Protein AF-0000000082685603 (afdb_homodimer)

Foldseek 3Di:
DPPPPPPPPPPPPPPPPPPPPPALFQQQWHFDDQLPQQQWKWKDDPFIEIWGAAFQFKTKFFQVPDDDQPIKMKGLDFFQVDDDPLIDIWTFPDKAQDPPQDPQLRPRGMIMTGTPDGHDDDSNHDHAHADPAQDDDDWFFKWKWKFQQGRALPDPGGHRGIIMDIKTWHDQVLCCPPLACVVRPRQDPQKTFIGHLQFRHAGAGNHGGIAIGGVNHGFWTFGDWDSHHRPNRIGTMTGGCHRVNVVVVVCVVVPND/DPPPPPPPPPPPCCVPPCVPDDAFFQQQWHFDDQLPQQQWKWKDDPFIEIWGAAFQFKTKFFQVPDDDQPIKMKGLDFFQVDDDPLIDIWTFPDKAQDPPQDPQLRPRGMIMTGTPDGHDDDSNHDHAHADPAQDDDDWFFKWKWKFQQGHALPDPGGHRGIHMDIKTWHDQVLCCPPLACVVRPRQDPQKTFIGHLQFRHAGAGNHGGIAIGGVNHGFWTFGDWDSHHRPNRIGTMTGGCHRVNVVVVVCVVVPND

Organism: NCBI:txid1415580

Radius of gyration: 31.11 Å; Cα contacts (8 Å, |Δi|>4): 1330; chains: 2; bounding box: 104×145×66 Å

Solvent-accessible surface area (backbone atoms only — not comparable to full-atom values): 26689 Å² total; per-residue (Å²): 134,85,79,78,76,77,75,75,81,77,78,76,74,75,72,77,74,77,76,83,76,72,80,53,35,27,24,68,11,30,68,50,63,81,52,74,59,22,23,43,27,45,32,47,43,94,54,53,24,21,19,35,24,58,45,58,36,33,32,41,27,22,40,80,58,64,71,55,79,80,21,36,38,34,34,37,68,40,36,73,83,59,78,52,89,77,44,42,81,38,43,52,66,44,80,46,54,41,88,60,46,32,87,85,61,50,44,57,36,32,20,40,35,31,40,73,52,69,58,76,75,51,86,38,25,39,67,43,69,78,53,95,63,31,73,83,78,61,59,70,41,61,28,39,37,41,30,35,10,21,31,48,83,84,53,90,56,52,42,53,46,37,13,26,36,76,33,26,33,42,50,45,70,60,47,29,30,82,79,31,37,48,37,58,55,57,62,49,94,60,39,40,39,31,21,28,89,87,23,47,27,24,67,34,71,27,15,33,9,6,50,30,24,44,87,81,37,52,45,27,27,29,54,50,63,47,92,57,54,23,33,53,47,36,44,26,32,24,31,39,45,30,54,70,51,50,49,50,51,52,34,40,76,72,66,58,115,135,83,77,78,75,75,75,76,76,75,74,74,75,74,69,73,80,73,80,61,87,80,82,76,10,26,24,70,24,39,73,48,64,84,51,73,59,21,23,44,26,45,33,47,43,94,53,53,24,21,18,34,25,58,44,57,37,33,32,42,27,22,40,80,58,65,71,54,78,78,22,36,37,33,35,37,69,39,36,73,83,61,79,53,90,77,43,43,81,40,43,55,65,43,81,47,54,42,88,60,48,33,88,85,61,51,45,56,37,31,20,40,36,31,41,72,52,69,59,76,72,51,86,38,27,38,69,43,68,77,53,95,62,31,73,85,80,60,58,68,42,59,27,38,35,41,28,35,12,23,28,45,84,84,53,91,56,51,37,53,46,37,11,28,33,77,33,26,35,42,53,46,69,60,48,30,30,83,78,31,36,47,36,60,55,59,61,48,94,60,39,40,36,31,20,28,88,88,22,46,27,23,64,34,71,27,15,33,9,7,50,30,24,46,87,82,37,51,45,28,26,29,54,50,63,48,90,57,53,23,34,53,48,37,45,25,30,24,30,40,46,30,53,68,51,50,49,51,50,53,34,41,76,71,67,59,113

Secondary structure (DSSP, 8-state):
-------------------------SBT-EEPPTTSSTTEEEEESSSEEEEEEEETTEEEE-TTS---TT-EEEES-SBSSS--TT-EEEEEEEEEE-TT--TTT-TT--EEEEESS----SSSS-PPPPPSS-----TT-EEEEEESS-SSTT-SS--SB-EEEEEEEE-HHHHTSTTTTTTTT---TTEEEEE-TTS--B--TT-TT-EEEETTEEEEEEEE--SSTT-TTS-EEEEE--HHHHHHHHHHHTT--/-------------------------SBT-EEPPTTSSTTEEEEESSSEEEEEEEETTEEEE-TTS---TT-EEEES-SBSSS--TT-EEEEEEEEEE-TT--TTT-TT--EEEEESS----SSSS-PPPPPSS-----TT-EEEEEESS-SSTT-SS--SB-EEEEEEEE-HHHHTSTTTTTTTT---TTEEEEE-TTS--B--TT-TT-EEEETTEEEEEEEE--SSTT-TTS-EEEEE--HHHHHHHHHHHTT--

Sequence (514 aa):
MALVLTLSLCAAAFLLNIHGGLGVKIIGGKEAKPHSMPFMVLIKGKYICGGILIESNWVLTAAHCETDKKTQVFLGVHSISNKKEEQQKFLIKKRIPHPCFDRKTRENDLMLLQLTGNAKLNKNVKLHSLPKNGEDIKAGTKCEVAGWGITNNKATSGSDKLMHVTITILDRQMCNDKKHYNCNPDITNNMFCAGDKRGRKDTCSGDSGGPLLCKGILRGITSFGHKTCGDPKKPGIYTRLTDTYLSWIKKTIGGDFMALVLTLSLCAAAFLLNIHGGLGVKIIGGKEAKPHSMPFMVLIKGKYICGGILIESNWVLTAAHCETDKKTQVFLGVHSISNKKEEQQKFLIKKRIPHPCFDRKTRENDLMLLQLTGNAKLNKNVKLHSLPKNGEDIKAGTKCEVAGWGITNNKATSGSDKLMHVTITILDRQMCNDKKHYNCNPDITNNMFCAGDKRGRKDTCSGDSGGPLLCKGILRGITSFGHKTCGDPKKPGIYTRLTDTYLSWIKKTIGGDF

InterPro domains:
  IPR001254 Serine proteases, trypsin domain [PF00089] (26-249)
  IPR001254 Serine proteases, trypsin domain [PS50240] (26-254)
  IPR001254 Serine proteases, trypsin domain [SM00020] (25-249)
  IPR001254 Serine proteases, trypsin domain [cd00190] (26-252)
  IPR001314 Peptidase S1A, chymotrypsin family [PR00722] (50-65)
  IPR001314 Peptidase S1A, chymotrypsin family [PR00722] (105-119)
  IPR001314 Peptidase S1A, chymotrypsin family [PR00722] (201-213)
  IPR009003 Peptidase S1, PA clan [SSF50494] (24-254)
  IPR018114 Serine proteases, trypsin family, histidine active site [PS00134] (60-65)
  IPR033116 Serine proteases, trypsin family, serine active site [PS00135] (202-213)

Nearest PDB structures (foldseek):
  1orf-assembly1_A-2  TM=9.825E-01  e=5.818E-36  Homo sapiens
  1op8-assembly1_A  TM=9.780E-01  e=1.417E-34  Homo sapiens
  2y6t-assembly2_D  TM=9.045E-01  e=7.078E-23  Bos taurus
  1gl0-assembly1_E  TM=9.075E-01  e=1.126E-22  Bos taurus
  1gl1-assembly3_C  TM=9.018E-01  e=6.679E-23  Bos taurus

Structure (mmCIF, N/CA/C/O backbone):
data_AF-0000000082685603-model_v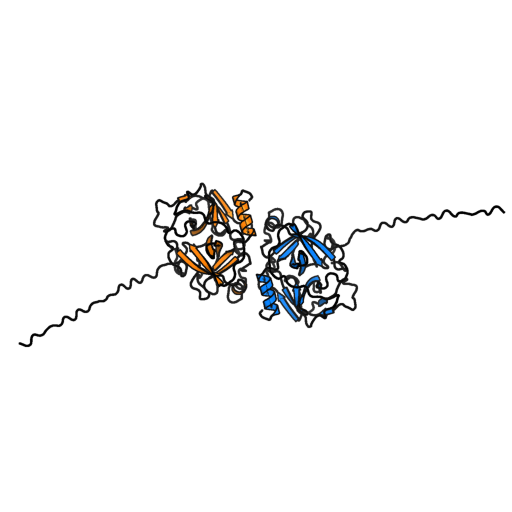1
#
loop_
_entity.id
_entity.type
_entity.pdbx_description
1 polymer 'Granzyme A-like'
#
loop_
_atom_site.group_PDB
_atom_site.id
_atom_site.type_symbol
_atom_site.label_atom_id
_atom_site.label_alt_id
_atom_site.label_comp_id
_atom_site.label_asym_id
_atom_site.label_entity_id
_atom_site.label_seq_id
_atom_site.pdbx_PDB_ins_code
_atom_site.Cartn_x
_atom_site.Cartn_y
_atom_site.Cartn_z
_atom_site.occupancy
_atom_site.B_iso_or_equiv
_atom_site.auth_seq_id
_atom_site.auth_comp_id
_atom_site.auth_asym_id
_atom_site.auth_atom_id
_atom_site.pdbx_PDB_model_num
ATOM 1 N N . MET A 1 1 ? 45.062 -83.625 -15.055 1 23.86 1 MET A N 1
ATOM 2 C CA . MET A 1 1 ? 43.938 -83.062 -15.82 1 23.86 1 MET A CA 1
ATOM 3 C C . MET A 1 1 ? 43.719 -81.562 -15.523 1 23.86 1 MET A C 1
ATOM 5 O O . MET A 1 1 ? 43.188 -81.25 -14.469 1 23.86 1 MET A O 1
ATOM 9 N N . ALA A 1 2 ? 44.906 -80.812 -15.836 1 40.28 2 ALA A N 1
ATOM 10 C CA . ALA A 1 2 ? 45.188 -79.438 -15.531 1 40.28 2 ALA A CA 1
ATOM 11 C C . ALA A 1 2 ? 44.156 -78.5 -16.188 1 40.28 2 ALA A C 1
ATOM 13 O O . ALA A 1 2 ? 44.094 -78.438 -17.406 1 40.28 2 ALA A O 1
ATOM 14 N N . LEU A 1 3 ? 42.875 -78.375 -15.469 1 30.98 3 LEU A N 1
ATOM 15 C CA . LEU A 1 3 ? 41.719 -77.625 -15.984 1 30.98 3 LEU A CA 1
ATOM 16 C C . LEU A 1 3 ? 42.094 -76.125 -16.25 1 30.98 3 LEU A C 1
ATOM 18 O O . LEU A 1 3 ? 42.656 -75.5 -15.367 1 30.98 3 LEU A O 1
ATOM 22 N N . VAL A 1 4 ? 42.281 -75.75 -17.516 1 37.78 4 VAL A N 1
ATOM 23 C CA . VAL A 1 4 ? 42.625 -74.5 -18.125 1 37.78 4 VAL A CA 1
ATOM 24 C C . VAL A 1 4 ? 41.531 -73.5 -17.859 1 37.78 4 VAL A C 1
ATOM 26 O O . VAL A 1 4 ? 40.438 -73.562 -18.406 1 37.78 4 VAL A O 1
ATOM 29 N N . LEU A 1 5 ? 41.312 -73 -16.562 1 34.91 5 LEU A N 1
ATOM 30 C CA . LEU A 1 5 ? 40.25 -72.062 -16.266 1 34.91 5 LEU A CA 1
ATOM 31 C C . LEU A 1 5 ? 40.469 -70.75 -17 1 34.91 5 LEU A C 1
ATOM 33 O O . LEU A 1 5 ? 41.5 -70.062 -16.781 1 34.91 5 LEU A O 1
ATOM 37 N N . THR A 1 6 ? 40.031 -70.688 -18.203 1 33.66 6 THR A N 1
ATOM 38 C CA . THR A 1 6 ? 40.094 -69.5 -19.031 1 33.66 6 THR A CA 1
ATOM 39 C C . THR A 1 6 ? 39.375 -68.312 -18.344 1 33.66 6 THR A C 1
ATOM 41 O O . THR A 1 6 ? 38.156 -68.375 -18.172 1 33.66 6 THR A O 1
ATOM 44 N N . LEU A 1 7 ? 39.938 -67.75 -17.312 1 34.34 7 LEU A N 1
ATOM 45 C CA . LEU A 1 7 ? 39.312 -66.625 -16.625 1 34.34 7 LEU A CA 1
ATOM 46 C C . LEU A 1 7 ? 39.125 -65.438 -17.594 1 34.34 7 LEU A C 1
ATOM 48 O O . LEU A 1 7 ? 40.094 -64.875 -18.125 1 34.34 7 LEU A O 1
ATOM 52 N N . SER A 1 8 ? 38.062 -65.5 -18.359 1 30.41 8 SER A N 1
ATOM 53 C CA . SER A 1 8 ? 37.688 -64.438 -19.234 1 30.41 8 SER A CA 1
ATOM 54 C C . SER A 1 8 ? 37.656 -63.094 -18.484 1 30.41 8 SER A C 1
ATOM 56 O O . SER A 1 8 ? 37.125 -63.031 -17.375 1 30.41 8 SER A O 1
ATOM 58 N N . LEU A 1 9 ? 38.625 -62.188 -18.656 1 32.88 9 LEU A N 1
ATOM 59 C CA . LEU A 1 9 ? 38.781 -60.781 -18.234 1 32.88 9 LEU A CA 1
ATOM 60 C C . LEU A 1 9 ? 37.594 -59.969 -18.672 1 32.88 9 LEU A C 1
ATOM 62 O O . LEU A 1 9 ? 37.375 -59.75 -19.859 1 32.88 9 LEU A O 1
ATOM 66 N N . CYS A 1 10 ? 36.344 -60.156 -17.984 1 29.06 10 CYS A N 1
ATOM 67 C CA . CYS A 1 10 ? 35.188 -59.312 -18.234 1 29.06 10 CYS A CA 1
ATOM 68 C C . CYS A 1 10 ? 35.562 -57.812 -18.219 1 29.06 10 CYS A C 1
ATOM 70 O O . CYS A 1 10 ? 36.125 -57.344 -17.25 1 29.06 10 CYS A O 1
ATOM 72 N N . ALA A 1 11 ? 35.75 -57.219 -19.328 1 33.53 11 ALA A N 1
ATOM 73 C CA . ALA A 1 11 ? 35.875 -55.781 -19.672 1 33.53 11 ALA A CA 1
ATOM 74 C C . ALA A 1 11 ? 34.75 -54.969 -19.047 1 33.53 11 ALA A C 1
ATOM 76 O O . ALA A 1 11 ? 33.625 -55 -19.547 1 33.53 11 ALA A O 1
ATOM 77 N N . ALA A 1 12 ? 34.469 -55.156 -17.688 1 32.62 12 ALA A N 1
ATOM 78 C CA . ALA A 1 12 ? 33.406 -54.281 -17.234 1 32.62 12 ALA A CA 1
ATOM 79 C C . ALA A 1 12 ? 33.656 -52.812 -17.641 1 32.62 12 ALA A C 1
ATOM 81 O O . ALA A 1 12 ? 34.625 -52.219 -17.219 1 32.62 12 ALA A O 1
ATOM 82 N N . ALA A 1 13 ? 33.25 -52.375 -18.844 1 30.77 13 ALA A N 1
ATOM 83 C CA . ALA A 1 13 ? 33.094 -50.969 -19.266 1 30.77 13 ALA A CA 1
ATOM 84 C C . ALA A 1 13 ? 32.312 -50.156 -18.25 1 30.77 13 ALA A C 1
ATOM 86 O O . ALA A 1 13 ? 31.109 -50.438 -18.031 1 30.77 13 ALA A O 1
ATOM 87 N N . PHE A 1 14 ? 32.938 -49.844 -17.125 1 30.55 14 PHE A N 1
ATOM 88 C CA . PHE A 1 14 ? 32.25 -48.875 -16.266 1 30.55 14 PHE A CA 1
ATOM 89 C C . PHE A 1 14 ? 31.781 -47.656 -17.078 1 30.55 14 PHE A C 1
ATOM 91 O O . PHE A 1 14 ? 32.594 -46.844 -17.516 1 30.55 14 PHE A O 1
ATOM 98 N N . LEU A 1 15 ? 30.75 -47.906 -18.016 1 27.16 15 LEU A N 1
ATOM 99 C CA . LEU A 1 15 ? 30.156 -46.688 -18.562 1 27.16 15 LEU A CA 1
ATOM 100 C C . LEU A 1 15 ? 29.781 -45.719 -17.453 1 27.16 15 LEU A C 1
ATOM 102 O O . LEU A 1 15 ? 28.953 -46 -16.609 1 27.16 15 LEU A O 1
ATOM 106 N N . LEU A 1 16 ? 30.75 -44.938 -16.953 1 29.67 16 LEU A N 1
ATOM 107 C CA . LEU A 1 16 ? 30.453 -43.781 -16.141 1 29.67 16 LEU A CA 1
ATOM 108 C C . LEU A 1 16 ? 29.344 -42.938 -16.781 1 29.67 16 LEU A C 1
ATOM 110 O O . LEU A 1 16 ? 29.562 -42.281 -17.797 1 29.67 16 LEU A O 1
ATOM 114 N N . ASN A 1 17 ? 28.125 -43.531 -17.031 1 27.64 17 ASN A N 1
ATOM 115 C CA . ASN A 1 17 ? 27.031 -42.688 -17.5 1 27.64 17 ASN A CA 1
ATOM 116 C C . ASN A 1 17 ? 26.953 -41.375 -16.703 1 27.64 17 ASN A C 1
ATOM 118 O O . ASN A 1 17 ? 26.812 -41.406 -15.484 1 27.64 17 ASN A O 1
ATOM 122 N N . ILE A 1 18 ? 27.516 -40.281 -17.188 1 29.59 18 ILE A N 1
ATOM 123 C CA . ILE A 1 18 ? 27.391 -38.844 -16.891 1 29.59 18 ILE A CA 1
ATOM 124 C C . ILE A 1 18 ? 25.922 -38.469 -16.75 1 29.59 18 ILE A C 1
ATOM 126 O O . ILE A 1 18 ? 25.172 -38.5 -17.734 1 29.59 18 ILE A O 1
ATOM 130 N N . HIS A 1 19 ? 25.141 -38.906 -15.695 1 30.27 19 HIS A N 1
ATOM 131 C CA . HIS A 1 19 ? 23.875 -38.281 -15.273 1 30.27 19 HIS A CA 1
ATOM 132 C C . HIS A 1 19 ? 23.953 -36.781 -15.383 1 30.27 19 HIS A C 1
ATOM 134 O O . HIS A 1 19 ? 24.672 -36.125 -14.625 1 30.27 19 HIS A O 1
ATOM 140 N N . GLY A 1 20 ? 23.969 -36.188 -16.531 1 28.84 20 GLY A N 1
ATOM 141 C CA . GLY A 1 20 ? 23.688 -34.781 -16.844 1 28.84 20 GLY A CA 1
ATOM 142 C C . GLY A 1 20 ? 22.516 -34.219 -16.078 1 28.84 20 GLY A C 1
ATOM 143 O O . GLY A 1 20 ? 21.359 -34.594 -16.297 1 28.84 20 GLY A O 1
ATOM 144 N N . GLY A 1 21 ? 22.453 -34.094 -14.688 1 31.56 21 GLY A N 1
ATOM 145 C CA . GLY A 1 21 ? 21.797 -33.406 -13.578 1 31.56 21 GLY A CA 1
ATOM 146 C C . GLY A 1 21 ? 21.391 -32 -13.906 1 31.56 21 GLY A C 1
ATOM 147 O O . GLY A 1 21 ? 21.172 -31.188 -13 1 31.56 21 GLY A O 1
ATOM 148 N N . LEU A 1 22 ? 21.672 -31.516 -15.047 1 30.61 22 LEU A N 1
ATOM 149 C CA . LEU A 1 22 ? 21.469 -30.094 -15.25 1 30.61 22 LEU A CA 1
ATOM 150 C C . LEU A 1 22 ? 20.078 -29.656 -14.836 1 30.61 22 LEU A C 1
ATOM 152 O O . LEU A 1 22 ? 19.906 -28.734 -14.039 1 30.61 22 LEU A O 1
ATOM 156 N N . GLY A 1 23 ? 18.922 -29.75 -15.688 1 36.69 23 GLY A N 1
ATOM 157 C CA . GLY A 1 23 ? 18.141 -28.578 -16.062 1 36.69 23 GLY A CA 1
ATOM 158 C C . GLY A 1 23 ? 16.906 -28.391 -15.211 1 36.69 23 GLY A C 1
ATOM 159 O O . GLY A 1 23 ? 15.82 -28.109 -15.727 1 36.69 23 GLY A O 1
ATOM 160 N N . VAL A 1 24 ? 16.547 -29 -13.969 1 40.19 24 VAL A N 1
ATOM 161 C CA . VAL A 1 24 ? 15.289 -28.938 -13.242 1 40.19 24 VAL A CA 1
ATOM 162 C C . VAL A 1 24 ? 15.023 -27.516 -12.773 1 40.19 24 VAL A C 1
ATOM 164 O O . VAL A 1 24 ? 15.859 -26.906 -12.094 1 40.19 24 VAL A O 1
ATOM 167 N N . LYS A 1 25 ? 13.523 -26.328 -14.055 1 49.75 25 LYS A N 1
ATOM 168 C CA . LYS A 1 25 ? 13.453 -25.109 -14.859 1 49.75 25 LYS A CA 1
ATOM 169 C C . LYS A 1 25 ? 12.484 -24.109 -14.258 1 49.75 25 LYS A C 1
ATOM 171 O O . LYS A 1 25 ? 12.539 -22.922 -14.562 1 49.75 25 LYS A O 1
ATOM 176 N N . ILE A 1 26 ? 11.305 -23.469 -13.25 1 78.56 26 ILE A N 1
ATOM 177 C CA . ILE A 1 26 ? 11.453 -22.234 -12.477 1 78.56 26 ILE A CA 1
ATOM 178 C C . ILE A 1 26 ? 12.922 -21.828 -12.438 1 78.56 26 ILE A C 1
ATOM 180 O O . ILE A 1 26 ? 13.805 -22.656 -12.211 1 78.56 26 ILE A O 1
ATOM 184 N N . ILE A 1 27 ? 12.844 -20.375 -12.883 1 88.94 27 ILE A N 1
ATOM 185 C CA . ILE A 1 27 ? 14.266 -20.047 -12.984 1 88.94 27 ILE A CA 1
ATOM 186 C C . ILE A 1 27 ? 14.992 -20.5 -11.719 1 88.94 27 ILE A C 1
ATOM 188 O O . ILE A 1 27 ? 14.633 -20.109 -10.609 1 88.94 27 ILE A O 1
ATOM 192 N N . GLY A 1 28 ? 15.898 -21.422 -11.898 1 92.25 28 GLY A N 1
ATOM 193 C CA . GLY A 1 28 ? 16.703 -21.906 -10.781 1 92.25 28 GLY A CA 1
ATOM 194 C C . GLY A 1 28 ? 15.961 -22.891 -9.906 1 92.25 28 GLY A C 1
ATOM 195 O O . GLY A 1 2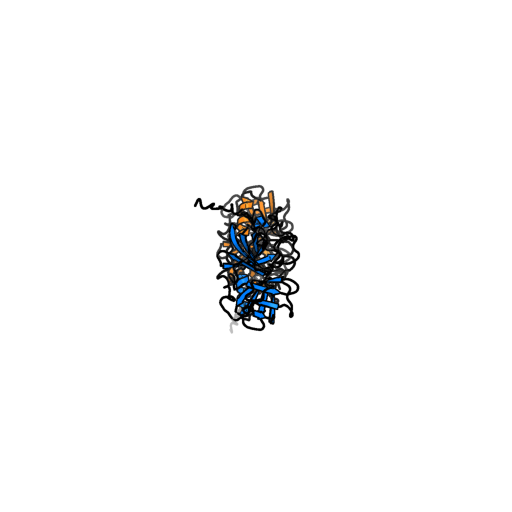8 ? 16.375 -23.172 -8.781 1 92.25 28 GLY A O 1
ATOM 196 N N . GLY A 1 29 ? 14.828 -23.469 -10.383 1 95.5 29 GLY A N 1
ATOM 197 C CA . GLY A 1 29 ? 14.016 -24.375 -9.586 1 95.5 29 GLY A CA 1
ATOM 198 C C . GLY A 1 29 ? 14.203 -25.828 -9.945 1 95.5 29 GLY A C 1
ATOM 199 O O . GLY A 1 29 ? 15.172 -26.188 -10.625 1 95.5 29 GLY A O 1
ATOM 200 N N . LYS A 1 30 ? 13.367 -26.656 -9.375 1 96.31 30 LYS A N 1
ATOM 201 C CA . LYS A 1 30 ? 13.32 -28.094 -9.664 1 96.31 30 LYS A CA 1
ATOM 202 C C . LYS A 1 30 ? 11.883 -28.578 -9.781 1 96.31 30 LYS A C 1
ATOM 204 O O . LYS A 1 30 ? 10.945 -27.891 -9.391 1 96.31 30 LYS A O 1
ATOM 209 N N . GLU A 1 31 ? 11.797 -29.719 -10.375 1 97.31 31 GLU A N 1
ATOM 210 C CA . GLU A 1 31 ? 10.484 -30.328 -10.492 1 97.31 31 GLU A CA 1
ATOM 211 C C . GLU A 1 31 ? 9.875 -30.609 -9.125 1 97.31 31 GLU A C 1
ATOM 213 O O . GLU A 1 31 ? 10.562 -31.109 -8.227 1 97.31 31 GLU A O 1
ATOM 218 N N . ALA A 1 32 ? 8.625 -30.203 -8.961 1 97.62 32 ALA A N 1
ATOM 219 C CA . ALA A 1 32 ? 7.918 -30.562 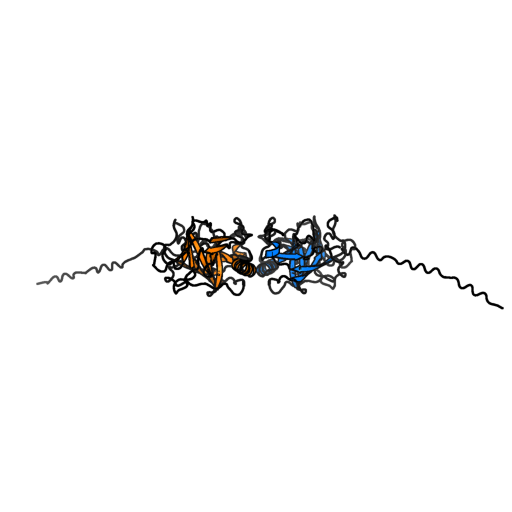-7.734 1 97.62 32 ALA A CA 1
ATOM 220 C C . ALA A 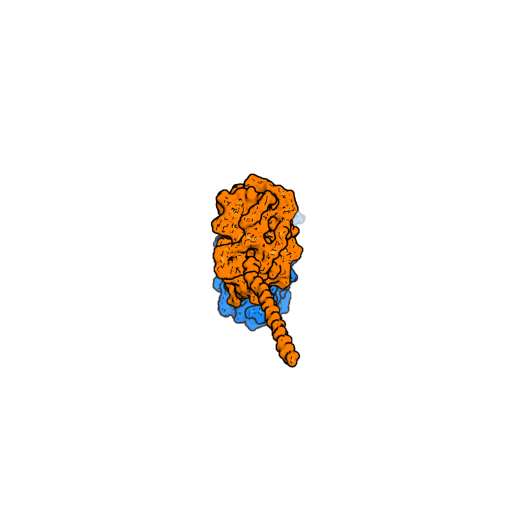1 32 ? 7.594 -32.062 -7.695 1 97.62 32 ALA A C 1
ATOM 222 O O . ALA A 1 32 ? 7.367 -32.688 -8.734 1 97.62 32 ALA A O 1
ATOM 223 N N . LYS A 1 33 ? 7.613 -32.594 -6.469 1 96.5 33 LYS A N 1
ATOM 224 C CA . LYS A 1 33 ? 7.043 -33.938 -6.359 1 96.5 33 LYS A CA 1
ATOM 225 C C . LYS A 1 33 ? 5.602 -33.969 -6.859 1 96.5 33 LYS A C 1
ATOM 227 O O . LYS A 1 33 ? 4.797 -33.094 -6.492 1 96.5 33 LYS A O 1
ATOM 232 N N . PRO A 1 34 ? 5.297 -34.906 -7.75 1 94.62 34 PRO A N 1
ATOM 233 C CA . PRO A 1 34 ? 3.934 -34.938 -8.289 1 94.62 34 PRO A CA 1
ATOM 234 C C . PRO A 1 34 ? 2.867 -34.875 -7.199 1 94.62 34 PRO A C 1
ATOM 236 O O . PRO A 1 34 ? 2.904 -35.625 -6.238 1 94.62 34 PRO A O 1
ATOM 239 N N . HIS A 1 35 ? 1.974 -33.781 -7.273 1 93.88 35 HIS A N 1
ATOM 240 C CA . HIS A 1 35 ? 0.776 -33.562 -6.477 1 93.88 35 HIS A CA 1
ATOM 241 C C . HIS A 1 35 ? 1.134 -33.188 -5.039 1 93.88 35 HIS A C 1
ATOM 243 O O . HIS A 1 35 ? 0.325 -33.375 -4.129 1 93.88 35 HIS A O 1
ATOM 249 N N . SER A 1 36 ? 2.365 -32.656 -4.867 1 96.5 36 SER A N 1
ATOM 250 C CA . SER A 1 36 ? 2.768 -32.156 -3.561 1 96.5 36 SER A CA 1
ATOM 251 C C . SER A 1 36 ? 2.141 -30.781 -3.289 1 96.5 36 SER A C 1
ATOM 253 O O . SER A 1 36 ? 2.137 -30.312 -2.15 1 96.5 36 SER A O 1
ATOM 255 N N . MET A 1 37 ? 1.657 -30.172 -4.266 1 97.75 37 MET A N 1
ATOM 256 C CA . MET A 1 37 ? 0.918 -28.922 -4.156 1 97.75 37 MET A CA 1
ATOM 257 C C . MET A 1 37 ? -0.462 -29.047 -4.793 1 97.75 37 MET A C 1
ATOM 259 O O . MET A 1 37 ? -0.745 -28.406 -5.801 1 97.75 37 MET A O 1
ATOM 263 N N . PRO A 1 38 ? -1.272 -29.766 -4.145 1 98.19 38 PRO A N 1
ATOM 264 C CA . PRO A 1 38 ? -2.529 -30.188 -4.77 1 98.19 38 PRO A CA 1
ATOM 265 C C . PRO A 1 38 ? -3.521 -29.031 -4.93 1 98.19 38 PRO A C 1
ATOM 267 O O . PRO A 1 38 ? -4.586 -29.219 -5.527 1 98.19 38 PRO A O 1
ATOM 270 N N . PHE A 1 39 ? -3.188 -27.875 -4.426 1 98.75 39 PHE A N 1
ATOM 271 C CA . PHE A 1 39 ? -4.023 -26.688 -4.555 1 98.75 39 PHE A CA 1
ATOM 272 C C . PHE A 1 39 ? -3.693 -25.922 -5.836 1 98.75 39 PHE A C 1
ATOM 274 O O . PHE A 1 39 ? -4.398 -24.984 -6.203 1 98.75 39 PHE A O 1
ATOM 281 N N . MET A 1 40 ? -2.625 -26.297 -6.543 1 98.69 40 MET A N 1
ATOM 282 C CA . MET A 1 40 ? -2.188 -25.609 -7.746 1 98.69 40 MET A CA 1
ATOM 283 C C . MET A 1 40 ? -3.227 -25.734 -8.859 1 98.69 40 MET A C 1
ATOM 285 O O . MET A 1 40 ? -3.807 -26.797 -9.055 1 98.69 40 MET A O 1
ATOM 289 N N . VAL A 1 41 ? -3.395 -24.625 -9.531 1 98.75 41 VAL A N 1
ATOM 290 C CA . VAL A 1 41 ? -4.332 -24.562 -10.648 1 98.75 41 VAL A CA 1
ATOM 291 C C . VAL A 1 41 ? -3.59 -24.156 -11.922 1 98.75 41 VAL A C 1
ATOM 293 O O . VAL A 1 41 ? -2.797 -23.219 -11.906 1 98.75 41 VAL A O 1
ATOM 296 N N . LEU A 1 42 ? -3.805 -24.859 -12.977 1 98.38 42 LEU A N 1
ATOM 297 C CA . LEU A 1 42 ? -3.328 -24.469 -14.297 1 98.38 42 LEU A CA 1
ATOM 298 C C . LEU A 1 42 ? -4.418 -23.734 -15.078 1 98.38 42 LEU A C 1
ATOM 300 O O . LEU A 1 42 ? -5.512 -24.281 -15.273 1 98.38 42 LEU A O 1
ATOM 304 N N . ILE A 1 43 ? -4.129 -22.547 -15.422 1 98.19 43 ILE A N 1
ATOM 305 C CA . ILE A 1 43 ? -5.043 -21.75 -16.234 1 98.19 43 ILE A CA 1
ATOM 306 C C . ILE A 1 43 ? -4.5 -21.625 -17.656 1 98.19 43 ILE A C 1
ATOM 308 O O . ILE A 1 43 ? -3.42 -21.062 -17.859 1 98.19 43 ILE A O 1
ATOM 312 N N . LYS A 1 44 ? -5.281 -22.109 -18.594 1 96.31 44 LYS A N 1
ATOM 313 C CA . LYS A 1 44 ? -4.828 -22.125 -19.984 1 96.31 44 LYS A CA 1
ATOM 314 C C . LYS A 1 44 ? -5.691 -21.219 -20.859 1 96.31 44 LYS A C 1
ATOM 316 O O . LYS A 1 44 ? -6.77 -21.625 -21.297 1 96.31 44 LYS A O 1
ATOM 321 N N . GLY A 1 45 ? -5.238 -20.047 -21.031 1 91.75 45 GLY A N 1
ATOM 322 C CA . GLY A 1 45 ? -5.797 -19.125 -22 1 91.75 45 GLY A CA 1
ATOM 323 C C . GLY A 1 45 ? -4.844 -18.812 -23.141 1 91.75 45 GLY A C 1
ATOM 324 O O . GLY A 1 45 ? -4.258 -19.719 -23.734 1 91.75 45 GLY A O 1
ATOM 325 N N . LYS A 1 46 ? -4.809 -17.516 -23.531 1 87.25 46 LYS A N 1
ATOM 326 C CA . LYS A 1 46 ? -3.795 -17.109 -24.5 1 87.25 46 LYS A CA 1
ATOM 327 C C . LYS A 1 46 ? -2.391 -17.391 -23.984 1 87.25 46 LYS A C 1
ATOM 329 O O . LYS A 1 46 ? -1.504 -17.781 -24.734 1 87.25 46 LYS A O 1
ATOM 334 N N . TYR A 1 47 ? -2.285 -17.203 -22.734 1 90.38 47 TYR A N 1
ATOM 335 C CA . TYR A 1 47 ? -1.067 -17.531 -22 1 90.38 47 TYR A CA 1
ATOM 336 C C . TYR A 1 47 ? -1.373 -18.453 -20.812 1 90.38 47 TYR A C 1
ATOM 338 O O . TYR A 1 47 ? -2.52 -18.531 -20.375 1 90.38 47 TYR A O 1
ATOM 346 N N . ILE A 1 48 ? -0.334 -19.141 -20.391 1 95.06 48 ILE A N 1
ATOM 347 C CA . ILE A 1 48 ? -0.479 -20 -19.219 1 95.06 48 ILE A CA 1
ATOM 348 C C . ILE A 1 48 ? -0.295 -19.172 -17.953 1 95.06 48 ILE A C 1
ATOM 350 O O . ILE A 1 48 ? 0.6 -18.328 -17.875 1 95.06 48 ILE A O 1
ATOM 354 N N . CYS A 1 49 ? -1.178 -19.406 -17.031 1 97.56 49 CYS A N 1
ATOM 355 C CA . CYS A 1 49 ? -1.063 -18.844 -15.688 1 97.56 49 CYS A CA 1
ATOM 356 C C . CYS A 1 49 ? -1.278 -19.906 -14.617 1 97.56 49 CYS A C 1
ATOM 358 O O . CYS A 1 49 ? -1.793 -20.984 -14.914 1 97.56 49 CYS A O 1
ATOM 360 N N . GLY A 1 50 ? -0.764 -19.625 -13.461 1 98.25 50 GLY A N 1
ATOM 361 C CA . GLY A 1 50 ? -1.101 -20.406 -12.281 1 98.25 50 GLY A CA 1
ATOM 362 C C . GLY A 1 50 ? -2.225 -19.797 -11.461 1 98.25 50 GLY A C 1
ATOM 363 O O . GLY A 1 50 ? -2.691 -18.703 -11.758 1 98.25 50 GLY A O 1
ATOM 364 N N . GLY A 1 51 ? -2.641 -20.531 -10.484 1 98.81 51 GLY A N 1
ATOM 365 C CA . GLY A 1 51 ? -3.617 -20.125 -9.492 1 98.81 51 GLY A CA 1
ATOM 366 C C . GLY A 1 51 ? -3.656 -21.031 -8.273 1 98.81 51 GLY A C 1
ATOM 367 O O . GLY A 1 51 ? -2.863 -21.969 -8.164 1 98.81 51 GLY A O 1
ATOM 368 N N . ILE A 1 52 ? -4.5 -20.688 -7.398 1 98.94 52 ILE A N 1
ATOM 369 C CA . ILE A 1 52 ? -4.68 -21.438 -6.156 1 98.94 52 ILE A CA 1
ATOM 370 C C . ILE A 1 52 ? -6.16 -21.75 -5.949 1 98.94 52 ILE A C 1
ATOM 372 O O . ILE A 1 52 ? -7 -20.844 -5.992 1 98.94 52 ILE A O 1
ATOM 376 N N . LEU A 1 53 ? -6.418 -22.984 -5.781 1 98.88 53 LEU A N 1
ATOM 377 C CA . LEU A 1 53 ? -7.777 -23.359 -5.406 1 98.88 53 LEU A CA 1
ATOM 378 C C . LEU A 1 53 ? -8.055 -23.016 -3.945 1 98.88 53 LEU A C 1
ATOM 380 O O . LEU A 1 53 ? -7.508 -23.656 -3.041 1 98.88 53 LEU A O 1
ATOM 384 N N . ILE A 1 54 ? -9 -22.047 -3.734 1 98.81 54 ILE A N 1
ATOM 385 C CA . ILE A 1 54 ? -9.188 -21.594 -2.359 1 98.81 54 ILE A CA 1
ATOM 386 C C . ILE A 1 54 ? -10.562 -22.031 -1.856 1 98.81 54 ILE A C 1
ATOM 388 O O . ILE A 1 54 ? -10.812 -22.031 -0.65 1 98.81 54 ILE A O 1
ATOM 392 N N . GLU A 1 55 ? -11.453 -22.297 -2.674 1 98.38 55 GLU A N 1
ATOM 393 C CA . GLU A 1 55 ? -12.711 -23.031 -2.492 1 98.38 55 GLU A CA 1
ATOM 394 C C . GLU A 1 55 ? -12.977 -23.969 -3.662 1 98.38 55 GLU A C 1
ATOM 396 O O . GLU A 1 55 ? -12.312 -23.891 -4.695 1 98.38 55 GLU A O 1
ATOM 401 N N . SER A 1 56 ? -13.953 -24.844 -3.504 1 98.38 56 SER A N 1
ATOM 402 C CA . SER A 1 56 ? -14.141 -25.891 -4.492 1 98.38 56 SER A CA 1
ATOM 403 C C . SER A 1 56 ? -14.492 -25.312 -5.859 1 98.38 56 SER A C 1
ATOM 405 O O . SER A 1 56 ? -14.328 -25.984 -6.883 1 98.38 56 SER A O 1
ATOM 407 N N . ASN A 1 57 ? -14.953 -24.094 -5.879 1 98.31 57 ASN A N 1
ATOM 408 C CA . ASN A 1 57 ? -15.289 -23.516 -7.172 1 98.31 57 ASN A CA 1
ATOM 409 C C . ASN A 1 57 ? -14.688 -22.109 -7.336 1 98.31 57 ASN A C 1
ATOM 411 O O . ASN A 1 57 ? -15.141 -21.328 -8.172 1 98.31 57 ASN A O 1
ATOM 415 N N . TRP A 1 58 ? -13.703 -21.766 -6.465 1 98.62 58 TRP A N 1
ATOM 416 C CA . TRP A 1 58 ? -13.062 -20.453 -6.566 1 98.62 58 TRP A CA 1
ATOM 417 C C . TRP A 1 58 ? -11.547 -20.609 -6.676 1 98.62 58 TRP A C 1
ATOM 419 O O . TRP A 1 58 ? -10.922 -21.297 -5.867 1 98.62 58 TRP A O 1
ATOM 429 N N . VAL A 1 59 ? -11 -19.953 -7.637 1 98.81 59 VAL A N 1
ATOM 430 C CA . VAL A 1 59 ? -9.562 -19.906 -7.879 1 98.81 59 VAL A CA 1
ATOM 431 C C . VAL A 1 59 ? -9.055 -18.469 -7.688 1 98.81 59 VAL A C 1
ATOM 433 O O . VAL A 1 59 ? -9.664 -17.516 -8.18 1 98.81 59 VAL A O 1
ATOM 436 N N . LEU A 1 60 ? -8.031 -18.328 -6.883 1 98.88 60 LEU A N 1
ATOM 437 C CA . LEU A 1 60 ? -7.309 -17.078 -6.758 1 98.88 60 LEU A CA 1
ATOM 438 C C . LEU A 1 60 ? -6.137 -17.016 -7.734 1 98.88 60 LEU A C 1
ATOM 440 O O . LEU A 1 60 ? -5.355 -17.969 -7.828 1 98.88 60 LEU A O 1
ATOM 444 N N . THR A 1 61 ? -5.996 -15.992 -8.539 1 98.75 61 THR A N 1
ATOM 445 C CA . THR A 1 61 ? -4.93 -15.789 -9.516 1 98.75 61 THR A CA 1
ATOM 446 C C . THR A 1 61 ? -4.648 -14.305 -9.703 1 98.75 61 THR A C 1
ATOM 448 O O . THR A 1 61 ? -5.062 -13.477 -8.883 1 98.75 61 THR A O 1
ATOM 451 N N . ALA A 1 62 ? -3.797 -13.984 -10.633 1 98.56 62 ALA A N 1
ATOM 452 C CA . ALA A 1 62 ? -3.434 -12.594 -10.891 1 98.56 62 ALA A CA 1
ATOM 453 C C . ALA A 1 62 ? -4.406 -11.945 -11.867 1 98.56 62 ALA A C 1
ATOM 455 O O . ALA A 1 62 ? -4.855 -12.586 -12.82 1 98.56 62 ALA A O 1
ATOM 456 N N . ALA A 1 63 ? -4.688 -10.695 -11.633 1 98.25 63 ALA A N 1
ATOM 457 C CA . ALA A 1 63 ? -5.629 -9.969 -12.477 1 98.25 63 ALA A CA 1
ATOM 458 C C . ALA A 1 63 ? -5.09 -9.82 -13.898 1 98.25 63 ALA A C 1
ATOM 460 O O . ALA A 1 63 ? -5.859 -9.789 -14.859 1 98.25 63 ALA A O 1
ATOM 461 N N . HIS A 1 64 ? -3.791 -9.773 -14.047 1 97.06 64 HIS A N 1
ATOM 462 C CA . HIS A 1 64 ? -3.227 -9.531 -15.367 1 97.06 64 HIS A CA 1
ATOM 463 C C . HIS A 1 64 ? -3.283 -10.789 -16.234 1 97.06 64 HIS A C 1
ATOM 465 O O . HIS A 1 64 ? -2.994 -10.742 -17.422 1 97.06 64 HIS A O 1
ATOM 471 N N . CYS A 1 65 ? -3.566 -11.969 -15.609 1 95.81 65 CYS A N 1
ATOM 472 C CA . CYS A 1 65 ? -3.807 -13.172 -16.406 1 95.81 65 CYS A CA 1
ATOM 473 C C . CYS A 1 65 ? -5.066 -13.031 -17.25 1 95.81 65 CYS A C 1
ATOM 475 O O . CYS A 1 65 ? -6.18 -13.062 -16.719 1 95.81 65 CYS A O 1
ATOM 477 N N . GLU A 1 66 ? -4.926 -12.75 -18.438 1 87.62 66 GLU A N 1
ATOM 478 C CA . GLU A 1 66 ? -6.047 -12.555 -19.359 1 87.62 66 GLU A CA 1
ATOM 479 C C . GLU A 1 66 ? -6.836 -13.844 -19.547 1 87.62 66 GLU A C 1
ATOM 481 O O . GLU A 1 66 ? -6.281 -14.852 -19.984 1 87.62 66 GLU A O 1
ATOM 486 N N . THR A 1 67 ? -8.016 -13.789 -19.156 1 87.69 67 THR A N 1
ATOM 487 C CA . THR A 1 67 ? -8.906 -14.938 -19.297 1 87.69 67 THR A CA 1
ATOM 488 C C . THR A 1 67 ? -10.172 -14.555 -20.062 1 87.69 67 THR A C 1
ATOM 490 O O . THR A 1 67 ? -10.555 -13.383 -20.078 1 87.69 67 THR A O 1
ATOM 493 N N . ASP A 1 68 ? -10.688 -15.5 -20.781 1 88.81 68 ASP A N 1
ATOM 494 C CA . ASP A 1 68 ? -11.977 -15.344 -21.438 1 88.81 68 ASP A CA 1
ATOM 495 C C . ASP A 1 68 ? -12.828 -16.609 -21.281 1 88.81 68 ASP A C 1
ATOM 497 O O . ASP A 1 68 ? -12.5 -17.484 -20.484 1 88.81 68 ASP A O 1
ATOM 501 N N . LYS A 1 69 ? -13.93 -16.656 -22 1 86 69 LYS A N 1
ATOM 502 C CA . LYS A 1 69 ? -14.891 -17.734 -21.844 1 86 69 LYS A CA 1
ATOM 503 C C . LYS A 1 69 ? -14.305 -19.062 -22.359 1 86 69 LYS A C 1
ATOM 505 O O . LYS A 1 69 ? -14.805 -20.125 -22.016 1 86 69 LYS A O 1
ATOM 510 N N . LYS A 1 70 ? -13.312 -18.953 -23.141 1 92.31 70 LYS A N 1
ATOM 511 C CA . LYS A 1 70 ? -12.711 -20.156 -23.703 1 92.31 70 LYS A CA 1
ATOM 512 C C . LYS A 1 70 ? -11.57 -20.656 -22.828 1 92.31 70 LYS A C 1
ATOM 514 O O . LYS A 1 70 ? -11.086 -21.781 -23.016 1 92.31 70 LYS A O 1
ATOM 519 N N . THR A 1 71 ? -11.18 -19.844 -21.922 1 96.62 71 THR A N 1
ATOM 520 C CA . THR A 1 71 ? -10.094 -20.219 -21.016 1 96.62 71 THR A CA 1
ATOM 521 C C . THR A 1 71 ? -10.469 -21.469 -20.219 1 96.62 71 THR A C 1
ATOM 523 O O . THR A 1 71 ? -11.586 -21.578 -19.719 1 96.62 71 THR A O 1
ATOM 526 N N . GLN A 1 72 ? -9.516 -22.391 -20.172 1 97.44 72 GLN A N 1
ATOM 527 C CA . GLN A 1 72 ? -9.734 -23.641 -19.438 1 97.44 72 GLN A CA 1
ATOM 528 C C . GLN A 1 72 ? -8.93 -23.641 -18.125 1 97.44 72 GLN A C 1
ATOM 530 O O . GLN A 1 72 ? -7.781 -23.203 -18.109 1 97.44 72 GLN A O 1
ATOM 535 N N . VAL A 1 73 ? -9.555 -24.156 -17.109 1 98.5 73 VAL A N 1
ATOM 536 C CA . VAL A 1 73 ? -8.945 -24.266 -15.789 1 98.5 73 VAL A CA 1
ATOM 537 C C . VAL A 1 73 ? -8.797 -25.734 -15.422 1 98.5 73 VAL A C 1
ATOM 539 O O . VAL A 1 73 ? -9.758 -26.5 -15.484 1 98.5 73 VAL A O 1
ATOM 542 N N . PHE A 1 74 ? -7.57 -26.109 -15.047 1 98.31 74 PHE A N 1
ATOM 543 C CA . PHE A 1 74 ? -7.293 -27.516 -14.75 1 98.31 74 PHE A CA 1
ATOM 544 C C . PHE A 1 74 ? -6.82 -27.672 -13.305 1 98.31 74 PHE A C 1
ATOM 546 O O . PHE A 1 74 ? -5.988 -26.906 -12.828 1 98.31 74 PHE A O 1
ATOM 553 N N . LEU A 1 75 ? -7.359 -28.672 -12.633 1 98.44 75 LEU A N 1
ATOM 554 C CA . LEU A 1 75 ? -6.945 -29.078 -11.297 1 98.44 75 LEU A CA 1
ATOM 555 C C . LEU A 1 75 ? -6.27 -30.453 -11.328 1 98.44 75 LEU A C 1
ATOM 557 O O . LEU A 1 75 ? -6.551 -31.266 -12.211 1 98.44 75 LEU A O 1
ATOM 561 N N . GLY A 1 76 ? -5.328 -30.625 -10.398 1 97.56 76 GLY A N 1
ATOM 562 C CA . GLY A 1 76 ? -4.676 -31.922 -10.297 1 97.56 76 GLY A CA 1
ATOM 563 C C . GLY A 1 76 ? -3.635 -32.156 -11.375 1 97.56 76 GLY A C 1
ATOM 564 O O . GLY A 1 76 ? -3.375 -33.281 -11.758 1 97.56 76 GLY A O 1
ATOM 565 N N . VAL A 1 77 ? -3.059 -31.094 -11.891 1 97.25 77 VAL A N 1
ATOM 566 C CA . VAL A 1 77 ? -2.1 -31.203 -12.984 1 97.25 77 VAL A CA 1
ATOM 567 C C . VAL A 1 77 ? -0.677 -31.188 -12.43 1 97.25 77 VAL A C 1
ATOM 569 O O . VAL A 1 77 ? -0.313 -30.281 -11.672 1 97.25 77 VAL A O 1
ATOM 572 N N . HIS A 1 78 ? 0.078 -32.188 -12.742 1 95.94 78 HIS A N 1
ATOM 573 C CA . HIS A 1 78 ? 1.524 -32.125 -12.562 1 95.94 78 HIS A CA 1
ATOM 574 C C . HIS A 1 78 ? 2.236 -31.906 -13.891 1 95.94 78 HIS A C 1
ATOM 576 O O . HIS A 1 78 ? 3 -30.953 -14.039 1 95.94 78 HIS A O 1
ATOM 582 N N . SER A 1 79 ? 1.981 -32.688 -14.883 1 96 79 SER A N 1
ATOM 583 C CA . SER A 1 79 ? 2.484 -32.594 -16.25 1 96 79 SER A CA 1
ATOM 584 C C . SER A 1 79 ? 1.387 -32.156 -17.203 1 96 79 SER A C 1
ATOM 586 O O . SER A 1 79 ? 0.315 -32.75 -17.25 1 96 79 SER A O 1
ATOM 588 N N . ILE A 1 80 ? 1.671 -31.094 -17.938 1 94.62 80 ILE A N 1
ATOM 589 C CA . ILE A 1 80 ? 0.675 -30.531 -18.844 1 94.62 80 ILE A CA 1
ATOM 590 C C . ILE A 1 80 ? 0.392 -31.516 -19.984 1 94.62 80 ILE A C 1
ATOM 592 O O . ILE A 1 80 ? -0.76 -31.688 -20.391 1 94.62 80 ILE A O 1
ATOM 596 N N . SER A 1 81 ? 1.398 -32.219 -20.469 1 93.06 81 SER A N 1
ATOM 597 C CA . SER A 1 81 ? 1.263 -33.094 -21.641 1 93.06 81 SER A CA 1
ATOM 598 C C . SER A 1 81 ? 0.756 -34.469 -21.234 1 93.06 81 SER A C 1
ATOM 600 O O . SER A 1 81 ? 0.181 -35.188 -22.062 1 93.06 81 SER A O 1
ATOM 602 N N . ASN A 1 82 ? 1.021 -34.875 -20.031 1 89 82 ASN A N 1
ATOM 603 C CA . ASN A 1 82 ? 0.587 -36.156 -19.562 1 89 82 ASN A CA 1
ATOM 604 C C . ASN A 1 82 ? -0.676 -36.062 -18.703 1 89 82 ASN A C 1
ATOM 606 O O . ASN A 1 82 ? -0.599 -35.969 -17.484 1 89 82 ASN A O 1
ATOM 610 N N . LYS A 1 83 ? -1.775 -36.188 -19.391 1 84.38 83 LYS A N 1
ATOM 611 C CA . LYS A 1 83 ? -3.064 -36.062 -18.703 1 84.38 83 LYS A CA 1
ATOM 612 C C . LYS A 1 83 ? -3.408 -37.344 -17.953 1 84.38 83 LYS A C 1
ATOM 614 O O . LYS A 1 83 ? -3.367 -38.438 -18.516 1 84.38 83 LYS A O 1
ATOM 619 N N . LYS A 1 84 ? -3.564 -37.094 -16.734 1 80.56 84 LYS A N 1
ATOM 620 C CA . LYS A 1 84 ? -3.973 -38.219 -15.906 1 80.56 84 LYS A CA 1
ATOM 621 C C . LYS A 1 84 ? -5.477 -38.188 -15.648 1 80.56 84 LYS A C 1
ATOM 623 O O . LYS A 1 84 ? -6.121 -37.156 -15.781 1 80.56 84 LYS A O 1
ATOM 628 N N . GLU A 1 85 ? -5.91 -39.344 -15.281 1 76.25 85 GLU A N 1
ATOM 629 C CA . GLU A 1 85 ? -7.34 -39.562 -15.078 1 76.25 85 GLU A CA 1
ATOM 630 C C . GLU A 1 85 ? -7.875 -38.688 -13.945 1 76.25 85 GLU A C 1
ATOM 632 O O . GLU A 1 85 ? -9.047 -38.281 -13.953 1 76.25 85 GLU A O 1
ATOM 637 N N . GLU A 1 86 ? -7.035 -38.219 -13.078 1 85.5 86 GLU A N 1
ATOM 638 C CA . GLU A 1 86 ? -7.52 -37.5 -11.906 1 85.5 86 GLU A CA 1
ATOM 639 C C . GLU A 1 86 ? -7.582 -36 -12.164 1 85.5 86 GLU A C 1
ATOM 641 O O . GLU A 1 86 ? -8.102 -35.25 -11.336 1 85.5 86 GLU A O 1
ATOM 646 N N . GLN A 1 87 ? -7.203 -35.625 -13.328 1 95.38 87 GLN A N 1
ATOM 647 C CA . GLN A 1 87 ? -7.273 -34.219 -13.672 1 95.38 87 GLN A CA 1
ATOM 648 C C . GLN A 1 87 ? -8.719 -33.781 -13.906 1 95.38 87 GLN A C 1
ATOM 650 O O . GLN A 1 87 ? -9.523 -34.531 -14.438 1 95.38 87 GLN A O 1
ATOM 655 N N . GLN A 1 88 ? -9.008 -32.625 -13.43 1 97.81 88 GLN A N 1
ATOM 656 C CA . GLN A 1 88 ? -10.344 -32.031 -13.594 1 97.81 88 GLN A CA 1
ATOM 657 C C . GLN A 1 88 ? -10.289 -30.766 -14.438 1 97.81 88 GLN A C 1
ATOM 659 O O . GLN A 1 88 ? -9.406 -29.922 -14.25 1 97.81 88 GLN A O 1
ATOM 664 N N . LYS A 1 89 ? -11.234 -30.688 -15.375 1 97.25 89 LYS A N 1
ATOM 665 C CA . LYS A 1 89 ? -11.297 -29.547 -16.281 1 97.25 89 LYS A CA 1
ATOM 666 C C . LYS A 1 89 ? -12.555 -28.703 -16.031 1 97.25 89 LYS A C 1
ATOM 668 O O . LYS A 1 89 ? -13.641 -29.266 -15.875 1 97.25 89 LYS A O 1
ATOM 673 N N . PHE A 1 90 ? -12.383 -27.422 -15.945 1 98 90 PHE A N 1
ATOM 674 C CA . PHE A 1 90 ? -13.5 -26.5 -15.758 1 98 90 PHE A CA 1
ATOM 675 C C . PHE A 1 90 ? -13.414 -25.344 -16.734 1 98 90 PHE A C 1
ATOM 677 O O . PHE A 1 90 ? -12.336 -25.031 -17.25 1 98 90 PHE A O 1
ATOM 684 N N . LEU A 1 91 ? -14.539 -24.766 -17 1 97.56 91 LEU A N 1
ATOM 685 C CA . LEU A 1 91 ? -14.609 -23.453 -17.609 1 97.56 91 LEU A CA 1
ATOM 686 C C . LEU A 1 91 ? -14.852 -22.375 -16.547 1 97.56 91 LEU A C 1
ATOM 688 O O . LEU A 1 91 ? -15.039 -22.703 -15.367 1 97.56 91 LEU A O 1
ATOM 692 N N . ILE A 1 92 ? -14.758 -21.219 -16.984 1 97.56 92 ILE A N 1
ATOM 693 C CA . ILE A 1 92 ? -14.914 -20.094 -16.062 1 97.56 92 ILE A CA 1
ATOM 694 C C . ILE A 1 92 ? -16.359 -19.594 -16.109 1 97.56 92 ILE A C 1
ATOM 696 O O . ILE A 1 92 ? -16.859 -19.25 -17.188 1 97.56 92 ILE A O 1
ATOM 700 N N . LYS A 1 93 ? -16.969 -19.547 -15 1 96.75 93 LYS A N 1
ATOM 701 C CA . LYS A 1 93 ? -18.328 -19 -14.867 1 96.75 93 LYS A CA 1
ATOM 702 C C . LYS A 1 93 ? -18.281 -17.484 -14.711 1 96.75 93 LYS A C 1
ATOM 704 O O . LYS A 1 93 ? -19.016 -16.766 -15.383 1 96.75 93 LYS A O 1
ATOM 709 N N . LYS A 1 94 ? -17.438 -16.969 -13.805 1 96.19 94 LYS A N 1
ATOM 710 C CA . LYS A 1 94 ? -17.234 -15.547 -13.578 1 96.19 94 LYS A CA 1
ATOM 711 C C . LYS A 1 94 ? -15.742 -15.227 -13.422 1 96.19 94 LYS A C 1
ATOM 713 O O . LYS A 1 94 ? -15.008 -15.992 -12.789 1 96.19 94 LYS A O 1
ATOM 718 N N . ARG A 1 95 ? -15.352 -14.18 -14.016 1 96.81 95 ARG A N 1
ATOM 719 C CA . ARG A 1 95 ? -14.047 -13.562 -13.805 1 96.81 95 ARG A CA 1
ATOM 720 C C . ARG A 1 95 ? -14.172 -12.25 -13.031 1 96.81 95 ARG A C 1
ATOM 722 O O . ARG A 1 95 ? -14.852 -11.328 -13.477 1 96.81 95 ARG A O 1
ATOM 729 N N . ILE A 1 96 ? -13.523 -12.141 -11.875 1 97 96 ILE A N 1
ATOM 730 C CA . ILE A 1 96 ? -13.688 -10.961 -11.031 1 97 96 ILE A CA 1
ATOM 731 C C . ILE A 1 96 ? -12.32 -10.406 -10.648 1 97 96 ILE A C 1
ATOM 733 O O . ILE A 1 96 ? -11.789 -10.727 -9.578 1 97 96 ILE A O 1
ATOM 737 N N . PRO A 1 97 ? -11.734 -9.578 -11.531 1 97.44 97 PRO A N 1
ATOM 738 C CA . PRO A 1 97 ? -10.523 -8.875 -11.102 1 97.44 97 PRO A CA 1
ATOM 739 C C . PRO A 1 97 ? -10.781 -7.891 -9.961 1 97.44 97 PRO A C 1
ATOM 741 O O . PRO A 1 97 ? -11.914 -7.426 -9.797 1 97.44 97 PRO A O 1
ATOM 744 N N . HIS A 1 98 ? -9.727 -7.723 -9.125 1 97.88 98 HIS A N 1
ATOM 745 C CA . HIS A 1 98 ? -9.852 -6.637 -8.156 1 97.88 98 HIS A CA 1
ATOM 746 C C . HIS A 1 98 ? -10.297 -5.348 -8.836 1 97.88 98 HIS A C 1
ATOM 748 O O . HIS A 1 98 ? -9.781 -4.988 -9.898 1 97.88 98 HIS A O 1
ATOM 754 N N . PRO A 1 99 ? -11.188 -4.637 -8.266 1 96.62 99 PRO A N 1
ATOM 755 C CA . PRO A 1 99 ? -11.797 -3.512 -8.977 1 96.62 99 PRO A CA 1
ATOM 756 C C . PRO A 1 99 ? -10.805 -2.396 -9.281 1 96.62 99 PRO A C 1
ATOM 758 O O . PRO A 1 99 ? -10.977 -1.655 -10.25 1 96.62 99 PRO A O 1
ATOM 761 N N . CYS A 1 100 ? -9.789 -2.236 -8.508 1 97.81 100 CYS A N 1
ATOM 762 C CA . CYS A 1 100 ? -8.844 -1.14 -8.688 1 97.81 100 CYS A CA 1
ATOM 763 C C . CYS A 1 100 ? -7.543 -1.637 -9.305 1 97.81 100 CYS A C 1
ATOM 765 O O . CYS A 1 100 ? -6.492 -1.014 -9.133 1 97.81 100 CYS A O 1
ATOM 767 N N . PHE A 1 101 ? -7.594 -2.854 -9.93 1 98.19 101 PHE A N 1
ATOM 768 C CA . PHE A 1 101 ? -6.395 -3.324 -10.609 1 98.19 101 PHE A CA 1
ATOM 769 C C . PHE A 1 101 ? -5.902 -2.291 -11.617 1 98.19 101 PHE A C 1
ATOM 771 O O . PHE A 1 101 ? -6.68 -1.792 -12.43 1 98.19 101 PHE A O 1
ATOM 778 N N . ASP A 1 102 ? -4.582 -1.966 -11.477 1 96.19 102 ASP A N 1
ATOM 779 C CA . ASP A 1 102 ? -3.93 -1.062 -12.414 1 96.19 102 ASP A CA 1
ATOM 780 C C . ASP A 1 102 ? -2.906 -1.806 -13.273 1 96.19 102 ASP A C 1
ATOM 782 O O . ASP A 1 102 ? -1.862 -2.23 -12.773 1 96.19 102 ASP A O 1
ATOM 786 N N . ARG A 1 103 ? -3.131 -1.893 -14.547 1 94.81 103 ARG A N 1
ATOM 787 C CA . ARG A 1 103 ? -2.303 -2.682 -15.453 1 94.81 103 ARG A CA 1
ATOM 788 C C . ARG A 1 103 ? -0.913 -2.068 -15.602 1 94.81 103 ARG A C 1
ATOM 790 O O . ARG A 1 103 ? 0.058 -2.775 -15.875 1 94.81 103 ARG A O 1
ATOM 797 N N . LYS A 1 104 ? -0.83 -0.788 -15.398 1 92.81 104 LYS A N 1
ATOM 798 C CA . LYS A 1 104 ? 0.445 -0.102 -15.586 1 92.81 104 LYS A CA 1
ATOM 799 C C . LYS A 1 104 ? 1.354 -0.285 -14.375 1 92.81 104 LYS A C 1
ATOM 801 O O . LYS A 1 104 ? 2.52 -0.665 -14.516 1 92.81 104 LYS A O 1
ATOM 806 N N . THR A 1 105 ? 0.796 -0.06 -13.18 1 93.5 105 THR A N 1
ATOM 807 C CA . THR A 1 105 ? 1.605 -0.127 -11.969 1 93.5 105 THR A CA 1
ATOM 808 C C . THR A 1 105 ? 1.562 -1.528 -11.367 1 93.5 105 THR A C 1
ATOM 810 O O . THR A 1 105 ? 2.361 -1.855 -10.484 1 93.5 105 THR A O 1
ATOM 813 N N . ARG A 1 106 ? 0.629 -2.322 -11.781 1 96 106 ARG A N 1
ATOM 814 C CA . ARG A 1 106 ? 0.364 -3.672 -11.297 1 96 106 ARG A CA 1
ATOM 815 C C . ARG A 1 106 ? -0.119 -3.65 -9.852 1 96 106 ARG A C 1
ATOM 817 O O . ARG A 1 106 ? -0.025 -4.656 -9.141 1 96 106 ARG A O 1
ATOM 824 N N . GLU A 1 107 ? -0.561 -2.439 -9.398 1 97.25 107 GLU A N 1
ATOM 825 C CA . GLU A 1 107 ? -1.254 -2.371 -8.117 1 97.25 107 GLU A CA 1
ATOM 826 C C . GLU A 1 107 ? -2.527 -3.211 -8.133 1 97.25 107 GLU A C 1
ATOM 828 O O . GLU A 1 107 ? -3.25 -3.236 -9.133 1 97.25 107 GLU A O 1
ATOM 833 N N . ASN A 1 108 ? -2.762 -3.994 -7.07 1 98.38 108 ASN A N 1
ATOM 834 C CA . ASN A 1 108 ? -3.99 -4.758 -6.883 1 98.38 108 ASN A CA 1
ATOM 835 C C . ASN A 1 108 ? -4.113 -5.879 -7.91 1 98.38 108 ASN A C 1
ATOM 837 O O . ASN A 1 108 ? -5.199 -6.125 -8.438 1 98.38 108 ASN A O 1
ATOM 841 N N . ASP A 1 109 ? -3.018 -6.547 -8.203 1 98.38 109 ASP A N 1
ATOM 842 C CA . ASP A 1 109 ? -2.971 -7.602 -9.211 1 98.38 109 ASP A CA 1
ATOM 843 C C . ASP A 1 109 ? -3.506 -8.922 -8.648 1 98.38 109 ASP A C 1
ATOM 845 O O . ASP A 1 109 ? -2.756 -9.883 -8.492 1 98.38 109 ASP A O 1
ATOM 849 N N . LEU A 1 110 ? -4.867 -8.969 -8.414 1 98.06 110 LEU A N 1
ATOM 850 C CA . LEU A 1 110 ? -5.605 -10.125 -7.922 1 98.06 110 LEU A CA 1
ATOM 851 C C . LEU A 1 110 ? -6.875 -10.352 -8.734 1 98.06 110 LEU A C 1
ATOM 853 O O . LEU A 1 110 ? -7.52 -9.398 -9.164 1 98.06 110 LEU A O 1
ATOM 857 N N . MET A 1 111 ? -7.148 -11.555 -8.852 1 98.5 111 MET A N 1
ATOM 858 C CA . MET A 1 111 ? -8.406 -11.906 -9.508 1 98.5 111 MET A CA 1
ATOM 859 C C . MET A 1 111 ? -8.961 -13.211 -8.953 1 98.5 111 MET A C 1
ATOM 861 O O . MET A 1 111 ? -8.211 -14.141 -8.648 1 98.5 111 MET A O 1
ATOM 865 N N . LEU A 1 112 ? -10.281 -13.258 -8.828 1 98.44 112 LEU A N 1
ATOM 866 C CA . LEU A 1 112 ? -11.008 -14.469 -8.477 1 98.44 112 LEU A CA 1
ATOM 867 C C . LEU A 1 112 ? -11.727 -15.047 -9.695 1 98.44 112 LEU A C 1
ATOM 869 O O . LEU A 1 112 ? -12.344 -14.312 -10.461 1 98.44 112 LEU A O 1
ATOM 873 N N . LEU A 1 113 ? -11.555 -16.297 -9.906 1 97.94 113 LEU A N 1
ATOM 874 C CA . LEU A 1 113 ? -12.297 -17.031 -10.922 1 97.94 113 LEU A CA 1
ATOM 875 C C . LEU A 1 113 ? -13.297 -17.984 -10.281 1 97.94 113 LEU A C 1
ATOM 877 O O . LEU A 1 113 ? -12.938 -18.781 -9.406 1 97.94 113 LEU A O 1
ATOM 881 N N . GLN A 1 114 ? -14.508 -17.828 -10.711 1 97.81 114 GLN A N 1
ATOM 882 C CA . GLN A 1 114 ? -15.5 -18.844 -10.328 1 97.81 114 GLN A CA 1
ATOM 883 C C . GLN A 1 114 ? -15.617 -19.922 -11.398 1 97.81 114 GLN A C 1
ATOM 885 O O . GLN A 1 114 ? -15.766 -19.609 -12.586 1 97.81 114 GLN A O 1
ATOM 890 N N . LEU A 1 115 ? -15.617 -21.141 -11.016 1 97.81 115 LEU A N 1
ATOM 891 C CA . LEU A 1 115 ? -15.68 -22.266 -11.938 1 97.81 115 LEU A CA 1
ATOM 892 C C . LEU A 1 115 ? -17.125 -22.672 -12.211 1 97.81 115 LEU A C 1
ATOM 894 O O . LEU A 1 115 ? -18 -22.453 -11.375 1 97.81 115 LEU A O 1
ATOM 898 N N . THR A 1 116 ? -17.484 -23.234 -13.438 1 96 116 THR A N 1
ATOM 899 C CA . THR A 1 116 ? -18.812 -23.734 -13.812 1 96 116 THR A CA 1
ATOM 900 C C . THR A 1 116 ? -19.156 -25 -13.031 1 96 116 THR A C 1
ATOM 902 O O . THR A 1 116 ? -20.234 -25.562 -13.18 1 96 116 THR A O 1
ATOM 905 N N . GLY A 1 117 ? -18.625 -25.391 -11.969 1 96.75 117 GLY A N 1
ATOM 906 C CA . GLY A 1 117 ? -18.812 -26.562 -11.141 1 96.75 117 GLY A CA 1
ATOM 907 C C . GLY A 1 117 ? -17.906 -26.594 -9.922 1 96.75 117 GLY A C 1
ATOM 908 O O . GLY A 1 117 ? -17.125 -25.656 -9.703 1 96.75 117 GLY A O 1
ATOM 909 N N . ASN A 1 118 ? -18.141 -27.672 -9.172 1 98.31 118 ASN A N 1
ATOM 910 C CA . ASN A 1 118 ? -17.312 -27.828 -7.98 1 98.31 118 ASN A CA 1
ATOM 911 C C . ASN A 1 118 ? -16.219 -28.875 -8.188 1 98.31 118 ASN A C 1
ATOM 913 O O . ASN A 1 118 ? -16.484 -29.953 -8.742 1 98.31 118 ASN A O 1
ATOM 917 N N . ALA A 1 119 ? -15.086 -28.453 -7.773 1 98.5 119 ALA A N 1
ATOM 918 C CA . ALA A 1 119 ? -13.984 -29.422 -7.77 1 98.5 119 ALA A CA 1
ATOM 919 C C . ALA A 1 119 ? -14.289 -30.594 -6.859 1 98.5 119 ALA A C 1
ATOM 921 O O . ALA A 1 119 ? -14.852 -30.422 -5.77 1 98.5 119 ALA A O 1
ATOM 922 N N . LYS A 1 120 ? -13.938 -31.781 -7.309 1 98 120 LYS A N 1
ATOM 923 C CA . LYS A 1 120 ? -13.922 -32.969 -6.445 1 98 120 LYS A CA 1
ATOM 924 C C . LYS A 1 120 ? -12.602 -33.062 -5.684 1 98 120 LYS A C 1
ATOM 926 O O . LYS A 1 120 ? -11.57 -33.406 -6.27 1 98 120 LYS A O 1
ATOM 931 N N . LEU A 1 121 ? -12.727 -32.812 -4.414 1 98 121 LEU A N 1
ATOM 932 C CA . LEU A 1 121 ? -11.508 -32.844 -3.609 1 98 121 LEU A CA 1
ATOM 933 C C . LEU A 1 121 ? -11.047 -34.25 -3.363 1 98 121 LEU A C 1
ATOM 935 O O . LEU A 1 121 ? -11.859 -35.156 -3.107 1 98 121 LEU A O 1
ATOM 939 N N . ASN A 1 122 ? -9.805 -34.531 -3.551 1 96.88 122 ASN A N 1
ATOM 940 C CA . ASN A 1 122 ? -9.133 -35.812 -3.322 1 96.88 122 ASN A CA 1
ATOM 941 C C . ASN A 1 122 ? -7.656 -35.625 -3.002 1 96.88 122 ASN A C 1
ATOM 943 O O . ASN A 1 122 ? -7.234 -34.531 -2.619 1 96.88 122 ASN A O 1
ATOM 947 N N . LYS A 1 123 ? -6.879 -36.594 -3.09 1 95.69 123 LYS A N 1
ATOM 948 C CA . LYS A 1 123 ? -5.48 -36.531 -2.682 1 95.69 123 LYS A CA 1
ATOM 949 C C . LYS A 1 123 ? -4.688 -35.594 -3.604 1 95.69 123 LYS A C 1
ATOM 951 O O . LYS A 1 123 ? -3.682 -35.031 -3.193 1 95.69 123 LYS A O 1
ATOM 956 N N . ASN A 1 124 ? -5.129 -35.438 -4.898 1 96.5 124 ASN A N 1
ATOM 957 C CA . ASN A 1 124 ? -4.398 -34.656 -5.895 1 96.5 124 ASN A CA 1
ATOM 958 C C . ASN A 1 124 ? -5.027 -33.281 -6.117 1 96.5 124 ASN A C 1
ATOM 960 O O . ASN A 1 124 ? -4.48 -32.469 -6.844 1 96.5 124 ASN A O 1
ATOM 964 N N . VAL A 1 125 ? -6.188 -33.062 -5.535 1 98.19 125 VAL A N 1
ATOM 965 C CA . VAL A 1 125 ? -6.902 -31.781 -5.613 1 98.19 125 VAL A CA 1
ATOM 966 C C . VAL A 1 125 ? -7.379 -31.375 -4.219 1 98.19 125 VAL A C 1
ATOM 968 O O . VAL A 1 125 ? -8.328 -31.953 -3.684 1 98.19 125 VAL A O 1
ATOM 971 N N . LYS A 1 126 ? -6.73 -30.375 -3.619 1 98.31 126 LYS A N 1
ATOM 972 C CA . LYS A 1 126 ? -7.074 -29.859 -2.299 1 98.31 126 LYS A CA 1
ATOM 973 C C . LYS A 1 126 ? -7.117 -28.328 -2.301 1 98.31 126 LYS A C 1
ATOM 975 O O . LYS A 1 126 ? -6.609 -27.688 -3.225 1 98.31 126 LYS A O 1
ATOM 980 N N . LEU A 1 127 ? -7.766 -27.859 -1.34 1 98.69 127 LEU A N 1
ATOM 981 C CA . LEU A 1 127 ? -7.793 -26.406 -1.133 1 98.69 127 LEU A CA 1
ATOM 982 C C . LEU A 1 127 ? -6.539 -25.938 -0.397 1 98.69 127 LEU A C 1
ATOM 984 O O . LEU A 1 127 ? -5.934 -26.719 0.353 1 98.69 127 LEU A O 1
ATOM 988 N N . HIS A 1 128 ? -6.051 -24.828 -0.701 1 98.62 128 HIS A N 1
ATOM 989 C CA . HIS A 1 128 ? -5.164 -24.125 0.217 1 98.62 128 HIS A CA 1
ATOM 990 C C . HIS A 1 128 ? -5.91 -23.031 0.971 1 98.62 128 HIS A C 1
ATOM 992 O O . HIS A 1 128 ? -6.574 -22.188 0.358 1 98.62 128 HIS A O 1
ATOM 998 N N . SER A 1 129 ? -5.766 -22.984 2.307 1 98.12 129 SER A N 1
ATOM 999 C CA . SER A 1 129 ? -6.445 -21.984 3.119 1 98.12 129 SER A CA 1
ATOM 1000 C C . SER A 1 129 ? -5.859 -20.594 2.883 1 98.12 129 SER A C 1
ATOM 1002 O O . SER A 1 129 ? -4.648 -20.438 2.711 1 98.12 129 SER A O 1
ATOM 1004 N N . LEU A 1 130 ? -6.77 -19.609 2.869 1 98.56 130 LEU A N 1
ATOM 1005 C CA . LEU A 1 130 ? -6.289 -18.234 2.996 1 98.56 130 LEU A CA 1
ATOM 1006 C C . LEU A 1 130 ? -5.648 -18.016 4.359 1 98.56 130 LEU A C 1
ATOM 1008 O O . LEU A 1 130 ? -6.004 -18.688 5.336 1 98.56 130 LEU A O 1
ATOM 1012 N N . PRO A 1 131 ? -4.652 -17.141 4.363 1 98.38 131 PRO A N 1
ATOM 1013 C CA . PRO A 1 131 ? -4.07 -16.875 5.68 1 98.38 131 PRO A CA 1
ATOM 1014 C C . PRO A 1 131 ? -5.055 -16.203 6.637 1 98.38 131 PRO A C 1
ATOM 1016 O O . PRO A 1 131 ? -5.977 -15.508 6.191 1 98.38 131 PRO A O 1
ATOM 1019 N N . LYS A 1 132 ? -4.766 -16.359 7.926 1 96.44 132 LYS A N 1
ATOM 1020 C CA . LYS A 1 132 ? -5.625 -15.781 8.953 1 96.44 132 LYS A CA 1
ATOM 1021 C C . LYS A 1 132 ? -5.527 -14.258 8.969 1 96.44 132 LYS A C 1
ATOM 1023 O O . LYS A 1 132 ? -6.492 -13.57 9.32 1 96.44 132 LYS A O 1
ATOM 1028 N N . ASN A 1 133 ? -4.398 -13.773 8.664 1 95.12 133 ASN A N 1
ATOM 1029 C CA . ASN A 1 133 ? -4.172 -12.328 8.609 1 95.12 133 ASN A CA 1
ATOM 1030 C C . ASN A 1 133 ? -3.186 -11.961 7.504 1 95.12 133 ASN A C 1
ATOM 1032 O O . ASN A 1 133 ? -2.51 -12.828 6.949 1 95.12 133 ASN A O 1
ATOM 1036 N N . GLY A 1 134 ? -3.229 -10.672 7.191 1 96.12 134 GLY A N 1
ATOM 1037 C CA . GLY A 1 134 ? -2.379 -10.164 6.129 1 96.12 134 GLY A CA 1
ATOM 1038 C C . GLY A 1 134 ? -1.088 -9.555 6.637 1 96.12 134 GLY A C 1
ATOM 1039 O O . GLY A 1 134 ? -0.666 -8.5 6.164 1 96.12 134 GLY A O 1
ATOM 1040 N N . GLU A 1 135 ? -0.471 -10.172 7.539 1 93.5 135 GLU A N 1
ATOM 1041 C CA . GLU A 1 135 ? 0.755 -9.625 8.117 1 93.5 135 GLU A CA 1
ATOM 1042 C C . GLU A 1 135 ? 1.855 -9.508 7.07 1 93.5 135 GLU A C 1
ATOM 1044 O O . GLU A 1 135 ? 1.947 -10.336 6.16 1 93.5 135 GLU A O 1
ATOM 1049 N N . ASP A 1 136 ? 2.625 -8.477 7.195 1 95.06 136 ASP A N 1
ATOM 1050 C CA . ASP A 1 136 ? 3.781 -8.305 6.32 1 95.06 136 ASP A CA 1
ATOM 1051 C C . ASP A 1 136 ? 4.895 -9.281 6.691 1 95.06 136 ASP A C 1
ATOM 1053 O O . ASP A 1 136 ? 4.961 -9.758 7.828 1 95.06 136 ASP A O 1
ATOM 1057 N N . ILE A 1 137 ? 5.707 -9.641 5.688 1 96.94 137 ILE A N 1
ATOM 1058 C CA . ILE A 1 137 ? 6.785 -10.602 5.898 1 96.94 137 ILE A CA 1
ATOM 1059 C C . ILE A 1 137 ? 8.133 -9.883 5.871 1 96.94 137 ILE A C 1
ATOM 1061 O O . ILE A 1 137 ? 8.383 -9.055 4.996 1 96.94 137 ILE A O 1
ATOM 1065 N N . LYS A 1 138 ? 8.969 -10.18 6.824 1 95.81 138 LYS A N 1
ATOM 1066 C CA . LYS A 1 138 ? 10.258 -9.516 6.961 1 95.81 138 LYS A CA 1
ATOM 1067 C C . LYS A 1 138 ? 11.211 -9.93 5.84 1 95.81 138 LYS A C 1
ATOM 1069 O O . LYS A 1 138 ? 11.211 -11.086 5.418 1 95.81 138 LYS A O 1
ATOM 1074 N N . ALA A 1 139 ? 12.023 -9.047 5.457 1 96.81 139 ALA A N 1
ATOM 1075 C CA . ALA A 1 139 ? 13.109 -9.375 4.531 1 96.81 139 ALA A CA 1
ATOM 1076 C C . ALA A 1 139 ? 13.977 -10.5 5.082 1 96.81 139 ALA A C 1
ATOM 1078 O O . ALA A 1 139 ? 14.234 -10.562 6.285 1 96.81 139 ALA A O 1
ATOM 1079 N N . GLY A 1 140 ? 14.391 -11.367 4.203 1 97.81 140 GLY A N 1
ATOM 1080 C CA . GLY A 1 140 ? 15.211 -12.492 4.609 1 97.81 140 GLY A CA 1
ATOM 1081 C C . GLY A 1 140 ? 14.422 -13.781 4.754 1 97.81 140 GLY A C 1
ATOM 1082 O O . GLY A 1 140 ? 15 -14.867 4.797 1 97.81 140 GLY A O 1
ATOM 1083 N N . THR A 1 141 ? 13.133 -13.688 4.809 1 98.44 141 THR A N 1
ATOM 1084 C CA . THR A 1 141 ? 12.281 -14.859 4.965 1 98.44 141 THR A CA 1
ATOM 1085 C C . THR A 1 141 ? 12.297 -15.711 3.697 1 98.44 141 THR A C 1
ATOM 1087 O O . THR A 1 141 ? 12.219 -15.18 2.588 1 98.44 141 THR A O 1
ATOM 1090 N N . LYS A 1 142 ? 12.445 -17.016 3.852 1 98.38 142 LYS A N 1
ATOM 1091 C CA . LYS A 1 142 ? 12.398 -17.953 2.729 1 98.38 142 LYS A CA 1
ATOM 1092 C C . LYS A 1 142 ? 10.953 -18.344 2.408 1 98.38 142 LYS A C 1
ATOM 1094 O O . LYS A 1 142 ? 10.156 -18.578 3.314 1 98.38 142 LYS A O 1
ATOM 1099 N N . CYS A 1 143 ? 10.648 -18.328 1.144 1 98.56 143 CYS A N 1
ATOM 1100 C CA . CYS A 1 143 ? 9.328 -18.719 0.649 1 98.56 143 CYS A CA 1
ATOM 1101 C C . CYS A 1 143 ? 9.445 -19.609 -0.572 1 98.56 143 CYS A C 1
ATOM 1103 O O . CYS A 1 143 ? 10.5 -19.688 -1.197 1 98.56 143 CYS A O 1
ATOM 1105 N N . GLU A 1 144 ? 8.367 -20.312 -0.853 1 98.5 144 GLU A N 1
ATOM 1106 C CA . GLU A 1 144 ? 8.297 -21.203 -2.004 1 98.5 144 GLU A CA 1
ATOM 1107 C C . GLU A 1 144 ? 7.332 -20.688 -3.059 1 98.5 144 GLU A C 1
ATOM 1109 O O . GLU A 1 144 ? 6.25 -20.188 -2.727 1 98.5 144 GLU A O 1
ATOM 1114 N N . VAL A 1 145 ? 7.793 -20.734 -4.273 1 98.62 145 VAL A N 1
ATOM 1115 C CA . VAL A 1 145 ? 6.945 -20.422 -5.418 1 98.62 145 VAL A CA 1
ATOM 1116 C C . VAL A 1 145 ? 6.883 -21.625 -6.363 1 98.62 145 VAL A C 1
ATOM 1118 O O . VAL A 1 145 ? 7.75 -22.5 -6.32 1 98.62 145 VAL A O 1
ATOM 1121 N N . ALA A 1 146 ? 5.832 -21.641 -7.18 1 98.56 146 ALA A N 1
ATOM 1122 C CA . ALA A 1 146 ? 5.645 -22.781 -8.078 1 98.56 146 ALA A CA 1
ATOM 1123 C C . ALA A 1 146 ? 4.848 -22.375 -9.312 1 98.56 146 ALA A C 1
ATOM 1125 O O . ALA A 1 146 ? 4.066 -21.422 -9.273 1 98.56 146 ALA A O 1
ATOM 1126 N N . GLY A 1 147 ? 5.059 -23.062 -10.367 1 98.25 147 GLY A N 1
ATOM 1127 C CA . GLY A 1 147 ? 4.316 -22.812 -11.594 1 98.25 147 GLY A CA 1
ATOM 1128 C C . GLY A 1 147 ? 4.848 -23.578 -12.789 1 98.25 147 GLY A C 1
ATOM 1129 O O . GLY A 1 147 ? 5.742 -24.422 -12.641 1 98.25 147 GLY A O 1
ATOM 1130 N N . TRP A 1 148 ? 4.297 -23.328 -13.914 1 97.94 148 TRP A N 1
ATOM 1131 C CA . TRP A 1 148 ? 4.645 -24.016 -15.156 1 97.94 148 TRP A CA 1
ATOM 1132 C C . TRP A 1 148 ? 5.277 -23.031 -16.156 1 97.94 148 TRP A C 1
ATOM 1134 O O . TRP A 1 148 ? 5.23 -23.266 -17.359 1 97.94 148 TRP A O 1
ATOM 1144 N N . GLY A 1 149 ? 5.785 -21.922 -15.672 1 97.06 149 GLY A N 1
ATOM 1145 C CA . GLY A 1 149 ? 6.371 -20.906 -16.531 1 97.06 149 GLY A CA 1
ATOM 1146 C C . GLY A 1 149 ? 7.691 -21.328 -17.141 1 97.06 149 GLY A C 1
ATOM 1147 O O . GLY A 1 149 ? 8.078 -22.5 -17.047 1 97.06 149 GLY A O 1
ATOM 1148 N N . ILE A 1 150 ? 8.281 -20.375 -17.828 1 95.38 150 ILE A N 1
ATOM 1149 C CA . ILE A 1 150 ? 9.547 -20.656 -18.5 1 95.38 150 ILE A CA 1
ATOM 1150 C C . ILE A 1 150 ? 10.633 -20.922 -17.453 1 95.38 150 ILE A C 1
ATOM 1152 O O . ILE A 1 150 ? 10.633 -20.312 -16.391 1 95.38 150 ILE A O 1
ATOM 1156 N N . THR A 1 151 ? 11.586 -21.766 -17.828 1 95.5 151 THR A N 1
ATOM 1157 C CA . THR A 1 151 ? 12.602 -22.188 -16.875 1 95.5 151 THR A CA 1
ATOM 1158 C C . THR A 1 151 ? 13.969 -21.641 -17.25 1 95.5 151 THR A C 1
ATOM 1160 O O . THR A 1 151 ? 14.945 -21.828 -16.531 1 95.5 151 THR A O 1
ATOM 1163 N N . ASN A 1 152 ? 14.07 -21.047 -18.359 1 93.25 152 ASN A N 1
ATOM 1164 C CA . ASN A 1 152 ? 15.234 -20.281 -18.797 1 93.25 152 ASN A CA 1
ATOM 1165 C C . ASN A 1 152 ? 14.836 -19.141 -19.734 1 93.25 152 ASN A C 1
ATOM 1167 O O . ASN A 1 152 ? 13.812 -19.219 -20.422 1 93.25 152 ASN A O 1
ATOM 1171 N N . ASN A 1 153 ? 15.648 -18.156 -19.75 1 93.94 153 ASN A N 1
ATOM 1172 C CA . ASN A 1 153 ? 15.289 -16.906 -20.422 1 93.94 153 ASN A CA 1
ATOM 1173 C C . ASN A 1 153 ? 15.281 -17.078 -21.938 1 93.94 153 ASN A C 1
ATOM 1175 O O . ASN A 1 153 ? 14.75 -16.219 -22.656 1 93.94 153 ASN A O 1
ATOM 1179 N N . LYS A 1 154 ? 15.797 -18.109 -22.453 1 93.06 154 LYS A N 1
ATOM 1180 C CA . LYS A 1 154 ? 15.836 -18.344 -23.891 1 93.06 154 LYS A CA 1
ATOM 1181 C C . LYS A 1 154 ? 14.656 -19.203 -24.344 1 93.06 154 LYS A C 1
ATOM 1183 O O . LYS A 1 154 ? 14.406 -19.344 -25.547 1 93.06 154 LYS A O 1
ATOM 1188 N N . ALA A 1 155 ? 13.969 -19.797 -23.344 1 90.19 155 ALA A N 1
ATOM 1189 C CA . ALA A 1 155 ? 12.852 -20.672 -23.672 1 90.19 155 ALA A CA 1
ATOM 1190 C C . ALA A 1 155 ? 11.672 -19.891 -24.219 1 90.19 155 ALA A C 1
ATOM 1192 O O . ALA A 1 155 ? 11.422 -18.75 -23.797 1 90.19 155 ALA A O 1
ATOM 1193 N N . THR A 1 156 ? 10.93 -20.484 -25.094 1 87.62 156 THR A N 1
ATOM 1194 C CA . THR A 1 156 ? 9.758 -19.844 -25.688 1 87.62 156 THR A CA 1
ATOM 1195 C C . THR A 1 156 ? 8.477 -20.438 -25.109 1 87.62 156 THR A C 1
ATOM 1197 O O . THR A 1 156 ? 7.383 -19.938 -25.375 1 87.62 156 THR A O 1
ATOM 1200 N N . SER A 1 157 ? 8.688 -21.516 -24.438 1 91 157 SER A N 1
ATOM 1201 C CA . SER A 1 157 ? 7.531 -22.156 -23.797 1 91 157 SER A CA 1
ATOM 1202 C C . SER A 1 157 ? 7.82 -22.516 -22.344 1 91 157 SER A C 1
ATOM 1204 O O . SER A 1 157 ? 8.977 -22.719 -21.969 1 91 157 SER A O 1
ATOM 1206 N N . GLY A 1 158 ? 6.715 -22.656 -21.609 1 94.44 158 GLY A N 1
ATOM 1207 C CA . GLY A 1 158 ? 6.852 -23.016 -20.203 1 94.44 158 GLY A CA 1
ATOM 1208 C C . GLY A 1 158 ? 7.191 -24.484 -20 1 94.44 158 GLY A C 1
ATOM 1209 O O . GLY A 1 158 ? 7.371 -25.234 -20.953 1 94.44 158 GLY A O 1
ATOM 1210 N N . SER A 1 159 ? 7.352 -24.844 -18.781 1 96.31 159 SER A N 1
ATOM 1211 C CA . SER A 1 159 ? 7.68 -26.219 -18.391 1 96.31 159 SER A CA 1
ATOM 1212 C C . SER A 1 159 ? 6.469 -27.125 -18.5 1 96.31 159 SER A C 1
ATOM 1214 O O . SER A 1 159 ? 5.348 -26.734 -18.188 1 96.31 159 SER A O 1
ATOM 1216 N N . ASP A 1 160 ? 6.707 -28.312 -18.891 1 96.06 160 ASP A N 1
ATOM 1217 C CA . ASP A 1 160 ? 5.641 -29.312 -18.922 1 96.06 160 ASP A CA 1
ATOM 1218 C C . ASP A 1 160 ? 5.242 -29.734 -17.516 1 96.06 160 ASP A C 1
ATOM 1220 O O . ASP A 1 160 ? 4.07 -29.984 -17.234 1 96.06 160 ASP A O 1
ATOM 1224 N N . LYS A 1 161 ? 6.234 -29.828 -16.688 1 96.75 161 LYS A N 1
ATOM 1225 C CA . LYS A 1 161 ? 6.023 -30.266 -15.305 1 96.75 161 LYS A CA 1
ATOM 1226 C C . LYS A 1 161 ? 5.949 -29.078 -14.359 1 96.75 161 LYS A C 1
ATOM 1228 O O . LYS A 1 161 ? 6.582 -28.047 -14.594 1 96.75 161 LYS A O 1
ATOM 1233 N N . LEU A 1 162 ? 5.191 -29.25 -13.258 1 97.5 162 LEU A N 1
ATOM 1234 C CA . LEU A 1 162 ? 5.168 -28.234 -12.211 1 97.5 162 LEU A CA 1
ATOM 1235 C C . LEU A 1 162 ? 6.543 -28.078 -11.578 1 97.5 162 LEU A C 1
ATOM 1237 O O . LEU A 1 162 ? 7.145 -29.062 -11.141 1 97.5 162 LEU A O 1
ATOM 1241 N N . MET A 1 163 ? 7.027 -26.859 -11.617 1 98.38 163 MET A N 1
ATOM 1242 C CA . MET A 1 163 ? 8.32 -26.531 -11.016 1 98.38 163 MET A CA 1
ATOM 1243 C C . MET A 1 163 ? 8.133 -25.719 -9.742 1 98.38 163 MET A C 1
ATOM 1245 O O . MET A 1 163 ? 7.094 -25.078 -9.547 1 98.38 163 MET A O 1
ATOM 1249 N N . HIS A 1 164 ? 9.07 -25.781 -8.828 1 98.19 164 HIS A N 1
ATOM 1250 C CA . HIS A 1 164 ? 9.07 -24.922 -7.645 1 98.19 164 HIS A CA 1
ATOM 1251 C C . HIS A 1 164 ? 10.492 -24.516 -7.273 1 98.19 164 HIS A C 1
ATOM 1253 O O . HIS A 1 164 ? 11.461 -25.156 -7.688 1 98.19 164 HIS A O 1
ATOM 1259 N N . VAL A 1 165 ? 10.641 -23.438 -6.578 1 97.81 165 VAL A N 1
ATOM 1260 C CA . VAL A 1 165 ? 11.938 -22.969 -6.109 1 97.81 165 VAL A CA 1
ATOM 1261 C C . VAL A 1 165 ? 11.758 -22.156 -4.832 1 97.81 165 VAL A C 1
ATOM 1263 O O . VAL A 1 165 ? 10.711 -21.547 -4.617 1 97.81 165 VAL A O 1
ATOM 1266 N N . THR A 1 166 ? 12.758 -22.25 -3.949 1 97.69 166 THR A N 1
ATOM 1267 C CA . THR A 1 166 ? 12.797 -21.406 -2.758 1 97.69 166 THR A CA 1
ATOM 1268 C C . THR A 1 166 ? 13.406 -20.047 -3.076 1 97.69 166 THR A C 1
ATOM 1270 O O . THR A 1 166 ? 14.477 -19.969 -3.688 1 97.69 166 THR A O 1
ATOM 1273 N N . ILE A 1 167 ? 12.719 -19 -2.703 1 98.19 167 ILE A N 1
ATOM 1274 C CA . ILE A 1 167 ? 13.219 -17.641 -2.875 1 98.19 167 ILE A CA 1
ATOM 1275 C C . ILE A 1 167 ? 13.211 -16.922 -1.532 1 98.19 167 ILE A C 1
ATOM 1277 O O . ILE A 1 167 ? 12.734 -17.453 -0.531 1 98.19 167 ILE A O 1
ATOM 1281 N N . THR A 1 168 ? 13.789 -15.742 -1.573 1 98.31 168 THR A N 1
ATOM 1282 C CA . THR A 1 168 ? 13.914 -14.953 -0.35 1 98.31 168 THR A CA 1
ATOM 1283 C C . THR A 1 168 ? 13.18 -13.617 -0.487 1 98.31 168 THR A C 1
ATOM 1285 O O . THR A 1 168 ? 13.289 -12.953 -1.518 1 98.31 168 THR A O 1
ATOM 1288 N N . ILE A 1 169 ? 12.383 -13.273 0.553 1 98.56 169 ILE A N 1
ATOM 1289 C CA . ILE A 1 169 ? 11.773 -11.953 0.604 1 98.56 169 ILE A CA 1
ATOM 1290 C C . ILE A 1 169 ? 12.867 -10.891 0.731 1 98.56 169 ILE A C 1
ATOM 1292 O O . ILE A 1 169 ? 13.805 -11.047 1.512 1 98.56 169 ILE A O 1
ATOM 1296 N N . LEU A 1 170 ? 12.766 -9.859 -0.102 1 97.88 170 LEU A N 1
ATOM 1297 C CA . LEU A 1 170 ? 13.727 -8.766 -0.095 1 97.88 170 LEU A CA 1
ATOM 1298 C C . LEU A 1 170 ? 13.086 -7.48 0.415 1 97.88 170 LEU A C 1
ATOM 1300 O O . LEU A 1 170 ? 11.859 -7.355 0.426 1 97.88 170 LEU A O 1
ATOM 1304 N N . ASP A 1 171 ? 13.945 -6.594 0.84 1 96.56 171 ASP A N 1
ATOM 1305 C CA . ASP A 1 171 ? 13.484 -5.301 1.341 1 96.56 171 ASP A CA 1
ATOM 1306 C C . ASP A 1 171 ? 12.883 -4.461 0.219 1 96.56 171 ASP A C 1
ATOM 1308 O O . ASP A 1 171 ? 13.516 -4.25 -0.817 1 96.56 171 ASP A O 1
ATOM 1312 N N . ARG A 1 172 ? 11.688 -3.934 0.433 1 96.69 172 ARG A N 1
ATOM 1313 C CA . ARG A 1 172 ? 10.992 -3.15 -0.581 1 96.69 172 ARG A CA 1
ATOM 1314 C C . ARG A 1 172 ? 11.75 -1.867 -0.9 1 96.69 172 ARG A C 1
ATOM 1316 O O . ARG A 1 172 ? 11.75 -1.406 -2.043 1 96.69 172 ARG A O 1
ATOM 1323 N N . GLN A 1 173 ? 12.312 -1.264 0.139 1 94.88 173 GLN A N 1
ATOM 1324 C CA . GLN A 1 173 ? 13.07 -0.039 -0.088 1 94.88 173 GLN A CA 1
ATOM 1325 C C . GLN A 1 173 ? 14.273 -0.297 -0.997 1 94.88 173 GLN A C 1
ATOM 1327 O O . GLN A 1 173 ? 14.57 0.506 -1.884 1 94.88 173 GLN A O 1
ATOM 1332 N N . MET A 1 174 ? 14.914 -1.412 -0.767 1 96 174 MET A N 1
ATOM 1333 C CA . MET A 1 174 ? 16.016 -1.788 -1.65 1 96 174 MET A CA 1
ATOM 1334 C C . MET A 1 174 ? 15.516 -2.002 -3.076 1 96 174 MET A C 1
ATOM 1336 O O . MET A 1 174 ? 16.125 -1.521 -4.031 1 96 174 MET A O 1
ATOM 1340 N N . CYS A 1 175 ? 14.414 -2.693 -3.27 1 97.62 175 CYS A N 1
ATOM 1341 C CA . CYS A 1 175 ? 13.875 -2.994 -4.594 1 97.62 175 CYS A CA 1
ATOM 1342 C C . CYS A 1 175 ? 13.469 -1.719 -5.32 1 97.62 175 CYS A C 1
ATOM 1344 O O . CYS A 1 175 ? 13.406 -1.696 -6.551 1 97.62 175 CYS A O 1
ATOM 1346 N N . ASN A 1 176 ? 13.242 -0.66 -4.555 1 98.06 176 ASN A N 1
ATOM 1347 C CA . ASN A 1 176 ? 12.805 0.599 -5.148 1 98.06 176 ASN A CA 1
ATOM 1348 C C . ASN A 1 176 ? 13.984 1.529 -5.418 1 98.06 176 ASN A C 1
ATOM 1350 O O . ASN A 1 176 ? 13.812 2.613 -5.977 1 98.06 176 ASN A O 1
ATOM 1354 N N . ASP A 1 177 ? 15.18 1.136 -5.012 1 96.62 177 ASP A N 1
ATOM 1355 C CA . ASP A 1 177 ? 16.312 2.051 -5.141 1 96.62 177 ASP A CA 1
ATOM 1356 C C . ASP A 1 177 ? 16.781 2.143 -6.59 1 96.62 177 ASP A C 1
ATOM 1358 O O . ASP A 1 177 ? 16.234 1.473 -7.469 1 96.62 177 ASP A O 1
ATOM 1362 N N . LYS A 1 178 ? 17.766 2.951 -6.895 1 96.88 178 LYS A N 1
ATOM 1363 C CA . LYS A 1 178 ? 18.234 3.273 -8.234 1 96.88 178 LYS A CA 1
ATOM 1364 C C . LYS A 1 178 ? 18.859 2.055 -8.906 1 96.88 178 LYS A C 1
ATOM 1366 O O . LYS A 1 178 ? 18.859 1.943 -10.133 1 96.88 178 LYS A O 1
ATOM 1371 N N . LYS A 1 179 ? 19.359 1.106 -8.18 1 96.81 179 LYS A N 1
ATOM 1372 C CA . LYS A 1 179 ? 20.047 -0.066 -8.727 1 96.81 179 LYS A CA 1
ATOM 1373 C C . LYS A 1 179 ? 19.047 -1.171 -9.062 1 96.81 179 LYS A C 1
ATOM 1375 O O . LYS A 1 179 ? 19.406 -2.156 -9.711 1 96.81 179 LYS A O 1
ATOM 1380 N N . HIS A 1 180 ? 17.797 -0.964 -8.625 1 97.62 180 HIS A N 1
ATOM 1381 C CA . HIS A 1 180 ? 16.75 -1.965 -8.852 1 97.62 180 HIS A CA 1
ATOM 1382 C C . HIS A 1 180 ? 15.617 -1.399 -9.695 1 97.62 180 HIS A C 1
ATOM 1384 O O . HIS A 1 180 ? 15.836 -0.984 -10.836 1 97.62 180 HIS A O 1
ATOM 1390 N N . TYR A 1 181 ? 14.406 -1.36 -9.172 1 97.5 181 TYR A N 1
ATOM 1391 C CA . TYR A 1 181 ? 13.281 -0.918 -9.992 1 97.5 181 TYR A CA 1
ATOM 1392 C C . TYR A 1 181 ? 13.25 0.602 -10.094 1 97.5 181 TYR A C 1
ATOM 1394 O O . TYR A 1 181 ? 12.578 1.155 -10.969 1 97.5 181 TYR A O 1
ATOM 1402 N N . ASN A 1 182 ? 13.883 1.304 -9.172 1 97.94 182 ASN A N 1
ATOM 1403 C CA . ASN A 1 182 ? 13.93 2.762 -9.172 1 97.94 182 ASN A CA 1
ATOM 1404 C C . ASN A 1 182 ? 12.531 3.367 -9.227 1 97.94 182 ASN A C 1
ATOM 1406 O O . ASN A 1 182 ? 12.266 4.258 -10.031 1 97.94 182 ASN A O 1
ATOM 1410 N N . CYS A 1 183 ? 11.633 2.791 -8.43 1 97.38 183 CYS A N 1
ATOM 1411 C CA . CYS A 1 183 ? 10.258 3.248 -8.258 1 97.38 183 CYS A CA 1
ATOM 1412 C C . CYS A 1 183 ? 9.477 3.135 -9.562 1 97.38 183 CYS A C 1
ATOM 1414 O O . CYS A 1 183 ? 8.516 3.877 -9.781 1 97.38 183 CYS A O 1
ATOM 1416 N N . ASN A 1 184 ? 9.922 2.217 -10.445 1 96 184 ASN A N 1
ATOM 1417 C CA . ASN A 1 184 ? 9.273 2.041 -11.742 1 96 184 ASN A CA 1
ATOM 1418 C C . ASN A 1 184 ? 9.211 0.57 -12.141 1 96 184 ASN A C 1
ATOM 1420 O O . ASN A 1 184 ? 10.094 0.072 -12.844 1 96 184 ASN A O 1
ATOM 1424 N N . PRO A 1 185 ? 8.109 -0.03 -11.859 1 95.69 185 PRO A N 1
ATOM 1425 C CA . PRO A 1 185 ? 7.051 0.537 -11.023 1 95.69 185 PRO A CA 1
ATOM 1426 C C . PRO A 1 185 ? 7.453 0.632 -9.547 1 95.69 185 PRO A C 1
ATOM 1428 O O . PRO A 1 185 ? 8.469 0.063 -9.148 1 95.69 185 PRO A O 1
ATOM 1431 N N . ASP A 1 186 ? 6.672 1.401 -8.758 1 96.69 186 ASP A N 1
ATOM 1432 C CA . ASP A 1 186 ? 6.824 1.448 -7.309 1 96.69 186 ASP A CA 1
ATOM 1433 C C . ASP A 1 186 ? 6.426 0.119 -6.668 1 96.69 186 ASP A C 1
ATOM 1435 O O . ASP A 1 186 ? 5.34 -0.401 -6.934 1 96.69 186 ASP A O 1
ATOM 1439 N N . ILE A 1 187 ? 7.348 -0.441 -5.926 1 97.94 187 ILE A N 1
ATOM 1440 C CA . ILE A 1 187 ? 7.027 -1.62 -5.129 1 97.94 187 ILE A CA 1
ATOM 1441 C C . ILE A 1 187 ? 6.426 -1.191 -3.793 1 97.94 187 ILE A C 1
ATOM 1443 O O . ILE A 1 187 ? 7.152 -0.867 -2.852 1 97.94 187 ILE A O 1
ATOM 1447 N N . THR A 1 188 ? 5.121 -1.291 -3.74 1 97.38 188 THR A N 1
ATOM 1448 C CA . THR A 1 188 ? 4.375 -0.721 -2.623 1 97.38 188 THR A CA 1
ATOM 1449 C C . THR A 1 188 ? 4.191 -1.753 -1.513 1 97.38 188 THR A C 1
ATOM 1451 O O . THR A 1 188 ? 4.609 -2.902 -1.651 1 97.38 188 THR A O 1
ATOM 1454 N N . ASN A 1 189 ? 3.486 -1.293 -0.438 1 96.5 189 ASN A N 1
ATOM 1455 C CA . ASN A 1 189 ? 3.221 -2.17 0.698 1 96.5 189 ASN A CA 1
ATOM 1456 C C . ASN A 1 189 ? 2.209 -3.256 0.343 1 96.5 189 ASN A C 1
ATOM 1458 O O . ASN A 1 189 ? 1.996 -4.188 1.118 1 96.5 189 ASN A O 1
ATOM 1462 N N . ASN A 1 190 ? 1.676 -3.203 -0.821 1 97.75 190 ASN A N 1
ATOM 1463 C CA . ASN A 1 190 ? 0.729 -4.203 -1.301 1 97.75 190 ASN A CA 1
ATOM 1464 C C . ASN A 1 190 ? 1.434 -5.312 -2.078 1 97.75 190 ASN A C 1
ATOM 1466 O O . ASN A 1 190 ? 0.781 -6.207 -2.621 1 97.75 190 ASN A O 1
ATOM 1470 N N . MET A 1 191 ? 2.74 -5.195 -2.078 1 98.44 191 MET A N 1
ATOM 1471 C CA . MET A 1 191 ? 3.564 -6.113 -2.857 1 98.44 191 MET A CA 1
ATOM 1472 C C . MET A 1 191 ? 4.703 -6.672 -2.014 1 98.44 191 MET A C 1
ATOM 1474 O O . MET A 1 191 ? 5.062 -6.094 -0.986 1 98.44 191 MET A O 1
ATOM 1478 N N . PHE A 1 192 ? 5.16 -7.832 -2.426 1 98.62 192 PHE A N 1
ATOM 1479 C CA . PHE A 1 192 ? 6.453 -8.344 -1.994 1 98.62 192 PHE A CA 1
ATOM 1480 C C . PHE A 1 192 ? 7.461 -8.297 -3.137 1 98.62 192 PHE A C 1
ATOM 1482 O O . PHE A 1 192 ? 7.109 -8.516 -4.297 1 98.62 192 PHE A O 1
ATOM 1489 N N . CYS A 1 193 ? 8.633 -7.953 -2.781 1 98.31 193 CYS A N 1
ATOM 1490 C CA . CYS A 1 193 ? 9.812 -8.172 -3.613 1 98.31 193 CYS A CA 1
ATOM 1491 C C . CYS A 1 193 ? 10.578 -9.406 -3.164 1 98.31 193 CYS A C 1
ATOM 1493 O O . CYS A 1 193 ? 10.906 -9.547 -1.985 1 98.31 193 CYS A O 1
ATOM 1495 N N . ALA A 1 194 ? 10.773 -10.359 -4.117 1 98.5 194 ALA A N 1
ATOM 1496 C CA . ALA A 1 194 ? 11.406 -11.602 -3.678 1 98.5 194 ALA A CA 1
ATOM 1497 C C . ALA A 1 194 ? 12.242 -12.211 -4.801 1 98.5 194 ALA A C 1
ATOM 1499 O O . ALA A 1 194 ? 11.875 -12.125 -5.973 1 98.5 194 ALA A O 1
ATOM 1500 N N . GLY A 1 195 ? 13.297 -12.789 -4.48 1 96.81 195 GLY A N 1
ATOM 1501 C CA . GLY A 1 195 ? 14.227 -13.461 -5.371 1 96.81 195 GLY A CA 1
ATOM 1502 C C . GLY A 1 195 ? 15.461 -13.984 -4.664 1 96.81 195 GLY A C 1
ATOM 1503 O O . GLY A 1 195 ? 15.383 -14.445 -3.523 1 96.81 195 GLY A O 1
ATOM 1504 N N . ASP A 1 196 ? 16.422 -14.148 -5.395 1 93.31 196 ASP A N 1
ATOM 1505 C CA . ASP A 1 196 ? 17.734 -14.5 -4.871 1 93.31 196 ASP A CA 1
ATOM 1506 C C . ASP A 1 196 ? 18.703 -13.328 -4.984 1 93.31 196 ASP A C 1
ATOM 1508 O O . ASP A 1 196 ? 18.812 -12.703 -6.043 1 93.31 196 ASP A O 1
ATOM 1512 N N . LYS A 1 197 ? 19.344 -13.023 -3.855 1 86 197 LYS A N 1
ATOM 1513 C CA . LYS A 1 197 ? 20.234 -11.867 -3.836 1 86 197 LYS A CA 1
ATOM 1514 C C . LYS A 1 197 ? 21.297 -11.969 -4.93 1 86 197 LYS A C 1
ATOM 1516 O O . LYS A 1 197 ? 21.766 -10.953 -5.453 1 86 197 LYS A O 1
ATOM 1521 N N . ARG A 1 198 ? 21.703 -13.188 -5.258 1 88.06 198 ARG A N 1
ATOM 1522 C CA . ARG A 1 198 ? 22.703 -13.398 -6.289 1 88.06 198 ARG A CA 1
ATOM 1523 C C . ARG A 1 198 ? 22.062 -13.625 -7.648 1 88.06 198 ARG A C 1
ATOM 1525 O O . ARG A 1 198 ? 22.75 -13.836 -8.648 1 88.06 198 ARG A O 1
ATOM 1532 N N . GLY A 1 199 ? 20.719 -13.586 -7.605 1 85.75 199 GLY A N 1
ATOM 1533 C CA . GLY A 1 199 ? 20 -13.883 -8.828 1 85.75 199 GLY A CA 1
ATOM 1534 C C . GLY A 1 199 ? 19.828 -15.375 -9.07 1 85.75 199 GLY A C 1
ATOM 1535 O O . GLY A 1 199 ? 19.922 -16.172 -8.133 1 85.75 199 GLY A O 1
ATOM 1536 N N . ARG A 1 200 ? 19.156 -15.703 -10.211 1 90 200 ARG A N 1
ATOM 1537 C CA . ARG A 1 200 ? 19.125 -17.062 -10.758 1 90 200 ARG A CA 1
ATOM 1538 C C . ARG A 1 200 ? 17.891 -17.812 -10.266 1 90 200 ARG A C 1
ATOM 1540 O O . ARG A 1 200 ? 17.625 -18.922 -10.734 1 90 200 ARG A O 1
ATOM 1547 N N . LYS A 1 201 ? 17.281 -17.375 -9.266 1 94.62 201 LYS A N 1
ATOM 1548 C CA . LYS A 1 201 ? 16.016 -17.984 -8.852 1 94.62 201 LYS A CA 1
ATOM 1549 C C . LYS A 1 201 ? 14.867 -16.984 -8.953 1 94.62 201 LYS A C 1
ATOM 1551 O O . LYS A 1 201 ? 14.961 -15.859 -8.445 1 94.62 201 LYS A O 1
ATOM 1556 N N . ASP A 1 202 ? 13.812 -17.375 -9.57 1 96 202 ASP A N 1
ATOM 1557 C CA . ASP A 1 202 ? 12.734 -16.422 -9.859 1 96 202 ASP A CA 1
ATOM 1558 C C . ASP A 1 202 ? 11.539 -17.141 -10.492 1 96 202 ASP A C 1
ATOM 1560 O O . ASP A 1 202 ? 11.672 -18.234 -11.039 1 96 202 ASP A O 1
ATOM 1564 N N . THR A 1 203 ? 10.391 -16.547 -10.258 1 97.19 203 THR A N 1
ATOM 1565 C CA . THR A 1 203 ? 9.281 -16.859 -11.156 1 97.19 203 THR A CA 1
ATOM 1566 C C . THR A 1 203 ? 9.477 -16.172 -12.508 1 97.19 203 THR A C 1
ATOM 1568 O O . THR A 1 203 ? 10.234 -15.211 -12.617 1 97.19 203 THR A O 1
ATOM 1571 N N . CYS A 1 204 ? 8.789 -16.672 -13.477 1 96.5 204 CYS A N 1
ATOM 1572 C CA . CYS A 1 204 ? 8.883 -16.109 -14.82 1 96.5 204 CYS A CA 1
ATOM 1573 C C . CYS A 1 204 ? 7.562 -16.25 -15.562 1 96.5 204 CYS A C 1
ATOM 1575 O O . CYS A 1 204 ? 6.539 -16.578 -14.961 1 96.5 204 CYS A O 1
ATOM 1577 N N . SER A 1 205 ? 7.629 -15.789 -16.891 1 94.62 205 SER A N 1
ATOM 1578 C CA . SER A 1 205 ? 6.418 -15.844 -17.703 1 94.62 205 SER A CA 1
ATOM 1579 C C . SER A 1 205 ? 5.754 -17.203 -17.625 1 94.62 205 SER A C 1
ATOM 1581 O O . SER A 1 205 ? 6.402 -18.234 -17.812 1 94.62 205 SER A O 1
ATOM 1583 N N . GLY A 1 206 ? 4.52 -17.219 -17.297 1 96.06 206 GLY A N 1
ATOM 1584 C CA . GLY A 1 206 ? 3.76 -18.453 -17.172 1 96.06 206 GLY A CA 1
ATOM 1585 C C . GLY A 1 206 ? 3.496 -18.844 -15.727 1 96.06 206 GLY A C 1
ATOM 1586 O O . GLY A 1 206 ? 2.658 -19.703 -15.453 1 96.06 206 GLY A O 1
ATOM 1587 N N . ASP A 1 207 ? 4.23 -18.266 -14.812 1 97.69 207 ASP A N 1
ATOM 1588 C CA . ASP A 1 207 ? 4.066 -18.578 -13.398 1 97.69 207 ASP A CA 1
ATOM 1589 C C . ASP A 1 207 ? 3.045 -17.641 -12.75 1 97.69 207 ASP A C 1
ATOM 1591 O O . ASP A 1 207 ? 2.662 -17.828 -11.594 1 97.69 207 ASP A O 1
ATOM 1595 N N . SER A 1 208 ? 2.568 -16.656 -13.5 1 97.81 208 SER A N 1
ATOM 1596 C CA . SER A 1 208 ? 1.666 -15.625 -13 1 97.81 208 SER A CA 1
ATOM 1597 C C . SER A 1 208 ? 0.469 -16.25 -12.281 1 97.81 208 SER A C 1
ATOM 1599 O O . SER A 1 208 ? -0.088 -17.234 -12.742 1 97.81 208 SER A O 1
ATOM 1601 N N . GLY A 1 209 ? 0.162 -15.617 -11.141 1 98.5 209 GLY A N 1
ATOM 1602 C CA . GLY A 1 209 ? -1.005 -16.078 -10.406 1 98.5 209 GLY A CA 1
ATOM 1603 C C . GLY A 1 209 ? -0.696 -17.219 -9.453 1 98.5 209 GLY A C 1
ATOM 1604 O O . GLY A 1 209 ? -1.51 -17.547 -8.586 1 98.5 209 GLY A O 1
ATOM 1605 N N . GLY A 1 210 ? 0.521 -17.812 -9.562 1 98.75 210 GLY A N 1
ATOM 1606 C CA . GLY A 1 210 ? 0.94 -18.891 -8.672 1 98.75 210 GLY A CA 1
ATOM 1607 C C . GLY A 1 210 ? 1.186 -18.422 -7.25 1 98.75 210 GLY A C 1
ATOM 1608 O O . GLY A 1 210 ? 1.253 -17.219 -6.992 1 98.75 210 GLY A O 1
ATOM 1609 N N . PRO A 1 211 ? 1.42 -19.375 -6.383 1 98.88 211 PRO A N 1
ATOM 1610 C CA . PRO A 1 211 ? 1.465 -19.062 -4.957 1 98.88 211 PRO A CA 1
ATOM 1611 C C . PRO A 1 211 ? 2.84 -18.578 -4.504 1 98.88 211 PRO A C 1
ATOM 1613 O O . PRO A 1 211 ? 3.859 -18.984 -5.059 1 98.88 211 PRO A O 1
ATOM 1616 N N . LEU A 1 212 ? 2.861 -17.672 -3.611 1 98.88 212 LEU A N 1
ATOM 1617 C CA . LEU A 1 212 ? 3.986 -17.406 -2.719 1 98.88 212 LEU A CA 1
ATOM 1618 C C . LEU A 1 212 ? 3.717 -17.969 -1.326 1 98.88 212 LEU A C 1
ATOM 1620 O O . LEU A 1 212 ? 2.902 -17.422 -0.579 1 98.88 212 LEU A O 1
ATOM 1624 N N . LEU A 1 213 ? 4.395 -19.078 -1.005 1 98.81 213 LEU A N 1
ATOM 1625 C CA . LEU A 1 213 ? 4.188 -19.781 0.258 1 98.81 213 LEU A CA 1
ATOM 1626 C C . LEU A 1 213 ? 5.348 -19.531 1.215 1 98.81 213 LEU A C 1
ATOM 1628 O O . LEU A 1 213 ? 6.484 -19.922 0.934 1 98.81 213 LEU A O 1
ATOM 1632 N N . CYS A 1 214 ? 5.082 -18.875 2.309 1 98.62 214 CYS A N 1
ATOM 1633 C CA . CYS A 1 214 ? 6.074 -18.672 3.359 1 98.62 214 CYS A CA 1
ATOM 1634 C C . CYS A 1 214 ? 5.746 -19.516 4.586 1 98.62 214 CYS A C 1
ATOM 1636 O O . CYS A 1 214 ? 4.746 -19.266 5.262 1 98.62 214 CYS A O 1
ATOM 1638 N N . LYS A 1 215 ? 6.574 -20.484 4.855 1 97.19 215 LYS A N 1
ATOM 1639 C CA . LYS A 1 215 ? 6.32 -21.469 5.91 1 97.19 215 LYS A CA 1
ATOM 1640 C C . LYS A 1 215 ? 4.98 -22.172 5.703 1 97.19 215 LYS A C 1
ATOM 1642 O O . LYS A 1 215 ? 4.203 -22.312 6.645 1 97.19 215 LYS A O 1
ATOM 1647 N N . GLY A 1 216 ? 4.688 -22.375 4.477 1 97.69 216 GLY A N 1
ATOM 1648 C CA . GLY A 1 216 ? 3.498 -23.125 4.113 1 97.69 216 GLY A CA 1
ATOM 1649 C C . GLY A 1 216 ? 2.244 -22.281 4.066 1 97.69 216 GLY A C 1
ATOM 1650 O O . GLY A 1 216 ? 1.173 -22.766 3.689 1 97.69 216 GLY A O 1
ATOM 1651 N N . ILE A 1 217 ? 2.387 -21.016 4.426 1 98.69 217 ILE A N 1
ATOM 1652 C CA . ILE A 1 217 ? 1.242 -20.109 4.441 1 98.69 217 ILE A CA 1
ATOM 1653 C C . ILE A 1 217 ? 1.199 -19.312 3.145 1 98.69 217 ILE A C 1
ATOM 1655 O O . ILE A 1 217 ? 2.221 -18.781 2.697 1 98.69 217 ILE A O 1
ATOM 1659 N N . LEU A 1 218 ? 0.047 -19.266 2.523 1 98.88 218 LEU A N 1
ATOM 1660 C CA . LEU A 1 218 ? -0.137 -18.453 1.319 1 98.88 218 LEU A CA 1
ATOM 1661 C C . LEU A 1 218 ? -0.066 -16.969 1.643 1 98.88 218 LEU A C 1
ATOM 1663 O O . LEU A 1 218 ? -1.002 -16.406 2.221 1 98.88 218 LEU A O 1
ATOM 1667 N N . ARG A 1 219 ? 1.02 -16.312 1.213 1 98.81 219 ARG A N 1
ATOM 1668 C CA . ARG A 1 219 ? 1.219 -14.922 1.582 1 98.81 219 ARG A CA 1
ATOM 1669 C C . ARG A 1 219 ? 1.059 -14.008 0.371 1 98.81 219 ARG A C 1
ATOM 1671 O O . ARG A 1 219 ? 0.9 -12.789 0.52 1 98.81 219 ARG A O 1
ATOM 1678 N N . GLY A 1 220 ? 1.101 -14.594 -0.786 1 98.81 220 GLY A N 1
ATOM 1679 C CA . GLY A 1 220 ? 0.996 -13.773 -1.985 1 98.81 220 GLY A CA 1
ATOM 1680 C C . GLY A 1 220 ? 0.78 -14.594 -3.244 1 98.81 220 GLY A C 1
ATOM 1681 O O . GLY A 1 220 ? 0.645 -15.82 -3.182 1 98.81 220 GLY A O 1
ATOM 1682 N N . ILE A 1 221 ? 0.698 -13.891 -4.34 1 98.69 221 ILE A N 1
ATOM 1683 C CA . ILE A 1 221 ? 0.584 -14.531 -5.645 1 98.69 221 ILE A CA 1
ATOM 1684 C C . ILE A 1 221 ? 1.56 -13.883 -6.625 1 98.69 221 ILE A C 1
ATOM 1686 O O . ILE A 1 221 ? 1.85 -12.688 -6.523 1 98.69 221 ILE A O 1
ATOM 1690 N N . THR A 1 222 ? 2.053 -14.617 -7.52 1 98.81 222 THR A N 1
ATOM 1691 C CA . THR A 1 222 ? 3.012 -14.133 -8.508 1 98.81 222 THR A CA 1
ATOM 1692 C C . THR A 1 222 ? 2.379 -13.062 -9.391 1 98.81 222 THR A C 1
ATOM 1694 O O . THR A 1 222 ? 1.345 -13.305 -10.023 1 98.81 222 THR A O 1
ATOM 1697 N N . SER A 1 223 ? 3.02 -11.898 -9.477 1 98.69 223 SER A N 1
ATOM 1698 C CA . SER A 1 223 ? 2.422 -10.773 -10.188 1 98.69 223 SER A CA 1
ATOM 1699 C C . SER A 1 223 ? 3.24 -10.398 -11.422 1 98.69 223 SER A C 1
ATOM 1701 O O . SER A 1 223 ? 2.809 -10.633 -12.547 1 98.69 223 SER A O 1
ATOM 1703 N N . PHE A 1 224 ? 4.473 -9.891 -11.164 1 97.88 224 PHE A N 1
ATOM 1704 C CA . PHE A 1 224 ? 5.219 -9.438 -12.328 1 97.88 224 PHE A CA 1
ATOM 1705 C C . PHE A 1 224 ? 6.719 -9.469 -12.062 1 97.88 224 PHE A C 1
ATOM 1707 O O . PHE A 1 224 ? 7.148 -9.695 -10.93 1 97.88 224 PHE A O 1
ATOM 1714 N N . GLY A 1 225 ? 7.445 -9.242 -13.023 1 96.06 225 GLY A N 1
ATOM 1715 C CA . GLY A 1 225 ? 8.898 -9.125 -13.023 1 96.06 225 GLY A CA 1
ATOM 1716 C C . GLY A 1 225 ? 9.453 -8.57 -14.32 1 96.06 225 GLY A C 1
ATOM 1717 O O . GLY A 1 225 ? 8.703 -8.07 -15.156 1 96.06 225 GLY A O 1
ATOM 1718 N N . HIS A 1 226 ? 10.734 -8.625 -14.359 1 93.44 226 HIS A N 1
ATOM 1719 C CA . HIS A 1 226 ? 11.414 -8.172 -15.562 1 93.44 226 HIS A CA 1
ATOM 1720 C C . HIS A 1 226 ? 11.422 -9.258 -16.625 1 93.44 226 HIS A C 1
ATOM 1722 O O . HIS A 1 226 ? 11.18 -10.43 -16.328 1 93.44 226 HIS A O 1
ATOM 1728 N N . LYS A 1 227 ? 11.68 -8.766 -17.859 1 91.81 227 LYS A N 1
ATOM 1729 C CA . LYS A 1 227 ? 11.734 -9.695 -18.984 1 91.81 227 LYS A CA 1
ATOM 1730 C C . LYS A 1 227 ? 12.797 -10.766 -18.766 1 91.81 227 LYS A C 1
ATOM 1732 O O . LYS A 1 227 ? 12.625 -11.914 -19.172 1 91.81 227 LYS A O 1
ATOM 1737 N N . THR A 1 228 ? 13.906 -10.32 -18.281 1 94.5 228 THR A N 1
ATOM 1738 C CA . THR A 1 228 ? 14.938 -11.281 -17.891 1 94.5 228 THR A CA 1
ATOM 1739 C C . THR A 1 228 ? 14.727 -11.766 -16.469 1 94.5 228 THR A C 1
ATOM 1741 O O . THR A 1 228 ? 14.984 -11.039 -15.508 1 94.5 228 THR A O 1
ATOM 1744 N N . CYS A 1 229 ? 14.281 -12.992 -16.312 1 95.75 229 CYS A N 1
ATOM 1745 C CA . CYS A 1 229 ? 14 -13.555 -15 1 95.75 229 CYS A CA 1
ATOM 1746 C C . CYS A 1 229 ? 15.289 -13.961 -14.297 1 95.75 229 CYS A C 1
ATOM 1748 O O . CYS A 1 229 ? 16.25 -14.398 -14.945 1 95.75 229 CYS A O 1
ATOM 1750 N N . GLY A 1 230 ? 15.344 -13.844 -13.008 1 95.44 230 GLY A N 1
ATOM 1751 C CA . GLY A 1 230 ? 16.516 -14.227 -12.242 1 95.44 230 GLY A CA 1
ATOM 1752 C C . GLY A 1 230 ? 17.562 -13.133 -12.172 1 95.44 230 GLY A C 1
ATOM 1753 O O . GLY A 1 230 ? 18.688 -13.359 -11.703 1 95.44 230 GLY A O 1
ATOM 1754 N N . ASP A 1 231 ? 17.203 -11.938 -12.711 1 95.06 231 ASP A N 1
ATOM 1755 C CA . ASP A 1 231 ? 18.062 -10.766 -12.578 1 95.06 231 ASP A CA 1
ATOM 1756 C C . ASP A 1 231 ? 18.047 -10.227 -11.148 1 95.06 231 ASP A C 1
ATOM 1758 O O . ASP A 1 231 ? 16.984 -9.852 -10.641 1 95.06 231 ASP A O 1
ATOM 1762 N N . PRO A 1 232 ? 19.25 -10.211 -10.461 1 95.56 232 PRO A N 1
ATOM 1763 C CA . PRO A 1 232 ? 19.25 -9.75 -9.07 1 95.56 232 PRO A CA 1
ATOM 1764 C C . PRO A 1 232 ? 18.797 -8.297 -8.938 1 95.56 232 PRO A C 1
ATOM 1766 O O . PRO A 1 232 ? 18.406 -7.875 -7.848 1 95.56 232 PRO A O 1
ATOM 1769 N N . LYS A 1 233 ? 18.812 -7.527 -9.992 1 97.25 233 LYS A N 1
ATOM 1770 C CA . LYS A 1 233 ? 18.422 -6.121 -9.953 1 97.25 233 LYS A CA 1
ATOM 1771 C C . LYS A 1 233 ? 16.922 -5.969 -10.25 1 97.25 233 LYS A C 1
ATOM 1773 O O . LYS A 1 233 ? 16.375 -4.875 -10.109 1 97.25 233 LYS A O 1
ATOM 1778 N N . LYS A 1 234 ? 16.328 -7.039 -10.609 1 97.19 234 LYS A N 1
ATOM 1779 C CA . LYS A 1 234 ? 14.906 -7.023 -10.938 1 97.19 234 LYS A CA 1
ATOM 1780 C C . LYS A 1 234 ? 14.203 -8.266 -10.406 1 97.19 234 LYS A C 1
ATOM 1782 O O . LYS A 1 234 ? 13.648 -9.047 -11.18 1 97.19 234 LYS A O 1
ATOM 1787 N N . PRO A 1 235 ? 14.211 -8.422 -9.094 1 97.69 235 PRO A N 1
ATOM 1788 C CA . PRO A 1 235 ? 13.57 -9.602 -8.5 1 97.69 235 PRO A CA 1
ATOM 1789 C C . PRO A 1 235 ? 12.078 -9.695 -8.828 1 97.69 235 PRO A C 1
ATOM 1791 O O . PRO A 1 235 ? 11.484 -8.719 -9.297 1 97.69 235 PRO A O 1
ATOM 1794 N N . GLY A 1 236 ? 11.523 -10.852 -8.656 1 98.12 236 GLY A N 1
ATOM 1795 C CA . GLY A 1 236 ? 10.102 -11.039 -8.867 1 98.12 236 GLY A CA 1
ATOM 1796 C C . GLY A 1 236 ? 9.242 -10.273 -7.875 1 98.12 236 GLY A C 1
ATOM 1797 O O . GLY A 1 236 ? 9.641 -10.086 -6.723 1 98.12 236 GLY A O 1
ATOM 1798 N N . ILE A 1 237 ? 8.078 -9.828 -8.344 1 98.75 237 ILE A N 1
ATOM 1799 C CA . ILE A 1 237 ? 7.141 -9.094 -7.504 1 98.75 237 ILE A CA 1
ATOM 1800 C C . ILE A 1 237 ? 5.867 -9.914 -7.312 1 98.75 237 ILE A C 1
ATOM 1802 O O . ILE A 1 237 ? 5.391 -10.555 -8.25 1 98.75 237 ILE A O 1
ATOM 1806 N N . TYR A 1 238 ? 5.391 -9.867 -6.129 1 98.88 238 TYR A N 1
ATOM 1807 C CA . TYR A 1 238 ? 4.238 -10.664 -5.723 1 98.88 238 TYR A CA 1
ATOM 1808 C C . TYR A 1 238 ? 3.184 -9.797 -5.047 1 98.88 238 TYR A C 1
ATOM 1810 O O . TYR A 1 238 ? 3.514 -8.922 -4.242 1 98.88 238 TYR A O 1
ATOM 1818 N N . THR A 1 239 ? 1.974 -9.992 -5.438 1 98.81 239 THR A N 1
ATOM 1819 C CA . THR A 1 239 ? 0.902 -9.328 -4.707 1 98.81 239 THR A CA 1
ATOM 1820 C C . THR A 1 239 ? 0.788 -9.883 -3.289 1 98.81 239 THR A C 1
ATOM 1822 O O . THR A 1 239 ? 0.614 -11.086 -3.1 1 98.81 239 THR A O 1
ATOM 1825 N N . ARG A 1 240 ? 0.966 -9.055 -2.348 1 98.81 240 ARG A N 1
ATOM 1826 C CA . ARG A 1 240 ? 0.833 -9.438 -0.944 1 98.81 240 ARG A CA 1
ATOM 1827 C C . ARG A 1 240 ? -0.633 -9.586 -0.552 1 98.81 240 ARG A C 1
ATOM 1829 O O . ARG A 1 240 ? -1.455 -8.719 -0.866 1 98.81 240 ARG A O 1
ATOM 1836 N N . LEU A 1 241 ? -0.955 -10.695 0.079 1 98.69 241 LEU A N 1
ATOM 1837 C CA . LEU A 1 241 ? -2.314 -10.859 0.584 1 98.69 241 LEU A CA 1
ATOM 1838 C C . LEU A 1 241 ? -2.5 -10.094 1.891 1 98.69 241 LEU A C 1
ATOM 1840 O O . LEU A 1 241 ? -2.52 -10.695 2.969 1 98.69 241 LEU A O 1
ATOM 1844 N N . THR A 1 242 ? -2.748 -8.805 1.774 1 97.38 242 THR A N 1
ATOM 1845 C CA . THR A 1 242 ? -2.986 -7.926 2.914 1 97.38 242 THR A CA 1
ATOM 1846 C C . THR A 1 242 ? -4.363 -8.188 3.521 1 97.38 242 THR A C 1
ATOM 1848 O O . THR A 1 242 ? -5.184 -8.891 2.926 1 97.38 242 THR A O 1
ATOM 1851 N N . ASP A 1 243 ? -4.594 -7.59 4.723 1 95.44 243 ASP A N 1
ATOM 1852 C CA . ASP A 1 243 ? -5.91 -7.715 5.34 1 95.44 243 ASP A CA 1
ATOM 1853 C C . ASP A 1 243 ? -7 -7.152 4.434 1 95.44 243 ASP A C 1
ATOM 1855 O O . ASP A 1 243 ? -8.102 -7.695 4.367 1 95.44 243 ASP A O 1
ATOM 1859 N N . THR A 1 244 ? -6.691 -6.113 3.766 1 94.81 244 THR A N 1
ATOM 1860 C CA . THR A 1 244 ? -7.652 -5.504 2.854 1 94.81 244 THR A CA 1
ATOM 1861 C C . THR A 1 244 ? -8 -6.461 1.716 1 94.81 244 THR A C 1
ATOM 1863 O O . THR A 1 244 ? -9.172 -6.617 1.365 1 94.81 244 THR A O 1
ATOM 1866 N N . TYR A 1 245 ? -7.012 -7.121 1.179 1 97.56 245 TYR A N 1
ATOM 1867 C CA . TYR A 1 245 ? -7.254 -8.055 0.083 1 97.56 245 TYR A CA 1
ATOM 1868 C C . TYR A 1 245 ? -7.988 -9.297 0.576 1 97.56 245 TYR A C 1
ATOM 1870 O O . TYR A 1 245 ? -8.852 -9.828 -0.12 1 97.56 245 TYR A O 1
ATOM 1878 N N . LEU A 1 246 ? -7.578 -9.773 1.742 1 97.69 246 LEU A N 1
ATOM 1879 C CA . LEU A 1 246 ? -8.273 -10.922 2.312 1 97.69 246 LEU A CA 1
ATOM 1880 C C . LEU A 1 246 ? -9.758 -10.602 2.521 1 97.69 246 LEU A C 1
ATOM 1882 O O . LEU A 1 246 ? -10.617 -11.445 2.246 1 97.69 246 LEU A O 1
ATOM 1886 N N . SER A 1 247 ? -10.047 -9.438 2.977 1 95.25 247 SER A N 1
ATOM 1887 C CA . SER A 1 247 ? -11.43 -9 3.141 1 95.25 247 SER A CA 1
ATOM 1888 C C . SER A 1 247 ? -12.156 -8.961 1.803 1 95.25 247 SER A C 1
ATOM 1890 O O . SER A 1 247 ? -13.297 -9.43 1.697 1 95.25 247 SER A O 1
ATOM 1892 N N . TRP A 1 248 ? -11.562 -8.406 0.818 1 96.69 248 TRP A N 1
ATOM 1893 C CA . TRP A 1 248 ? -12.156 -8.352 -0.512 1 96.69 248 TRP A CA 1
ATOM 1894 C C . TRP A 1 248 ? -12.461 -9.75 -1.03 1 96.69 248 TRP A C 1
ATOM 1896 O O . TRP A 1 248 ? -13.539 -9.992 -1.588 1 96.69 248 TRP A O 1
ATOM 1906 N N . ILE A 1 249 ? -11.516 -10.656 -0.874 1 98.31 249 ILE A N 1
ATOM 1907 C CA . ILE A 1 249 ? -11.672 -12.031 -1.333 1 98.31 249 ILE A CA 1
ATOM 1908 C C . ILE A 1 249 ? -12.875 -12.672 -0.65 1 98.31 249 ILE A C 1
ATOM 1910 O O . ILE A 1 249 ? -13.742 -13.25 -1.315 1 98.31 249 ILE A O 1
ATOM 1914 N N . LYS A 1 250 ? -12.945 -12.555 0.636 1 97 250 LYS A N 1
ATOM 1915 C CA . LYS A 1 250 ? -14.023 -13.172 1.408 1 97 250 LYS A CA 1
ATOM 1916 C C . LYS A 1 250 ? -15.375 -12.578 1.024 1 97 250 LYS A C 1
ATOM 1918 O O . LYS A 1 250 ? -16.344 -13.32 0.847 1 97 250 LYS A O 1
ATOM 1923 N N . LYS A 1 251 ? -15.375 -11.312 0.898 1 95.19 251 LYS A N 1
ATOM 1924 C CA . LYS A 1 251 ? -16.625 -10.648 0.53 1 95.19 251 LYS A CA 1
ATOM 1925 C C . LYS A 1 251 ? -17.078 -11.062 -0.868 1 95.19 251 LYS A C 1
ATOM 1927 O O . LYS A 1 251 ? -18.266 -11.289 -1.101 1 95.19 251 LYS A O 1
ATOM 1932 N N . THR A 1 252 ? -16.172 -11.141 -1.764 1 96.44 252 THR A N 1
ATOM 1933 C CA . THR A 1 252 ? -16.484 -11.508 -3.143 1 96.44 252 THR A CA 1
ATOM 1934 C C . THR A 1 252 ? -17.016 -12.938 -3.219 1 96.44 252 THR A C 1
ATOM 1936 O O . THR A 1 252 ? -18.031 -13.195 -3.859 1 96.44 252 THR A O 1
ATOM 1939 N N . ILE A 1 253 ? -16.359 -13.82 -2.559 1 96.62 253 ILE A N 1
ATOM 1940 C CA . ILE A 1 253 ? -16.766 -15.227 -2.557 1 96.62 253 ILE A CA 1
ATOM 1941 C C . ILE A 1 253 ? -18.125 -15.375 -1.867 1 96.62 253 ILE A C 1
ATOM 1943 O O . ILE A 1 253 ? -18.938 -16.203 -2.268 1 96.62 253 ILE A O 1
ATOM 1947 N N . GLY A 1 254 ? -18.359 -14.531 -0.863 1 91.31 254 GLY A N 1
ATOM 1948 C CA . GLY A 1 254 ? -19.625 -14.562 -0.146 1 91.31 254 GLY A CA 1
ATOM 1949 C C . GLY A 1 254 ? -20.75 -13.914 -0.914 1 91.31 254 GLY A C 1
ATOM 1950 O O . GLY A 1 254 ? -21.906 -13.945 -0.477 1 91.31 254 GLY A O 1
ATOM 1951 N N . GLY A 1 255 ? -20.516 -13.367 -1.989 1 83.62 255 GLY A N 1
ATOM 1952 C CA . GLY A 1 255 ? -21.547 -12.812 -2.852 1 83.62 255 GLY A CA 1
ATOM 1953 C C . GLY A 1 255 ? -21.656 -11.305 -2.773 1 83.62 255 GLY A C 1
ATOM 1954 O O . GLY A 1 255 ? -22.578 -10.703 -3.342 1 83.62 255 GLY A O 1
ATOM 1955 N N . ASP A 1 256 ? -20.766 -10.766 -1.978 1 68 256 ASP A N 1
ATOM 1956 C CA . ASP A 1 256 ? -20.797 -9.312 -1.828 1 68 256 ASP A CA 1
ATOM 1957 C C . ASP A 1 256 ? -19.734 -8.656 -2.713 1 68 256 ASP A C 1
ATOM 1959 O O . ASP A 1 256 ? -18.594 -8.461 -2.287 1 68 256 ASP A O 1
ATOM 1963 N N . PHE A 1 257 ? -19.969 -8.656 -4.098 1 61.16 257 PHE A N 1
ATOM 1964 C CA . PHE A 1 257 ? -19.016 -7.941 -4.938 1 61.16 257 PHE A CA 1
ATOM 1965 C C . PHE A 1 257 ? -19.719 -6.906 -5.797 1 61.16 257 PHE A C 1
ATOM 1967 O O . PHE A 1 257 ? -20.922 -7.023 -6.062 1 61.16 257 PHE A O 1
ATOM 1974 N N . MET B 1 1 ? -60.75 61.656 40.594 1 23.59 1 MET B N 1
ATOM 1975 C CA . MET B 1 1 ? -59.312 61.938 40.375 1 23.59 1 MET B CA 1
ATOM 1976 C C . MET B 1 1 ? -58.594 60.688 39.938 1 23.59 1 MET B C 1
ATOM 1978 O O . MET B 1 1 ? -58.281 59.812 40.781 1 23.59 1 MET B O 1
ATOM 1982 N N . ALA B 1 2 ? -59.281 60.062 38.875 1 35.25 2 ALA B N 1
ATOM 1983 C CA . ALA B 1 2 ? -58.906 58.812 38.219 1 35.25 2 ALA B CA 1
ATOM 1984 C C . ALA B 1 2 ? -57.469 58.875 37.75 1 35.25 2 ALA B C 1
ATOM 1986 O O . ALA B 1 2 ? -57.125 59.656 36.844 1 35.25 2 ALA B O 1
ATOM 1987 N N . LEU B 1 3 ? -56.438 58.75 38.781 1 29.52 3 LEU B N 1
ATOM 1988 C CA . LEU B 1 3 ? -55.031 58.719 38.469 1 29.52 3 LEU B CA 1
ATOM 1989 C C . LEU B 1 3 ? -54.719 57.656 37.406 1 29.52 3 LEU B C 1
ATOM 1991 O O . LEU B 1 3 ? -55.062 56.5 37.562 1 29.52 3 LEU B O 1
ATOM 1995 N N . VAL B 1 4 ? -54.562 58.062 36.156 1 36.78 4 VAL B N 1
ATOM 1996 C CA . VAL B 1 4 ? -54.156 57.312 34.969 1 36.78 4 VAL B CA 1
ATOM 1997 C C . VAL B 1 4 ? -52.75 56.781 35.156 1 36.78 4 VAL B C 1
ATOM 1999 O O . VAL B 1 4 ? -51.781 57.562 35.281 1 36.78 4 VAL B O 1
ATOM 2002 N N . LEU B 1 5 ? -52.594 55.75 36.031 1 34.78 5 LEU B N 1
ATOM 2003 C CA . LEU B 1 5 ? -51.312 55.062 36.156 1 34.78 5 LEU B CA 1
ATOM 2004 C C . LEU B 1 5 ? -50.812 54.625 34.781 1 34.78 5 LEU B C 1
ATOM 2006 O O . LEU B 1 5 ? -51.5 53.844 34.094 1 34.78 5 LEU B O 1
ATOM 2010 N N . THR B 1 6 ? -50.125 55.5 34.094 1 32.69 6 THR B N 1
ATOM 2011 C CA . THR B 1 6 ? -49.406 55.188 32.875 1 32.69 6 THR B CA 1
ATOM 2012 C C . THR B 1 6 ? -48.438 54.031 33.094 1 32.69 6 THR B C 1
ATOM 2014 O O . THR B 1 6 ? -47.5 54.156 33.906 1 32.69 6 THR B O 1
ATOM 2017 N N . LEU B 1 7 ? -48.906 52.844 33.219 1 34.31 7 LEU B N 1
ATOM 2018 C CA . LEU B 1 7 ? -48.031 51.656 33.25 1 34.31 7 LEU B CA 1
ATOM 2019 C C . LEU B 1 7 ? -47.094 51.688 32.062 1 34.31 7 LEU B C 1
ATOM 2021 O O . LEU B 1 7 ? -47.531 51.688 30.906 1 34.31 7 LEU B O 1
ATOM 2025 N N . SER B 1 8 ? -46 52.406 32.219 1 30.03 8 SER B N 1
ATOM 2026 C CA . SER B 1 8 ? -44.875 52.344 31.281 1 30.03 8 SER B CA 1
ATOM 2027 C C . SER B 1 8 ? -44.469 50.906 31.031 1 30.03 8 SER B C 1
ATOM 2029 O O . SER B 1 8 ? -44.125 50.156 31.953 1 30.03 8 SER B O 1
ATOM 2031 N N . LEU B 1 9 ? -45.125 50.188 30.109 1 33.06 9 LEU B N 1
ATOM 2032 C CA . LEU B 1 9 ? -44.688 48.906 29.578 1 33.06 9 LEU B CA 1
ATOM 2033 C C . LEU B 1 9 ? -43.25 49 29.078 1 33.06 9 LEU B C 1
ATOM 2035 O O . LEU B 1 9 ? -42.969 49.656 28.078 1 33.06 9 LEU B O 1
ATOM 2039 N N . CYS B 1 10 ? -42.25 49.156 29.984 1 31.25 10 CYS B N 1
ATOM 2040 C CA . CYS B 1 10 ? -40.875 49.031 29.5 1 31.25 10 CYS B CA 1
ATOM 2041 C C . CYS B 1 10 ? -40.719 47.781 28.672 1 31.25 10 CYS B C 1
ATOM 2043 O O . CYS B 1 10 ? -40.938 46.656 29.156 1 31.25 10 CYS B O 1
ATOM 2045 N N . ALA B 1 11 ? -40.969 47.844 27.375 1 32.69 11 ALA B N 1
ATOM 2046 C CA . ALA B 1 11 ? -40.5 46.875 26.375 1 32.69 11 ALA B CA 1
ATOM 2047 C C . ALA B 1 11 ? -39.062 46.531 26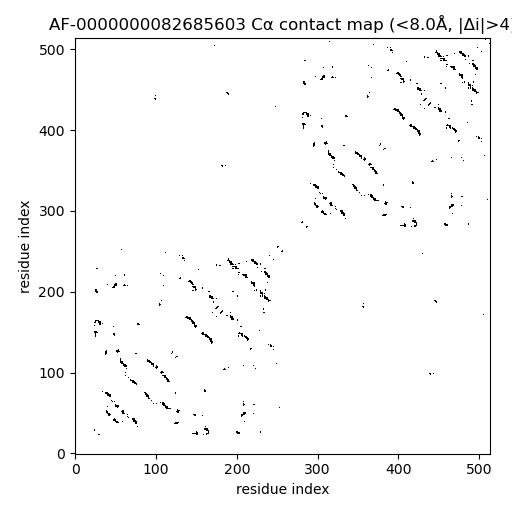.609 1 32.69 11 ALA B C 1
ATOM 2049 O O . ALA B 1 11 ? -38.156 47.344 26.438 1 32.69 11 ALA B O 1
ATOM 2050 N N . ALA B 1 12 ? -38.75 45.781 27.703 1 33.22 12 ALA B N 1
ATOM 2051 C CA . ALA B 1 12 ? -37.375 45.25 27.719 1 33.22 12 ALA B CA 1
ATOM 2052 C C . ALA B 1 12 ? -37 44.625 26.375 1 33.22 12 ALA B C 1
ATOM 2054 O O . ALA B 1 12 ? -37.688 43.719 25.906 1 33.22 12 ALA B O 1
ATOM 2055 N N . ALA B 1 13 ? -36.438 45.469 25.469 1 31.14 13 ALA B N 1
ATOM 2056 C CA . ALA B 1 13 ? -35.719 45 24.297 1 31.14 13 ALA B CA 1
ATOM 2057 C C . ALA B 1 13 ? -34.719 43.906 24.672 1 31.14 13 ALA B C 1
ATOM 2059 O O . ALA B 1 13 ? -33.719 44.156 25.344 1 31.14 13 ALA B O 1
ATOM 2060 N N . PHE B 1 14 ? -35.156 42.75 25.094 1 30.53 14 PHE B N 1
ATOM 2061 C CA . PHE B 1 14 ? -34.156 41.688 25.141 1 30.53 14 PHE B CA 1
ATOM 2062 C C . PHE B 1 14 ? -33.406 41.594 23.812 1 30.53 14 PHE B C 1
ATOM 2064 O O . PHE B 1 14 ? -33.906 41 22.844 1 30.53 14 PHE B O 1
ATOM 2071 N N . LEU B 1 15 ? -32.906 42.719 23.312 1 27.58 15 LEU B N 1
ATOM 2072 C CA . LEU B 1 15 ? -32.094 42.406 22.156 1 27.58 15 LEU B CA 1
ATOM 2073 C C . LEU B 1 15 ? -31.047 41.344 22.5 1 27.58 15 LEU B C 1
ATOM 2075 O O . LEU B 1 15 ? -30.078 41.656 23.203 1 27.58 15 LEU B O 1
ATOM 2079 N N . LEU B 1 16 ? -31.406 40.188 22.875 1 30.05 16 LEU B N 1
ATOM 2080 C CA . LEU B 1 16 ? -30.344 39.188 22.859 1 30.05 16 LEU B CA 1
ATOM 2081 C C . LEU B 1 16 ? -29.438 39.375 21.641 1 30.05 16 LEU B C 1
ATOM 2083 O O . LEU B 1 16 ? -29.922 39.656 20.531 1 30.05 16 LEU B O 1
ATOM 2087 N N . ASN B 1 17 ? -28.125 39.75 21.844 1 28.42 17 ASN B N 1
ATOM 2088 C CA . ASN B 1 17 ? -26.844 39.688 21.156 1 28.42 17 ASN B CA 1
ATOM 2089 C C . ASN B 1 17 ? -26.719 38.406 20.312 1 28.42 17 ASN B C 1
ATOM 2091 O O . ASN B 1 17 ? -26.5 37.312 20.844 1 28.42 17 ASN B O 1
ATOM 2095 N N . ILE B 1 18 ? -27.453 38.281 19.266 1 29.31 18 ILE B N 1
ATOM 2096 C CA . ILE B 1 18 ? -27.172 37.281 18.234 1 29.31 18 ILE B CA 1
ATOM 2097 C C . ILE B 1 18 ? -25.719 37.438 17.781 1 29.31 18 ILE B C 1
ATOM 2099 O O . ILE B 1 18 ? -25.391 38.281 16.953 1 29.31 18 ILE B O 1
ATOM 2103 N N . HIS B 1 19 ? -24.703 37.562 18.656 1 30.81 19 HIS B N 1
ATOM 2104 C CA . HIS B 1 19 ? -23.406 37.406 18.016 1 30.81 19 HIS B CA 1
ATOM 2105 C C . HIS B 1 19 ? -23.391 36.219 17.078 1 30.81 19 HIS B C 1
ATOM 2107 O O . HIS B 1 19 ? -23.516 35.062 17.547 1 30.81 19 HIS B O 1
ATOM 2113 N N . GLY B 1 20 ? -23.906 36.25 15.906 1 28.08 20 GLY B N 1
ATOM 2114 C CA . GLY B 1 20 ? -23.875 35.375 14.766 1 28.08 20 GLY B CA 1
ATOM 2115 C C . GLY B 1 20 ? -22.5 34.781 14.5 1 28.08 20 GLY B C 1
ATOM 2116 O O . GLY B 1 20 ? -22.375 33.75 13.844 1 28.08 20 GLY B O 1
ATOM 2117 N N . GLY B 1 21 ? -21.406 35.656 14.367 1 31.61 21 GLY B N 1
ATOM 2118 C CA . GLY B 1 21 ? -20.562 35.156 13.297 1 31.61 21 GLY B CA 1
ATOM 2119 C C . GLY B 1 21 ? -20.094 33.719 13.531 1 31.61 21 GLY B C 1
ATOM 2120 O O . GLY B 1 21 ? -19.719 33.344 14.648 1 31.61 21 GLY B O 1
ATOM 2121 N N . LEU B 1 22 ? -20.547 32.75 12.812 1 31.23 22 LEU B N 1
ATOM 2122 C CA . LEU B 1 22 ? -20.172 31.406 12.414 1 31.23 22 LEU B CA 1
ATOM 2123 C C . LEU B 1 22 ? -18.656 31.281 12.289 1 31.23 22 LEU B C 1
ATOM 2125 O O . LEU B 1 22 ? -18.047 31.969 11.477 1 31.23 22 LEU B O 1
ATOM 2129 N N . GLY B 1 23 ? -17.75 31.109 13.273 1 33.16 23 GLY B N 1
ATOM 2130 C CA . GLY B 1 23 ? -16.484 30.531 13.688 1 33.16 23 GLY B CA 1
ATOM 2131 C C . GLY B 1 23 ? -15.945 29.516 12.688 1 33.16 23 GLY B C 1
ATOM 2132 O O . GLY B 1 23 ? -16.609 28.531 12.375 1 33.16 23 GLY B O 1
ATOM 2133 N N . VAL B 1 24 ? -14.969 30 11.484 1 41.75 24 VAL B N 1
ATOM 2134 C CA . VAL B 1 24 ? -14.109 29.609 10.375 1 41.75 24 VAL B CA 1
ATOM 2135 C C . VAL B 1 24 ? -13.156 28.5 10.828 1 41.75 24 VAL B C 1
ATOM 2137 O O . VAL B 1 24 ? -12.297 28.719 11.68 1 41.75 24 VAL B O 1
ATOM 2140 N N . LYS B 1 25 ? -13.375 27.203 11.047 1 48.38 25 LYS B N 1
ATOM 2141 C CA . LYS B 1 25 ? -12.852 25.984 11.641 1 48.38 25 LYS B CA 1
ATOM 2142 C C . LYS B 1 25 ? -12.367 25.016 10.562 1 48.38 25 LYS B C 1
ATOM 2144 O O . LYS B 1 25 ? -12.656 25.188 9.375 1 48.38 25 LYS B O 1
ATOM 2149 N N . ILE B 1 26 ? -10.914 24.031 10.273 1 77.75 26 ILE B N 1
ATOM 2150 C CA . ILE B 1 26 ? -11.125 22.688 9.789 1 77.75 26 ILE B CA 1
ATOM 2151 C C . ILE B 1 26 ? -12.617 22.469 9.508 1 77.75 26 ILE B C 1
ATOM 2153 O O . ILE B 1 26 ? -13.469 22.828 10.32 1 77.75 26 ILE B O 1
ATOM 2157 N N . ILE B 1 27 ? -12.594 22.078 8.055 1 89.12 27 ILE B N 1
ATOM 2158 C CA . ILE B 1 27 ? -14.023 21.938 7.785 1 89.12 27 ILE B CA 1
ATOM 2159 C C . ILE B 1 27 ? -14.711 21.234 8.945 1 89.12 27 ILE B C 1
ATOM 2161 O O . ILE B 1 27 ? -14.328 20.125 9.32 1 89.12 27 ILE B O 1
ATOM 2165 N N . GLY B 1 28 ? -15.609 21.953 9.547 1 92.56 28 GLY B N 1
ATOM 2166 C CA . GLY B 1 28 ? -16.375 21.359 10.633 1 92.56 28 GLY B CA 1
ATOM 2167 C C . GLY B 1 28 ? -15.594 21.281 11.938 1 92.56 28 GLY B C 1
ATOM 2168 O O . GLY B 1 28 ? -15.977 20.547 12.852 1 92.56 28 GLY B O 1
ATOM 2169 N N . GLY B 1 29 ? -14.492 22.031 12.062 1 95.69 29 GLY B N 1
ATOM 2170 C CA . GLY B 1 29 ? -13.648 21.969 13.25 1 95.69 29 GLY B CA 1
ATOM 2171 C C . GLY B 1 29 ? -13.82 23.172 14.164 1 95.69 29 GLY B C 1
ATOM 2172 O O . GLY B 1 29 ? -14.797 23.906 14.047 1 95.69 29 GLY B O 1
ATOM 2173 N N . LYS B 1 30 ? -12.969 23.25 15.156 1 96.44 30 LYS B N 1
ATOM 2174 C CA . LYS B 1 30 ? -12.914 24.359 16.094 1 96.44 30 LYS B CA 1
ATOM 2175 C C . LYS B 1 30 ? -11.469 24.781 16.375 1 96.44 30 LYS B C 1
ATOM 2177 O O . LYS B 1 30 ? -10.531 24.047 16.047 1 96.44 30 LYS B O 1
ATOM 2182 N N . GLU B 1 31 ? -11.391 25.938 16.875 1 97.38 31 GLU B N 1
ATOM 2183 C CA . GLU B 1 31 ? -10.07 26.438 17.25 1 97.38 31 GLU B CA 1
ATOM 2184 C C . GLU B 1 31 ? -9.422 25.547 18.312 1 97.38 31 GLU B C 1
ATOM 2186 O O . GLU B 1 31 ? -10.086 25.141 19.266 1 97.38 31 GLU B O 1
ATOM 2191 N N . ALA B 1 32 ? -8.172 25.172 18.062 1 97.62 32 ALA B N 1
ATOM 2192 C CA . ALA B 1 32 ? -7.434 24.438 19.078 1 97.62 32 ALA B CA 1
ATOM 2193 C C . ALA B 1 32 ? -7.09 25.344 20.266 1 97.62 32 ALA B C 1
ATOM 2195 O O . ALA B 1 32 ? -6.887 26.547 20.094 1 97.62 32 ALA B O 1
ATOM 2196 N N . LYS B 1 33 ? -7.07 24.719 21.438 1 96.56 33 LYS B N 1
ATOM 2197 C CA . LYS B 1 33 ? -6.484 25.469 22.547 1 96.56 33 LYS B CA 1
ATOM 2198 C C . LYS B 1 33 ? -5.055 25.891 22.219 1 96.56 33 LYS B C 1
ATOM 2200 O O . LYS B 1 33 ? -4.25 25.078 21.766 1 96.56 33 LYS B O 1
ATOM 2205 N N . PRO B 1 34 ? -4.762 27.188 22.422 1 94.62 34 PRO B N 1
ATOM 2206 C CA . PRO B 1 34 ? -3.414 27.641 22.062 1 94.62 34 PRO B CA 1
ATOM 2207 C C . PRO B 1 34 ? -2.322 26.766 22.656 1 94.62 34 PRO B C 1
ATOM 2209 O O . PRO B 1 34 ? -2.326 26.5 23.875 1 94.62 34 PRO B O 1
ATOM 2212 N N . HIS B 1 35 ? -1.43 26.156 21.75 1 93.88 35 HIS B N 1
ATOM 2213 C CA . HIS B 1 35 ? -0.215 25.406 22.047 1 93.88 35 HIS B CA 1
ATOM 2214 C C . HIS B 1 35 ? -0.542 24.047 22.656 1 93.88 35 HIS B C 1
ATOM 2216 O O . HIS B 1 35 ? 0.292 23.453 23.344 1 93.88 35 HIS B O 1
ATOM 2222 N N . SER B 1 36 ? -1.778 23.562 22.391 1 96.56 36 SER B N 1
ATOM 2223 C CA . SER B 1 36 ? -2.152 22.219 22.812 1 96.56 36 SER B CA 1
ATOM 2224 C C . SER B 1 36 ? -1.535 21.172 21.891 1 96.56 36 SER B C 1
ATOM 2226 O O . SER B 1 36 ? -1.509 19.984 22.234 1 96.56 36 SER B O 1
ATOM 2228 N N . MET B 1 37 ? -1.091 21.562 20.797 1 97.75 37 MET B N 1
ATOM 2229 C CA . MET B 1 37 ? -0.363 20.703 19.859 1 97.75 37 MET B CA 1
ATOM 2230 C C . MET B 1 37 ? 1.001 21.297 19.531 1 97.75 37 MET B C 1
ATOM 2232 O O . MET B 1 37 ? 1.25 21.688 18.391 1 97.75 37 MET B O 1
ATOM 2236 N N . PRO B 1 38 ? 1.832 21.25 20.484 1 98.19 38 PRO B N 1
ATOM 2237 C CA . PRO B 1 38 ? 3.076 22.016 20.391 1 98.19 38 PRO B CA 1
ATOM 2238 C C . PRO B 1 38 ? 4.051 21.453 19.359 1 98.19 38 PRO B C 1
ATOM 2240 O O . PRO B 1 38 ? 5.098 22.047 19.109 1 98.19 38 PRO B O 1
ATOM 2243 N N . PHE B 1 39 ? 3.73 20.328 18.766 1 98.75 39 PHE B N 1
ATOM 2244 C CA . PHE B 1 39 ? 4.551 19.703 17.734 1 98.75 39 PHE B CA 1
ATOM 2245 C C . PHE B 1 39 ? 4.18 20.219 16.359 1 98.75 39 PHE B C 1
ATOM 2247 O O . PHE B 1 39 ? 4.863 19.938 15.367 1 98.75 39 PHE B O 1
ATOM 2254 N N . MET B 1 40 ? 3.1 21 16.234 1 98.69 40 MET B N 1
ATOM 2255 C CA . MET B 1 40 ? 2.621 21.5 14.953 1 98.69 40 MET B CA 1
ATOM 2256 C C . MET B 1 40 ? 3.633 22.469 14.328 1 98.69 40 MET B C 1
ATOM 2258 O O . MET B 1 40 ? 4.219 23.281 15.031 1 98.69 40 MET B O 1
ATOM 2262 N N . VAL B 1 41 ? 3.773 22.312 13.047 1 98.75 41 VAL B N 1
ATOM 2263 C CA . VAL B 1 41 ? 4.676 23.156 12.281 1 98.75 41 VAL B CA 1
ATOM 2264 C C . VAL B 1 41 ? 3.896 23.891 11.188 1 98.75 41 VAL B C 1
ATOM 2266 O O . VAL B 1 41 ? 3.092 23.281 10.477 1 98.75 41 VAL B O 1
ATOM 2269 N N . LEU B 1 42 ? 4.086 25.156 11.078 1 98.38 42 LEU B N 1
ATOM 2270 C CA . LEU B 1 42 ? 3.568 25.953 9.961 1 98.38 42 LEU B CA 1
ATOM 2271 C C . LEU B 1 42 ? 4.629 26.125 8.883 1 98.38 42 LEU B C 1
ATOM 2273 O O . LEU B 1 42 ? 5.723 26.625 9.156 1 98.38 42 LEU B O 1
ATOM 2277 N N . ILE B 1 43 ? 4.312 25.656 7.746 1 98.19 43 ILE B N 1
ATOM 2278 C CA . ILE B 1 43 ? 5.199 25.797 6.594 1 98.19 43 ILE B CA 1
ATOM 2279 C C . ILE B 1 43 ? 4.621 26.828 5.625 1 98.19 43 ILE B C 1
ATOM 2281 O O . ILE B 1 43 ? 3.527 26.625 5.09 1 98.19 43 ILE B O 1
ATOM 2285 N N . LYS B 1 44 ? 5.379 27.891 5.395 1 96.31 44 LYS B N 1
ATOM 2286 C CA . LYS B 1 44 ? 4.891 28.984 4.559 1 96.31 44 LYS B CA 1
ATOM 2287 C C . LYS B 1 44 ? 5.723 29.109 3.287 1 96.31 44 LYS B C 1
ATOM 2289 O O . LYS B 1 44 ? 6.793 29.719 3.297 1 96.31 44 LYS B O 1
ATOM 2294 N N . GLY B 1 45 ? 5.25 28.5 2.277 1 91.75 45 GLY B N 1
ATOM 2295 C CA . GLY B 1 45 ? 5.773 28.703 0.935 1 91.75 45 GLY B CA 1
ATOM 2296 C C . GLY B 1 45 ? 4.785 29.375 0.002 1 91.75 45 GLY B C 1
ATOM 2297 O O . GLY B 1 45 ? 4.191 30.391 0.354 1 91.75 45 GLY B O 1
ATOM 2298 N N . LYS B 1 46 ? 4.73 28.875 -1.254 1 87.19 46 LYS B N 1
ATOM 2299 C CA . LYS B 1 46 ? 3.688 29.359 -2.148 1 87.19 46 LYS B CA 1
ATOM 2300 C C . LYS B 1 46 ? 2.301 29.109 -1.564 1 87.19 46 LYS B C 1
ATOM 2302 O O . LYS B 1 46 ? 1.397 29.938 -1.713 1 87.19 46 LYS B O 1
ATOM 2307 N N . TYR B 1 47 ? 2.227 28.016 -0.929 1 90.31 47 TYR B N 1
ATOM 2308 C CA . TYR B 1 47 ? 1.032 27.641 -0.185 1 90.31 47 TYR B CA 1
ATOM 2309 C C . TYR B 1 47 ? 1.378 27.281 1.256 1 90.31 47 TYR B C 1
ATOM 2311 O O . TYR B 1 47 ? 2.537 27 1.572 1 90.31 47 TYR B O 1
ATOM 2319 N N . ILE B 1 48 ? 0.351 27.375 2.088 1 95.06 48 ILE B N 1
ATOM 2320 C CA . ILE B 1 48 ? 0.537 27 3.484 1 95.06 48 ILE B CA 1
ATOM 2321 C C . ILE B 1 48 ? 0.375 25.484 3.637 1 95.06 48 ILE B C 1
ATOM 2323 O O . ILE B 1 48 ? -0.528 24.891 3.047 1 95.06 48 ILE B O 1
ATOM 2327 N N . CYS B 1 49 ? 1.287 24.906 4.367 1 97.62 49 CYS B N 1
ATOM 2328 C CA . CYS B 1 49 ? 1.201 23.5 4.758 1 97.62 49 CYS B CA 1
ATOM 2329 C C . CYS B 1 49 ? 1.453 23.344 6.25 1 97.62 49 CYS B C 1
ATOM 2331 O O . CYS B 1 49 ? 1.971 24.25 6.902 1 97.62 49 CYS B O 1
ATOM 2333 N N . GLY B 1 50 ? 0.968 22.234 6.762 1 98.25 50 GLY B N 1
ATOM 2334 C CA . GLY B 1 50 ? 1.344 21.812 8.102 1 98.25 50 GLY B CA 1
ATOM 2335 C C . GLY B 1 50 ? 2.482 20.812 8.109 1 98.25 50 GLY B C 1
ATOM 2336 O O . GLY B 1 50 ? 2.932 20.375 7.055 1 98.25 50 GLY B O 1
ATOM 2337 N N . GLY B 1 51 ? 2.93 20.5 9.273 1 98.81 51 GLY B N 1
ATOM 2338 C CA . GLY B 1 51 ? 3.93 19.484 9.539 1 98.81 51 GLY B CA 1
ATOM 2339 C C . GLY B 1 51 ? 4.016 19.094 11 1 98.81 51 GLY B C 1
ATOM 2340 O O . GLY B 1 51 ? 3.236 19.578 11.82 1 98.81 51 GLY B O 1
ATOM 2341 N N . ILE B 1 52 ? 4.879 18.203 11.258 1 98.94 52 ILE B N 1
ATOM 2342 C CA . ILE B 1 52 ? 5.102 17.688 12.602 1 98.94 52 ILE B CA 1
ATOM 2343 C C . ILE B 1 52 ? 6.59 17.75 12.938 1 98.94 52 ILE B C 1
ATOM 2345 O O . ILE B 1 52 ? 7.422 17.234 12.188 1 98.94 52 ILE B O 1
ATOM 2349 N N . LEU B 1 53 ? 6.875 18.375 14.008 1 98.88 53 LEU B N 1
ATOM 2350 C CA . LEU B 1 53 ? 8.242 18.344 14.5 1 98.88 53 LEU B CA 1
ATOM 2351 C C . LEU B 1 53 ? 8.555 16.984 15.133 1 98.88 53 LEU B C 1
ATOM 2353 O O . LEU B 1 53 ? 8.039 16.672 16.203 1 98.88 53 LEU B O 1
ATOM 2357 N N . ILE B 1 54 ? 9.492 16.234 14.477 1 98.81 54 ILE B N 1
ATOM 2358 C CA . ILE B 1 54 ? 9.711 14.875 14.969 1 98.81 54 ILE B CA 1
ATOM 2359 C C . ILE B 1 54 ? 11.102 14.773 15.594 1 98.81 54 ILE B C 1
ATOM 2361 O O . ILE B 1 54 ? 11.391 13.836 16.344 1 98.81 54 ILE B O 1
ATOM 2365 N N . GLU B 1 55 ? 11.977 15.594 15.273 1 98.38 55 GLU B N 1
ATOM 2366 C CA . GLU B 1 55 ? 13.242 15.922 15.922 1 98.38 55 GLU B CA 1
ATOM 2367 C C . GLU B 1 55 ? 13.492 17.422 15.93 1 98.38 55 GLU B C 1
ATOM 2369 O O . GLU B 1 55 ? 12.797 18.172 15.242 1 98.38 55 GLU B O 1
ATOM 2374 N N . SER B 1 56 ? 14.484 17.844 16.688 1 98.38 56 SER B N 1
ATOM 2375 C CA . SER B 1 56 ? 14.664 19.281 16.891 1 98.38 56 SER B CA 1
ATOM 2376 C C . SER B 1 56 ? 14.969 20 15.586 1 98.38 56 SER B C 1
ATOM 2378 O O . SER B 1 56 ? 14.789 21.219 15.477 1 98.38 56 SER B O 1
ATOM 2380 N N . ASN B 1 57 ? 15.414 19.266 14.602 1 98.31 57 ASN B N 1
ATOM 2381 C CA . ASN B 1 57 ? 15.719 19.922 13.336 1 98.31 57 ASN B CA 1
ATOM 2382 C C . ASN B 1 57 ? 15.094 19.172 12.156 1 98.31 57 ASN B C 1
ATOM 2384 O O . ASN B 1 57 ? 15.516 19.344 11.016 1 98.31 57 ASN B O 1
ATOM 2388 N N . TRP B 1 58 ? 14.125 18.25 12.438 1 98.62 58 TRP B N 1
ATOM 2389 C CA . TRP B 1 58 ? 13.461 17.516 11.375 1 98.62 58 TRP B CA 1
ATOM 2390 C C . TRP B 1 58 ? 11.953 17.672 11.461 1 98.62 58 TRP B C 1
ATOM 2392 O O . TRP B 1 58 ? 11.359 17.469 12.523 1 98.62 58 TRP B O 1
ATOM 2402 N N . VAL B 1 59 ? 11.367 18.016 10.367 1 98.81 59 VAL B N 1
ATOM 2403 C CA . VAL B 1 59 ? 9.922 18.156 10.219 1 98.81 59 VAL B CA 1
ATOM 2404 C C . VAL B 1 59 ? 9.406 17.109 9.234 1 98.81 59 VAL B C 1
ATOM 2406 O O . VAL B 1 59 ? 9.984 16.922 8.164 1 98.81 59 VAL B O 1
ATOM 2409 N N . LEU B 1 60 ? 8.398 16.391 9.648 1 98.88 60 LEU B N 1
ATOM 2410 C CA . LEU B 1 60 ? 7.664 15.492 8.758 1 98.88 60 LEU B CA 1
ATOM 2411 C C . LEU B 1 60 ? 6.469 16.219 8.141 1 98.88 60 LEU B C 1
ATOM 2413 O O . LEU B 1 60 ? 5.699 16.875 8.844 1 98.88 60 LEU B O 1
ATOM 2417 N N . THR B 1 61 ? 6.297 16.203 6.836 1 98.75 61 THR B N 1
ATOM 2418 C CA . THR B 1 61 ? 5.203 16.828 6.098 1 98.75 61 THR B CA 1
ATOM 2419 C C . THR B 1 61 ? 4.898 16.047 4.824 1 98.75 61 THR B C 1
ATOM 2421 O O . THR B 1 61 ? 5.324 14.898 4.672 1 98.75 61 THR B O 1
ATOM 2424 N N . ALA B 1 62 ? 4.016 16.562 4.023 1 98.56 62 ALA B N 1
ATOM 2425 C CA . ALA B 1 62 ? 3.631 15.898 2.783 1 98.56 62 ALA B CA 1
ATOM 2426 C C . ALA B 1 62 ? 4.566 16.281 1.64 1 98.56 62 ALA B C 1
ATOM 2428 O O . ALA B 1 62 ? 5 17.422 1.538 1 98.56 62 ALA B O 1
ATOM 2429 N N . ALA B 1 63 ? 4.84 15.32 0.795 1 98.25 63 ALA B N 1
ATOM 2430 C CA . ALA B 1 63 ? 5.754 15.547 -0.323 1 98.25 63 ALA B CA 1
ATOM 2431 C C . ALA B 1 63 ? 5.172 16.562 -1.307 1 98.25 63 ALA B C 1
ATOM 2433 O O . ALA B 1 63 ? 5.914 17.312 -1.946 1 98.25 63 ALA B O 1
ATOM 2434 N N . HIS B 1 64 ? 3.873 16.625 -1.404 1 97.06 64 HIS B N 1
ATOM 2435 C CA . HIS B 1 64 ? 3.271 17.5 -2.398 1 97.06 64 HIS B CA 1
ATOM 2436 C C . HIS B 1 64 ? 3.314 18.953 -1.942 1 97.06 64 HIS B C 1
ATOM 2438 O O . HIS B 1 64 ? 2.992 19.859 -2.713 1 97.06 64 HIS B O 1
ATOM 2444 N N . CYS B 1 65 ? 3.631 19.219 -0.638 1 95.81 65 CYS B N 1
ATOM 2445 C CA . CYS B 1 65 ? 3.859 20.578 -0.188 1 95.81 65 CYS B CA 1
ATOM 2446 C C . CYS B 1 65 ? 5.09 21.172 -0.859 1 95.81 65 CYS B C 1
ATOM 2448 O O . CYS B 1 65 ? 6.223 20.812 -0.525 1 95.81 65 CYS B O 1
ATOM 2450 N N . GLU B 1 66 ? 4.922 21.906 -1.838 1 87.25 66 GLU B N 1
ATOM 2451 C CA . GLU B 1 66 ? 6.016 22.516 -2.59 1 87.25 66 GLU B CA 1
ATOM 2452 C C . GLU B 1 66 ? 6.809 23.5 -1.724 1 87.25 66 GLU B C 1
ATOM 2454 O O . GLU B 1 66 ? 6.25 24.453 -1.194 1 87.25 66 GLU B O 1
ATOM 2459 N N . THR B 1 67 ? 8.008 23.172 -1.533 1 87.62 67 THR B N 1
ATOM 2460 C CA . THR B 1 67 ? 8.898 24.016 -0.746 1 87.62 67 THR B CA 1
ATOM 2461 C C . THR B 1 67 ? 10.141 24.391 -1.553 1 87.62 67 THR B C 1
ATOM 2463 O O . THR B 1 67 ? 10.516 23.672 -2.486 1 87.62 67 THR B O 1
ATOM 2466 N N . ASP B 1 68 ? 10.648 25.547 -1.277 1 88.62 68 ASP B N 1
ATOM 2467 C CA . ASP B 1 68 ? 11.914 26 -1.847 1 88.62 68 ASP B CA 1
ATOM 2468 C C . ASP B 1 68 ? 12.789 26.672 -0.789 1 88.62 68 ASP B C 1
ATOM 2470 O O . ASP B 1 68 ? 12.492 26.594 0.406 1 88.62 68 ASP B O 1
ATOM 2474 N N . LYS B 1 69 ? 13.859 27.266 -1.231 1 85.88 69 LYS B N 1
ATOM 2475 C CA . LYS B 1 69 ? 14.836 27.844 -0.309 1 85.88 69 LYS B CA 1
ATOM 2476 C C . LYS B 1 69 ? 14.258 29.047 0.421 1 85.88 69 LYS B C 1
ATOM 2478 O O . LYS B 1 69 ? 14.781 29.469 1.46 1 85.88 69 LYS B O 1
ATOM 2483 N N . LYS B 1 70 ? 13.242 29.578 -0.123 1 92.19 70 LYS B N 1
ATOM 2484 C CA . LYS B 1 70 ? 12.641 30.766 0.488 1 92.19 70 LYS B CA 1
ATOM 2485 C C . LYS B 1 70 ? 11.531 30.375 1.458 1 92.19 70 LYS B C 1
ATOM 2487 O O . LYS B 1 70 ? 11.055 31.219 2.23 1 92.19 70 LYS B O 1
ATOM 2492 N N . THR B 1 71 ? 11.148 29.141 1.399 1 96.56 71 THR B N 1
ATOM 2493 C CA . THR B 1 71 ? 10.102 28.656 2.285 1 96.56 71 THR B CA 1
ATOM 2494 C C . THR B 1 71 ? 10.508 28.812 3.748 1 96.56 71 THR B C 1
ATOM 2496 O O . THR B 1 71 ? 11.648 28.5 4.109 1 96.56 71 THR B O 1
ATOM 2499 N N . GLN B 1 72 ? 9.578 29.344 4.539 1 97.38 72 GLN B N 1
ATOM 2500 C CA . GLN B 1 72 ? 9.836 29.531 5.965 1 97.38 72 GLN B CA 1
ATOM 2501 C C . GLN B 1 72 ? 9.062 28.5 6.797 1 97.38 72 GLN B C 1
ATOM 2503 O O . GLN B 1 72 ? 7.914 28.188 6.496 1 97.38 72 GLN B O 1
ATOM 2508 N N . VAL B 1 73 ? 9.727 28.031 7.816 1 98.5 73 VAL B N 1
ATOM 2509 C CA . VAL B 1 73 ? 9.148 27.062 8.742 1 98.5 73 VAL B CA 1
ATOM 2510 C C . VAL B 1 73 ? 9.023 27.688 10.133 1 98.5 73 VAL B C 1
ATOM 2512 O O . VAL B 1 73 ? 9.992 28.234 10.664 1 98.5 73 VAL B O 1
ATOM 2515 N N . PHE B 1 74 ? 7.812 27.609 10.68 1 98.31 74 PHE B N 1
ATOM 2516 C CA . PHE B 1 74 ? 7.562 28.25 11.969 1 98.31 74 PHE B CA 1
ATOM 2517 C C . PHE B 1 74 ? 7.129 27.219 13.008 1 98.31 74 PHE B C 1
ATOM 2519 O O . PHE B 1 74 ? 6.301 26.344 12.719 1 98.31 74 PHE B O 1
ATOM 2526 N N . LEU B 1 75 ? 7.699 27.312 14.188 1 98.44 75 LEU B N 1
ATOM 2527 C CA . LEU B 1 75 ? 7.324 26.516 15.352 1 98.44 75 LEU B CA 1
ATOM 2528 C C . LEU B 1 75 ? 6.668 27.375 16.422 1 98.44 75 LEU B C 1
ATOM 2530 O O . LEU B 1 75 ? 6.941 28.578 16.5 1 98.44 75 LEU B O 1
ATOM 2534 N N . GLY B 1 76 ? 5.742 26.75 17.156 1 97.56 76 GLY B N 1
ATOM 2535 C CA . GLY B 1 76 ? 5.113 27.469 18.25 1 97.56 76 GLY B CA 1
ATOM 2536 C C . GLY B 1 76 ? 4.043 28.453 17.797 1 97.56 76 GLY B C 1
ATOM 2537 O O . GLY B 1 76 ? 3.785 29.453 18.453 1 97.56 76 GLY B O 1
ATOM 2538 N N . VAL B 1 77 ? 3.443 28.188 16.656 1 97.31 77 VAL B N 1
ATOM 2539 C CA . VAL B 1 77 ? 2.457 29.094 16.094 1 97.31 77 VAL B CA 1
ATOM 2540 C C . VAL B 1 77 ? 1.05 28.625 16.453 1 97.31 77 VAL B C 1
ATOM 2542 O O . VAL B 1 77 ? 0.7 27.469 16.234 1 97.31 77 VAL B O 1
ATOM 2545 N N . HIS B 1 78 ? 0.299 29.484 17.047 1 96.06 78 HIS B N 1
ATOM 2546 C CA . HIS B 1 78 ? -1.143 29.297 17.156 1 96.06 78 HIS B CA 1
ATOM 2547 C C . HIS B 1 78 ? -1.892 30.188 16.172 1 96.06 78 HIS B C 1
ATOM 2549 O O . HIS B 1 78 ? -2.662 29.703 15.344 1 96.06 78 HIS B O 1
ATOM 2555 N N . SER B 1 79 ? -1.667 31.453 16.188 1 96.06 79 SER B N 1
ATOM 2556 C CA . SER B 1 79 ? -2.203 32.469 15.273 1 9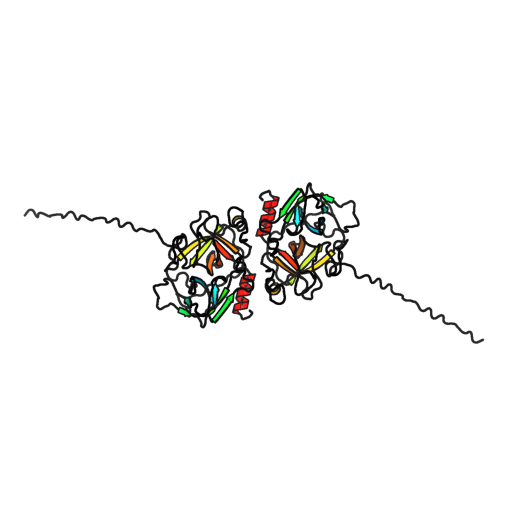6.06 79 SER B CA 1
ATOM 2557 C C . SER B 1 79 ? -1.135 32.938 14.305 1 96.06 79 SER B C 1
ATOM 2559 O O . SER B 1 79 ? -0.058 33.375 14.719 1 96.06 79 SER B O 1
ATOM 2561 N N . ILE B 1 80 ? -1.465 32.844 13.016 1 94.62 80 ILE B N 1
ATOM 2562 C CA . ILE B 1 80 ? -0.498 33.219 11.992 1 94.62 80 ILE B CA 1
ATOM 2563 C C . ILE B 1 80 ? -0.232 34.719 12.047 1 94.62 80 ILE B C 1
ATOM 2565 O O . ILE B 1 80 ? 0.911 35.156 11.906 1 94.62 80 ILE B O 1
ATOM 2569 N N . SER B 1 81 ? -1.249 35.531 12.32 1 93.12 81 SER B N 1
ATOM 2570 C CA . SER B 1 81 ? -1.133 37 12.273 1 93.12 81 SER B CA 1
ATOM 2571 C C . SER B 1 81 ? -0.6 37.562 13.594 1 93.12 81 SER B C 1
ATOM 2573 O O . SER B 1 81 ? -0.033 38.656 13.625 1 93.12 81 SER B O 1
ATOM 2575 N N . ASN B 1 82 ? -0.828 36.844 14.672 1 89.38 82 ASN B N 1
ATOM 2576 C CA . ASN B 1 82 ? -0.369 37.281 15.977 1 89.38 82 ASN B CA 1
ATOM 2577 C C . ASN B 1 82 ? 0.917 36.562 16.391 1 89.38 82 ASN B C 1
ATOM 2579 O O . ASN B 1 82 ? 0.872 35.562 17.094 1 89.38 82 ASN B O 1
ATOM 2583 N N . LYS B 1 83 ? 1.997 37.188 16.016 1 84.38 83 LYS B N 1
ATOM 2584 C CA . LYS B 1 83 ? 3.301 36.625 16.312 1 84.38 83 LYS B CA 1
ATOM 2585 C C . LYS B 1 83 ? 3.676 36.812 17.781 1 84.38 83 LYS B C 1
ATOM 2587 O O . LYS B 1 83 ? 3.621 37.938 18.297 1 84.38 83 LYS B O 1
ATOM 2592 N N . LYS B 1 84 ? 3.881 35.719 18.344 1 80.5 84 LYS B N 1
ATOM 2593 C CA . LYS B 1 84 ? 4.324 35.781 19.734 1 80.5 84 LYS B CA 1
ATOM 2594 C C . LYS B 1 84 ? 5.836 35.562 19.844 1 80.5 84 LYS B C 1
ATOM 2596 O O . LYS B 1 84 ? 6.461 35.031 18.922 1 80.5 84 LYS B O 1
ATOM 2601 N N . GLU B 1 85 ? 6.293 36 20.938 1 76.06 85 GLU B N 1
ATOM 2602 C CA . GLU B 1 85 ? 7.73 36 21.203 1 76.06 85 GLU B CA 1
ATOM 2603 C C . GLU B 1 85 ? 8.289 34.562 21.188 1 76.06 85 GLU B C 1
ATOM 2605 O O . GLU B 1 85 ? 9.453 34.344 20.859 1 76.06 85 GLU B O 1
ATOM 2610 N N . GLU B 1 86 ? 7.469 33.594 21.406 1 85.38 86 GLU B N 1
ATOM 2611 C CA . GLU B 1 86 ? 7.984 32.219 21.562 1 85.38 86 GLU B CA 1
ATOM 2612 C C . GLU B 1 86 ? 8.023 31.5 20.219 1 85.38 86 GLU B C 1
ATOM 2614 O O . GLU B 1 86 ? 8.547 30.391 20.125 1 85.38 86 GLU B O 1
ATOM 2619 N N . GLN B 1 87 ? 7.605 32.188 19.203 1 95.38 87 GLN B N 1
ATOM 2620 C CA . GLN B 1 87 ? 7.652 31.562 17.875 1 95.38 87 GLN B CA 1
ATOM 2621 C C . GLN B 1 87 ? 9.078 31.5 17.359 1 95.38 87 GLN B C 1
ATOM 2623 O O . GLN B 1 87 ? 9.883 32.406 17.609 1 95.38 87 GLN B O 1
ATOM 2628 N N . GLN B 1 88 ? 9.375 30.406 16.734 1 97.75 88 GLN B N 1
ATOM 2629 C CA . GLN B 1 88 ? 10.695 30.188 16.156 1 97.75 88 GLN B CA 1
ATOM 2630 C C . GLN B 1 88 ? 10.602 30.062 14.633 1 97.75 88 GLN B C 1
ATOM 2632 O O . GLN B 1 88 ? 9.719 29.391 14.109 1 97.75 88 GLN B O 1
ATOM 2637 N N . LYS B 1 89 ? 11.523 30.734 13.961 1 97.25 89 LYS B N 1
ATOM 2638 C CA . LYS B 1 89 ? 11.547 30.734 12.5 1 97.25 89 LYS B CA 1
ATOM 2639 C C . LYS B 1 89 ? 12.805 30.047 11.977 1 97.25 89 LYS B C 1
ATOM 2641 O O . LYS B 1 89 ? 13.906 30.266 12.484 1 97.25 89 LYS B O 1
ATOM 2646 N N . PHE B 1 90 ? 12.625 29.188 11.016 1 98 90 PHE B N 1
ATOM 2647 C CA . PHE B 1 90 ? 13.734 28.484 10.391 1 98 90 PHE B CA 1
ATOM 2648 C C . PHE B 1 90 ? 13.609 28.516 8.875 1 98 90 PHE B C 1
ATOM 2650 O O . PHE B 1 90 ? 12.508 28.703 8.336 1 98 90 PHE B O 1
ATOM 2657 N N . LEU B 1 91 ? 14.727 28.406 8.234 1 97.56 91 LEU B N 1
ATOM 2658 C CA . LEU B 1 91 ? 14.773 28.047 6.82 1 97.56 91 LEU B CA 1
ATOM 2659 C C . LEU B 1 91 ? 15.016 26.547 6.641 1 97.56 91 LEU B C 1
ATOM 2661 O O . LEU B 1 91 ? 15.242 25.828 7.617 1 97.56 91 LEU B O 1
ATOM 2665 N N . ILE B 1 92 ? 14.891 26.188 5.449 1 97.56 92 ILE B N 1
ATOM 2666 C CA . ILE B 1 92 ? 15.062 24.766 5.145 1 97.56 92 ILE B CA 1
ATOM 2667 C C . ILE B 1 92 ? 16.5 24.5 4.68 1 97.56 92 ILE B C 1
ATOM 2669 O O . ILE B 1 92 ? 16.969 25.141 3.732 1 97.56 92 ILE B O 1
ATOM 2673 N N . LYS B 1 93 ? 17.141 23.625 5.328 1 96.69 93 LYS B N 1
ATOM 2674 C CA . LYS B 1 93 ? 18.484 23.188 4.941 1 96.69 93 LYS B CA 1
ATOM 2675 C C . LYS B 1 93 ? 18.422 22.125 3.85 1 96.69 93 LYS B C 1
ATOM 2677 O O . LYS B 1 93 ? 19.141 22.219 2.852 1 96.69 93 LYS B O 1
ATOM 2682 N N . LYS B 1 94 ? 17.609 21.078 4.035 1 96.12 94 LYS B N 1
ATOM 2683 C CA . LYS B 1 94 ? 17.391 20.016 3.068 1 96.12 94 LYS B CA 1
ATOM 2684 C C . LYS B 1 94 ? 15.906 19.672 2.955 1 96.12 94 LYS B C 1
ATOM 2686 O O . LYS B 1 94 ? 15.188 19.641 3.961 1 96.12 94 LYS B O 1
ATOM 2691 N N . ARG B 1 95 ? 15.484 19.484 1.772 1 96.75 95 ARG B N 1
ATOM 2692 C CA . ARG B 1 95 ? 14.172 18.922 1.451 1 96.75 95 ARG B CA 1
ATOM 2693 C C . ARG B 1 95 ? 14.312 17.5 0.905 1 96.75 95 ARG B C 1
ATOM 2695 O O . ARG B 1 95 ? 14.977 17.281 -0.11 1 96.75 95 ARG B O 1
ATOM 2702 N N . ILE B 1 96 ? 13.688 16.516 1.553 1 97 96 ILE B N 1
ATOM 2703 C CA . ILE B 1 96 ? 13.859 15.125 1.155 1 97 96 ILE B CA 1
ATOM 2704 C C . ILE B 1 96 ? 12.492 14.461 0.99 1 97 96 ILE B C 1
ATOM 2706 O O . ILE B 1 96 ? 11.992 13.82 1.918 1 97 96 ILE B O 1
ATOM 2710 N N . PRO B 1 97 ? 11.875 14.625 -0.195 1 97.44 97 PRO B N 1
ATOM 2711 C CA . PRO B 1 97 ? 10.672 13.836 -0.449 1 97.44 97 PRO B CA 1
ATOM 2712 C C . PRO B 1 97 ? 10.953 12.336 -0.524 1 97.44 97 PRO B C 1
ATOM 2714 O O . PRO B 1 97 ? 12.086 11.93 -0.804 1 97.44 97 PRO B O 1
ATOM 2717 N N . HIS B 1 98 ? 9.906 11.562 -0.095 1 97.81 98 HIS B N 1
ATOM 2718 C CA . HIS B 1 98 ? 10.039 10.133 -0.353 1 97.81 98 HIS B CA 1
ATOM 2719 C C . HIS B 1 98 ? 10.453 9.875 -1.798 1 97.81 98 HIS B C 1
ATOM 2721 O O . HIS B 1 98 ? 9.906 10.477 -2.723 1 97.81 98 HIS B O 1
ATOM 2727 N N . PRO B 1 99 ? 11.359 9 -2.027 1 96.62 99 PRO B N 1
ATOM 2728 C CA . PRO B 1 99 ? 11.938 8.875 -3.367 1 96.62 99 PRO B CA 1
ATOM 2729 C C . PRO B 1 99 ? 10.922 8.398 -4.406 1 96.62 99 PRO B C 1
ATOM 2731 O O . PRO B 1 99 ? 11.062 8.703 -5.594 1 96.62 99 PRO B O 1
ATOM 2734 N N . CYS B 1 100 ? 9.922 7.68 -4.023 1 97.81 100 CYS B N 1
ATOM 2735 C CA . CYS B 1 100 ? 8.961 7.125 -4.969 1 97.81 100 CYS B CA 1
ATOM 2736 C C . CYS B 1 100 ? 7.648 7.898 -4.93 1 97.81 100 CYS B C 1
ATOM 2738 O O . CYS B 1 100 ? 6.594 7.363 -5.281 1 97.81 100 CYS B O 1
ATOM 2740 N N . PHE B 1 101 ? 7.699 9.141 -4.363 1 98.12 101 PHE B N 1
ATOM 2741 C CA . PHE B 1 101 ? 6.484 9.945 -4.383 1 98.12 101 PHE B CA 1
ATOM 2742 C C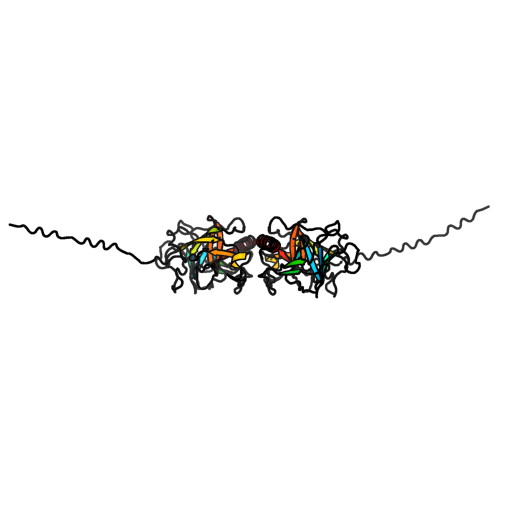 . PHE B 1 101 ? 5.957 10.094 -5.805 1 98.12 101 PHE B C 1
ATOM 2744 O O . PHE B 1 101 ? 6.707 10.43 -6.723 1 98.12 101 PHE B O 1
ATOM 2751 N N . ASP B 1 102 ? 4.629 9.773 -5.938 1 96.19 102 ASP B N 1
ATOM 2752 C CA . ASP B 1 102 ? 3.941 9.945 -7.215 1 96.19 102 ASP B CA 1
ATOM 2753 C C . ASP B 1 102 ? 2.904 11.062 -7.137 1 96.19 102 ASP B C 1
ATOM 2755 O O . ASP B 1 102 ? 1.882 10.922 -6.465 1 96.19 102 ASP B O 1
ATOM 2759 N N . ARG B 1 103 ? 3.098 12.125 -7.875 1 94.81 103 ARG B N 1
ATOM 2760 C CA . ARG B 1 103 ? 2.254 13.312 -7.793 1 94.81 103 ARG B CA 1
ATOM 2761 C C . ARG B 1 103 ? 0.855 13.023 -8.328 1 94.81 103 ARG B C 1
ATOM 2763 O O . ARG B 1 103 ? -0.114 13.672 -7.926 1 94.81 103 ARG B O 1
ATOM 2770 N N . LYS B 1 104 ? 0.759 12.062 -9.203 1 92.75 104 LYS B N 1
ATOM 2771 C CA . LYS B 1 104 ? -0.529 11.773 -9.828 1 92.75 104 LYS B CA 1
ATOM 2772 C C . LYS B 1 104 ? -1.401 10.922 -8.906 1 92.75 104 LYS B C 1
ATOM 2774 O O . LYS B 1 104 ? -2.566 11.25 -8.672 1 92.75 104 LYS B O 1
ATOM 2779 N N . THR B 1 105 ? -0.813 9.859 -8.352 1 93.62 105 THR B N 1
ATOM 2780 C CA . THR B 1 105 ? -1.587 8.938 -7.527 1 93.62 105 THR B CA 1
ATOM 2781 C C . THR B 1 105 ? -1.511 9.328 -6.059 1 93.62 105 THR B C 1
ATOM 2783 O O . THR B 1 105 ? -2.281 8.836 -5.234 1 93.62 105 THR B O 1
ATOM 2786 N N . ARG B 1 106 ? -0.583 10.164 -5.711 1 96 106 ARG B N 1
ATOM 2787 C CA . ARG B 1 106 ? -0.29 10.625 -4.359 1 96 106 ARG B CA 1
ATOM 2788 C C . ARG B 1 106 ? 0.229 9.484 -3.49 1 96 106 ARG B C 1
ATOM 2790 O O . ARG B 1 106 ? 0.17 9.555 -2.262 1 96 106 ARG B O 1
ATOM 2797 N N . GLU B 1 107 ? 0.67 8.383 -4.18 1 97.31 107 GLU B N 1
ATOM 2798 C CA . GLU B 1 107 ? 1.396 7.344 -3.455 1 97.31 107 GLU B CA 1
ATOM 2799 C C . GLU B 1 107 ? 2.68 7.895 -2.838 1 97.31 107 GLU B C 1
ATOM 2801 O O . GLU B 1 107 ? 3.375 8.703 -3.457 1 97.31 107 GLU B O 1
ATOM 2806 N N . ASN B 1 108 ? 2.951 7.547 -1.577 1 98.38 108 ASN B N 1
ATOM 2807 C CA . ASN B 1 108 ? 4.195 7.895 -0.895 1 98.38 108 ASN B CA 1
ATOM 2808 C C . ASN B 1 108 ? 4.305 9.398 -0.656 1 98.38 108 ASN B C 1
ATOM 2810 O O . ASN B 1 108 ? 5.379 9.977 -0.819 1 98.38 108 ASN B O 1
ATOM 2814 N N . ASP B 1 109 ? 3.211 10.031 -0.279 1 98.38 109 ASP B N 1
ATOM 2815 C CA . ASP B 1 109 ? 3.15 11.469 -0.076 1 98.38 109 ASP B CA 1
ATOM 2816 C C . ASP B 1 109 ? 3.715 11.859 1.288 1 98.38 109 ASP B C 1
ATOM 2818 O O . ASP B 1 109 ? 2.98 12.328 2.16 1 98.38 109 ASP B O 1
ATOM 2822 N N . LEU B 1 110 ? 5.086 11.719 1.439 1 98.06 110 LEU B N 1
ATOM 2823 C CA . LEU B 1 110 ? 5.848 12.062 2.635 1 98.06 110 LEU B CA 1
ATOM 2824 C C . LEU B 1 110 ? 7.098 12.859 2.275 1 98.06 110 LEU B C 1
ATOM 2826 O O . LEU B 1 110 ? 7.723 12.609 1.241 1 98.06 110 LEU B O 1
ATOM 2830 N N . MET B 1 111 ? 7.391 13.703 3.141 1 98.5 111 MET B N 1
ATOM 2831 C CA . MET B 1 111 ? 8.633 14.453 2.971 1 98.5 111 MET B CA 1
ATOM 2832 C C . MET B 1 111 ? 9.219 14.836 4.324 1 98.5 111 MET B C 1
ATOM 2834 O O . MET B 1 111 ? 8.484 15.164 5.258 1 98.5 111 MET B O 1
ATOM 2838 N N . LEU B 1 112 ? 10.539 14.789 4.41 1 98.44 112 LEU B N 1
ATOM 2839 C CA . LEU B 1 112 ? 11.289 15.281 5.562 1 98.44 112 LEU B CA 1
ATOM 2840 C C . LEU B 1 112 ? 11.977 16.594 5.238 1 98.44 112 LEU B C 1
ATOM 2842 O O . LEU B 1 112 ? 12.578 16.75 4.168 1 98.44 112 LEU B O 1
ATOM 2846 N N . LEU B 1 113 ? 11.82 17.531 6.078 1 97.94 113 LEU B N 1
ATOM 2847 C CA . LEU B 1 113 ? 12.547 18.797 6.008 1 97.94 113 LEU B CA 1
ATOM 2848 C C . LEU B 1 113 ? 13.578 18.891 7.129 1 97.94 113 LEU B C 1
ATOM 2850 O O . LEU B 1 113 ? 13.242 18.703 8.297 1 97.94 113 LEU B O 1
ATOM 2854 N N . GLN B 1 114 ? 14.773 19.156 6.719 1 97.81 114 GLN B N 1
ATOM 2855 C CA . GLN B 1 114 ? 15.781 19.5 7.715 1 97.81 114 GLN B CA 1
ATOM 2856 C C . GLN B 1 114 ? 15.891 21 7.898 1 97.81 114 GLN B C 1
ATOM 2858 O O . GLN B 1 114 ? 16 21.75 6.918 1 97.81 114 GLN B O 1
ATOM 2863 N N . LEU B 1 115 ? 15.914 21.453 9.094 1 97.75 115 LEU B N 1
ATOM 2864 C CA . LEU B 1 115 ? 15.961 22.891 9.398 1 97.75 115 LEU B CA 1
ATOM 2865 C C . LEU B 1 115 ? 17.406 23.359 9.5 1 97.75 115 LEU B C 1
ATOM 2867 O O . LEU B 1 115 ? 18.297 22.578 9.828 1 97.75 115 LEU B O 1
ATOM 2871 N N . THR B 1 116 ? 17.75 24.672 9.172 1 95.94 116 THR B N 1
ATOM 2872 C CA . THR B 1 116 ? 19.062 25.297 9.297 1 95.94 116 THR B CA 1
ATOM 2873 C C . THR B 1 116 ? 19.438 25.469 10.766 1 95.94 116 THR B C 1
ATOM 2875 O O . THR B 1 116 ? 20.531 25.953 11.078 1 95.94 116 THR B O 1
ATOM 2878 N N . GLY B 1 117 ? 18.938 24.891 11.734 1 96.69 117 GLY B N 1
ATOM 2879 C CA . GLY B 1 117 ? 19.172 24.969 13.172 1 96.69 117 GLY B CA 1
ATOM 2880 C C . GLY B 1 117 ? 18.297 24.016 13.969 1 96.69 117 GLY B C 1
ATOM 2881 O O . GLY B 1 117 ? 17.516 23.25 13.398 1 96.69 117 GLY B O 1
ATOM 2882 N N . ASN B 1 118 ? 18.547 24.109 15.273 1 98.31 118 ASN B N 1
ATOM 2883 C CA . ASN B 1 118 ? 17.75 23.266 16.156 1 98.31 118 ASN B CA 1
ATOM 2884 C C . ASN B 1 118 ? 16.672 24.062 16.875 1 98.31 118 ASN B C 1
ATOM 2886 O O . ASN B 1 118 ? 16.938 25.156 17.375 1 98.31 118 ASN B O 1
ATOM 2890 N N . ALA B 1 119 ? 15.547 23.469 16.844 1 98.5 119 ALA B N 1
ATOM 2891 C CA . ALA B 1 119 ? 14.453 24.047 17.625 1 98.5 119 ALA B CA 1
ATOM 2892 C C . ALA B 1 119 ? 14.797 24.062 19.109 1 98.5 119 ALA B C 1
ATOM 2894 O O . ALA B 1 119 ? 15.383 23.109 19.641 1 98.5 119 ALA B O 1
ATOM 2895 N N . LYS B 1 120 ? 14.453 25.141 19.766 1 97.94 120 LYS B N 1
ATOM 2896 C CA . LYS B 1 120 ? 14.469 25.203 21.219 1 97.94 120 LYS B CA 1
ATOM 2897 C C . LYS B 1 120 ? 13.18 24.656 21.812 1 97.94 120 LYS B C 1
ATOM 2899 O O . LYS B 1 120 ? 12.133 25.312 21.734 1 97.94 120 LYS B O 1
ATOM 2904 N N . LEU B 1 121 ? 13.328 23.516 22.406 1 98.06 121 LEU B N 1
ATOM 2905 C CA . LEU B 1 121 ? 12.133 22.875 22.953 1 98.06 121 LEU B CA 1
ATOM 2906 C C . LEU B 1 121 ? 11.695 23.562 24.234 1 98.06 121 LEU B C 1
ATOM 2908 O O . LEU B 1 121 ? 12.523 23.922 25.062 1 98.06 121 LEU B O 1
ATOM 2912 N N . ASN B 1 122 ? 10.445 23.875 24.344 1 96.88 122 ASN B N 1
ATOM 2913 C CA . ASN B 1 122 ? 9.797 24.469 25.516 1 96.88 122 ASN B CA 1
ATOM 2914 C C . ASN B 1 122 ? 8.32 24.078 25.594 1 96.88 122 ASN B C 1
ATOM 2916 O O . ASN B 1 122 ? 7.902 23.094 24.984 1 96.88 122 ASN B O 1
ATOM 2920 N N . LYS B 1 123 ? 7.555 24.75 26.344 1 95.69 123 LYS B N 1
ATOM 2921 C CA . LYS B 1 123 ? 6.164 24.359 26.562 1 95.69 123 LYS B CA 1
ATOM 2922 C C . LYS B 1 123 ? 5.34 24.5 25.281 1 95.69 123 LYS B C 1
ATOM 2924 O O . LYS B 1 123 ? 4.34 23.797 25.109 1 95.69 123 LYS B O 1
ATOM 2929 N N . ASN B 1 124 ? 5.738 25.406 24.344 1 96.44 124 ASN B N 1
ATOM 2930 C CA . ASN B 1 124 ? 4.977 25.703 23.141 1 96.44 124 ASN B CA 1
ATOM 2931 C C . ASN B 1 124 ? 5.586 25.031 21.906 1 96.44 124 ASN B C 1
ATOM 2933 O O . ASN B 1 124 ? 5.012 25.078 20.812 1 96.44 124 ASN B O 1
ATOM 2937 N N . VAL B 1 125 ? 6.77 24.438 22.062 1 98.19 125 VAL B N 1
ATOM 2938 C CA . VAL B 1 125 ? 7.469 23.719 21 1 98.19 125 VAL B CA 1
ATOM 2939 C C . VAL B 1 125 ? 7.977 22.391 21.531 1 98.19 125 VAL B C 1
ATOM 2941 O O . VAL B 1 125 ? 8.938 22.344 22.297 1 98.19 125 VAL B O 1
ATOM 2944 N N . LYS B 1 126 ? 7.324 21.297 21.141 1 98.31 126 LYS B N 1
ATOM 2945 C CA . LYS B 1 126 ? 7.695 19.938 21.547 1 98.31 126 LYS B CA 1
ATOM 2946 C C . LYS B 1 126 ? 7.723 19 20.359 1 98.31 126 LYS B C 1
ATOM 2948 O O . LYS B 1 126 ? 7.176 19.312 19.297 1 98.31 126 LYS B O 1
ATOM 2953 N N . LEU B 1 127 ? 8.398 17.953 20.562 1 98.69 127 LEU B N 1
ATOM 2954 C CA . LEU B 1 127 ? 8.414 16.891 19.562 1 98.69 127 LEU B CA 1
ATOM 2955 C C . LEU B 1 127 ? 7.176 16 19.688 1 98.69 127 LEU B C 1
ATOM 2957 O O . LEU B 1 127 ? 6.598 15.891 20.766 1 98.69 127 LEU B O 1
ATOM 2961 N N . HIS B 1 128 ? 6.664 15.547 18.625 1 98.62 128 HIS B N 1
ATOM 2962 C CA . HIS B 1 128 ? 5.793 14.375 18.672 1 98.62 128 HIS B CA 1
ATOM 2963 C C . HIS B 1 128 ? 6.543 13.109 18.25 1 98.62 128 HIS B C 1
ATOM 2965 O O . HIS B 1 128 ? 7.188 13.086 17.203 1 98.62 128 HIS B O 1
ATOM 2971 N N . SER B 1 129 ? 6.434 12.039 19.062 1 98.12 129 SER B N 1
ATOM 2972 C CA . SER B 1 129 ? 7.121 10.781 18.75 1 98.12 129 SER B CA 1
ATOM 2973 C C . SER B 1 129 ? 6.512 10.102 17.531 1 98.12 129 SER B C 1
ATOM 2975 O O . SER B 1 129 ? 5.297 10.133 17.344 1 98.12 129 SER B O 1
ATOM 2977 N N . LEU B 1 130 ? 7.414 9.516 16.734 1 98.56 130 LEU B N 1
ATOM 2978 C CA . LEU B 1 130 ? 6.918 8.555 15.75 1 98.56 130 LEU B CA 1
ATOM 2979 C C . LEU B 1 130 ? 6.312 7.336 16.438 1 98.56 130 LEU B C 1
ATOM 2981 O O . LEU B 1 130 ? 6.703 6.988 17.562 1 98.56 130 LEU B O 1
ATOM 2985 N N . PRO B 1 131 ? 5.309 6.781 15.781 1 98.38 131 PRO B N 1
ATOM 2986 C CA . PRO B 1 131 ? 4.762 5.574 16.406 1 98.38 131 PRO B CA 1
ATOM 2987 C C . PRO B 1 131 ? 5.762 4.422 16.438 1 98.38 131 PRO B C 1
ATOM 2989 O O . PRO B 1 131 ? 6.664 4.355 15.602 1 98.38 131 PRO B O 1
ATOM 2992 N N . LYS B 1 132 ? 5.5 3.498 17.375 1 96.44 132 LYS B N 1
ATOM 2993 C CA . LYS B 1 132 ? 6.387 2.35 17.547 1 96.44 132 LYS B CA 1
ATOM 2994 C C . LYS B 1 132 ? 6.27 1.389 16.359 1 96.44 132 LYS B C 1
ATOM 2996 O O . LYS B 1 132 ? 7.234 0.701 16.016 1 96.44 132 LYS B O 1
ATOM 3001 N N . ASN B 1 133 ? 5.133 1.31 15.812 1 95.19 133 ASN B N 1
ATOM 3002 C CA . ASN B 1 133 ? 4.887 0.452 14.664 1 95.19 133 ASN B CA 1
ATOM 3003 C C . ASN B 1 133 ? 3.869 1.071 13.711 1 95.19 133 ASN B C 1
ATOM 3005 O O . ASN B 1 133 ? 3.193 2.039 14.062 1 95.19 133 ASN B O 1
ATOM 3009 N N . GLY B 1 134 ? 3.887 0.508 12.5 1 96.19 134 GLY B N 1
ATOM 3010 C CA . GLY B 1 134 ? 3.002 1.013 11.461 1 96.19 134 GLY B CA 1
ATOM 3011 C C . GLY B 1 134 ? 1.717 0.216 11.336 1 96.19 134 GLY B C 1
ATOM 3012 O O . GLY B 1 134 ? 1.271 -0.078 10.227 1 96.19 134 GLY B O 1
ATOM 3013 N N . GLU B 1 135 ? 1.122 -0.092 12.391 1 93.5 135 GLU B N 1
ATOM 3014 C CA . GLU B 1 135 ? -0.095 -0.897 12.359 1 93.5 135 GLU B CA 1
ATOM 3015 C C . GLU B 1 135 ? -1.224 -0.162 11.641 1 93.5 135 GLU B C 1
ATOM 3017 O O . GLU B 1 135 ? -1.328 1.063 11.734 1 93.5 135 GLU B O 1
ATOM 3022 N N . ASP B 1 136 ? -2 -0.921 10.922 1 95 136 ASP B N 1
ATOM 3023 C CA . ASP B 1 136 ? -3.182 -0.355 10.281 1 95 136 ASP B CA 1
ATOM 3024 C C . ASP B 1 136 ? -4.277 -0.059 11.305 1 95 136 ASP B C 1
ATOM 3026 O O . ASP B 1 136 ? -4.305 -0.66 12.383 1 95 136 ASP B O 1
ATOM 3030 N N . ILE B 1 137 ? -5.113 0.943 10.984 1 96.88 137 ILE B N 1
ATOM 3031 C CA . ILE B 1 137 ? -6.172 1.359 11.898 1 96.88 137 ILE B CA 1
ATOM 3032 C C . ILE B 1 137 ? -7.527 0.916 11.359 1 96.88 137 ILE B C 1
ATOM 3034 O O . ILE B 1 137 ? -7.812 1.083 10.164 1 96.88 137 ILE B O 1
ATOM 3038 N N . LYS B 1 138 ? -8.328 0.334 12.203 1 95.75 138 LYS B N 1
ATOM 3039 C CA . LYS B 1 138 ? -9.625 -0.198 11.797 1 95.75 138 LYS B CA 1
ATOM 3040 C C . LYS B 1 138 ? -10.602 0.927 11.453 1 95.75 138 LYS B C 1
ATOM 3042 O O . LYS B 1 138 ? -10.594 1.979 12.102 1 95.75 138 LYS B O 1
ATOM 3047 N N . ALA B 1 139 ? -11.43 0.671 10.539 1 96.81 139 ALA B N 1
ATOM 3048 C CA . ALA B 1 139 ? -12.523 1.589 10.258 1 96.81 139 ALA B CA 1
ATOM 3049 C C . ALA B 1 139 ? -13.367 1.844 11.5 1 96.81 139 ALA B C 1
ATOM 3051 O O . ALA B 1 139 ? -13.602 0.933 12.305 1 96.81 139 ALA B O 1
ATOM 3052 N N . GLY B 1 140 ? -13.797 3.07 11.641 1 97.81 140 GLY B N 1
ATOM 3053 C CA . GLY B 1 140 ? -14.586 3.445 12.797 1 97.81 140 GLY B CA 1
ATOM 3054 C C . GLY B 1 140 ? -13.781 4.141 13.875 1 97.81 140 GLY B C 1
ATOM 3055 O O . GLY B 1 140 ? -14.344 4.773 14.773 1 97.81 140 GLY B O 1
ATOM 3056 N N . THR B 1 141 ? -12.492 4.043 13.797 1 98.44 141 THR B N 1
ATOM 3057 C CA . THR B 1 141 ? -11.625 4.664 14.789 1 98.44 141 THR B CA 1
ATOM 3058 C C . THR B 1 141 ? -11.672 6.184 14.672 1 98.44 141 THR B C 1
ATOM 3060 O O . THR B 1 141 ? -11.625 6.727 13.562 1 98.44 141 THR B O 1
ATOM 3063 N N . LYS B 1 142 ? -11.797 6.875 15.797 1 98.38 142 LYS B N 1
ATOM 3064 C CA . LYS B 1 142 ? -11.758 8.336 15.828 1 98.38 142 LYS B CA 1
ATOM 3065 C C . LYS B 1 142 ? -10.328 8.852 15.898 1 98.38 142 LYS B C 1
ATOM 3067 O O . LYS B 1 142 ? -9.492 8.297 16.609 1 98.38 142 LYS B O 1
ATOM 3072 N N . CYS B 1 143 ? -10.062 9.844 15.094 1 98.56 143 CYS B N 1
ATOM 3073 C CA . CYS B 1 143 ? -8.75 10.484 15.047 1 98.56 143 CYS B CA 1
ATOM 3074 C C . CYS B 1 143 ? -8.891 12 15.008 1 98.56 143 CYS B C 1
ATOM 3076 O O . CYS B 1 143 ? -9.961 12.523 14.703 1 98.56 143 CYS B O 1
ATOM 3078 N N . GLU B 1 144 ? -7.816 12.68 15.352 1 98.5 144 GLU B N 1
ATOM 3079 C CA . GLU B 1 144 ? -7.77 14.141 15.344 1 98.5 144 GLU B CA 1
ATOM 3080 C C . GLU B 1 144 ? -6.836 14.656 14.25 1 98.5 144 GLU B C 1
ATOM 3082 O O . GLU B 1 144 ? -5.754 14.102 14.039 1 98.5 144 GLU B O 1
ATOM 3087 N N . VAL B 1 145 ? -7.324 15.633 13.547 1 98.69 145 VAL B N 1
ATOM 3088 C CA . VAL B 1 145 ? -6.512 16.344 12.562 1 98.69 145 VAL B CA 1
ATOM 3089 C C . VAL B 1 145 ? -6.469 17.828 12.906 1 98.69 145 VAL B C 1
ATOM 3091 O O . VAL B 1 145 ? -7.32 18.328 13.641 1 98.69 145 VAL B O 1
ATOM 3094 N N . ALA B 1 146 ? -5.434 18.5 12.406 1 98.56 146 ALA B N 1
ATOM 3095 C CA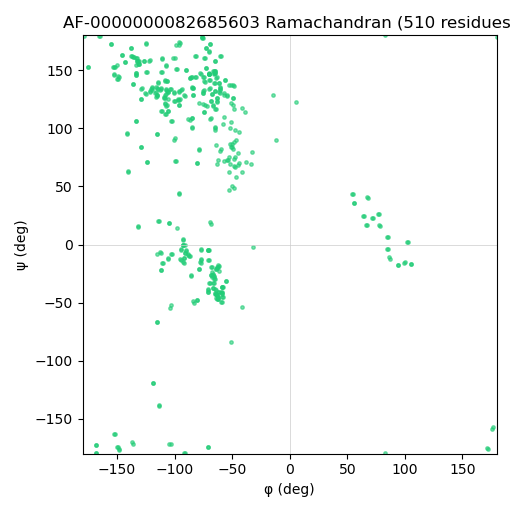 . ALA B 1 146 ? -5.258 19.906 12.727 1 98.56 146 ALA B CA 1
ATOM 3096 C C . ALA B 1 146 ? -4.496 20.641 11.625 1 98.56 146 ALA B C 1
ATOM 3098 O O . ALA B 1 146 ? -3.719 20.016 10.891 1 98.56 146 ALA B O 1
ATOM 3099 N N . GLY B 1 147 ? -4.742 21.891 11.508 1 98.25 147 GLY B N 1
ATOM 3100 C CA . GLY B 1 147 ? -4.031 22.703 10.539 1 98.25 147 GLY B CA 1
ATOM 3101 C C . GLY B 1 147 ? -4.582 24.109 10.414 1 98.25 147 GLY B C 1
ATOM 3102 O O . GLY B 1 147 ? -5.461 24.5 11.188 1 98.25 147 GLY B O 1
ATOM 3103 N N . TRP B 1 148 ? -4.055 24.859 9.516 1 97.94 148 TRP B N 1
ATOM 3104 C CA . TRP B 1 148 ? -4.426 26.25 9.281 1 97.94 148 TRP B CA 1
ATOM 3105 C C . TRP B 1 148 ? -5.094 26.406 7.918 1 97.94 148 TRP B C 1
ATOM 3107 O O . TRP B 1 148 ? -5.074 27.5 7.34 1 97.94 148 TRP B O 1
ATOM 3117 N N . GLY B 1 149 ? -5.602 25.328 7.352 1 97.12 149 GLY B N 1
ATOM 3118 C CA . GLY B 1 149 ? -6.223 25.375 6.035 1 97.12 149 GLY B CA 1
ATOM 3119 C C . GLY B 1 149 ? -7.555 26.094 6.027 1 97.12 149 GLY B C 1
ATOM 3120 O O . GLY B 1 149 ? -7.922 26.734 7.012 1 97.12 149 GLY B O 1
ATOM 3121 N N . ILE B 1 150 ? -8.172 26.031 4.863 1 95.44 150 ILE B N 1
ATOM 3122 C CA . ILE B 1 150 ? -9.453 26.703 4.703 1 95.44 150 ILE B CA 1
ATOM 3123 C C . ILE B 1 150 ? -10.508 26.047 5.594 1 95.44 150 ILE B C 1
ATOM 3125 O O . ILE B 1 150 ? -10.477 24.828 5.797 1 95.44 150 ILE B O 1
ATOM 3129 N N . THR B 1 151 ? -11.453 26.844 6.035 1 95.69 151 THR B N 1
ATOM 3130 C CA . THR B 1 151 ? -12.445 26.359 6.992 1 95.69 151 THR B CA 1
ATOM 3131 C C . THR B 1 151 ? -13.828 26.297 6.352 1 95.69 151 THR B C 1
ATOM 3133 O O . THR B 1 151 ? -14.789 25.828 6.977 1 95.69 151 THR B O 1
ATOM 3136 N N . ASN B 1 152 ? -13.961 26.766 5.203 1 93.38 152 ASN B N 1
ATOM 3137 C CA . ASN B 1 152 ? -15.148 26.641 4.359 1 93.38 152 ASN B CA 1
ATOM 3138 C C . ASN B 1 152 ? -14.789 26.672 2.879 1 93.38 152 ASN B C 1
ATOM 3140 O O . ASN B 1 152 ? -13.773 27.25 2.494 1 93.38 152 ASN B O 1
ATOM 3144 N N . ASN B 1 153 ? -15.609 26.047 2.121 1 94.12 153 ASN B N 1
ATOM 3145 C CA . ASN B 1 153 ? -15.281 25.797 0.721 1 94.12 153 ASN B CA 1
ATOM 3146 C C . ASN B 1 153 ? -15.312 27.094 -0.095 1 94.12 153 ASN B C 1
ATOM 3148 O O . ASN B 1 153 ? -14.82 27.125 -1.222 1 94.12 153 ASN B O 1
ATOM 3152 N N . LYS B 1 154 ? -15.828 28.125 0.403 1 93.12 154 LYS B N 1
ATOM 3153 C CA . LYS B 1 154 ? -15.906 29.406 -0.307 1 93.12 154 LYS B CA 1
ATOM 3154 C C . LYS B 1 154 ? -14.727 30.297 0.06 1 93.12 154 LYS B C 1
ATOM 3156 O O . LYS B 1 154 ? -14.508 31.344 -0.575 1 93.12 154 LYS B O 1
ATOM 3161 N N . ALA B 1 155 ? -14.016 29.906 1.123 1 90.25 155 ALA B N 1
ATOM 3162 C CA . ALA B 1 155 ? -12.898 30.719 1.593 1 90.25 155 ALA B CA 1
ATOM 3163 C C . ALA B 1 155 ? -11.734 30.672 0.604 1 90.25 155 ALA B C 1
ATOM 3165 O O . ALA B 1 155 ? -11.5 29.641 -0.036 1 90.25 155 ALA B O 1
ATOM 3166 N N . THR B 1 156 ? -11.016 31.734 0.499 1 87.62 156 THR B N 1
ATOM 3167 C CA . THR B 1 156 ? -9.859 31.812 -0.394 1 87.62 156 THR B CA 1
ATOM 3168 C C . THR B 1 156 ? -8.555 31.75 0.398 1 87.62 156 THR B C 1
ATOM 3170 O O . THR B 1 156 ? -7.473 31.672 -0.186 1 87.62 156 THR B O 1
ATOM 3173 N N . SER B 1 157 ? -8.734 31.891 1.659 1 91.06 157 SER B N 1
ATOM 3174 C CA . SER B 1 157 ? -7.555 31.812 2.52 1 91.06 157 SER B CA 1
ATOM 3175 C C . SER B 1 157 ? -7.805 30.891 3.715 1 91.06 157 SER B C 1
ATOM 3177 O O . SER B 1 157 ? -8.953 30.703 4.125 1 91.06 157 SER B O 1
ATOM 3179 N N . GLY B 1 158 ? -6.676 30.406 4.266 1 94.56 158 GLY B N 1
ATOM 3180 C CA . GLY B 1 158 ? -6.773 29.531 5.422 1 94.56 158 GLY B CA 1
ATOM 3181 C C . GLY B 1 158 ? -7.082 30.281 6.707 1 94.56 158 GLY B C 1
ATOM 3182 O O . GLY B 1 158 ? -7.273 31.5 6.695 1 94.56 158 GLY B O 1
ATOM 3183 N N . SER B 1 159 ? -7.215 29.547 7.754 1 96.44 159 SER B N 1
ATOM 3184 C CA . SER B 1 159 ? -7.52 30.094 9.07 1 96.44 159 SER B CA 1
ATOM 3185 C C . SER B 1 159 ? -6.301 30.781 9.688 1 96.44 159 SER B C 1
ATOM 3187 O O . SER B 1 159 ? -5.172 30.297 9.531 1 96.44 159 SER B O 1
ATOM 3189 N N . ASP B 1 160 ? -6.535 31.812 10.383 1 96.19 160 ASP B N 1
ATOM 3190 C CA . ASP B 1 160 ? -5.461 32.469 11.125 1 96.19 160 ASP B CA 1
ATOM 3191 C C . ASP B 1 160 ? -5.02 31.625 12.312 1 96.19 160 ASP B C 1
ATOM 3193 O O . ASP B 1 160 ? -3.836 31.594 12.656 1 96.19 160 ASP B O 1
ATOM 3197 N N . LYS B 1 161 ? -5.992 31.031 12.93 1 96.88 161 LYS B N 1
ATOM 3198 C CA . LYS B 1 161 ? -5.738 30.219 14.125 1 96.88 161 LYS B CA 1
ATOM 3199 C C . LYS B 1 161 ? -5.652 28.734 13.773 1 96.88 161 LYS B C 1
ATOM 3201 O O . LYS B 1 161 ? -6.305 28.281 12.836 1 96.88 161 LYS B O 1
ATOM 3206 N N . LEU B 1 162 ? -4.859 27.984 14.57 1 97.5 162 LEU B N 1
ATOM 3207 C CA . LEU B 1 162 ? -4.82 26.547 14.43 1 97.5 162 LEU B CA 1
ATOM 3208 C C . LEU B 1 162 ? -6.184 25.922 14.734 1 97.5 162 LEU B C 1
ATOM 3210 O O . LEU B 1 162 ? -6.766 26.188 15.789 1 97.5 162 LEU B O 1
ATOM 3214 N N . MET B 1 163 ? -6.672 25.203 13.758 1 98.44 163 MET B N 1
ATOM 3215 C CA . MET B 1 163 ? -7.953 24.516 13.906 1 98.44 163 MET B CA 1
ATOM 3216 C C . MET B 1 163 ? -7.742 23 14.055 1 98.44 163 MET B C 1
ATOM 3218 O O . MET B 1 163 ? -6.707 22.469 13.648 1 98.44 163 MET B O 1
ATOM 3222 N N . HIS B 1 164 ? -8.664 22.312 14.695 1 98.25 164 HIS B N 1
ATOM 3223 C CA . HIS B 1 164 ? -8.648 20.859 14.758 1 98.25 164 HIS B CA 1
ATOM 3224 C C . HIS B 1 164 ? -10.062 20.281 14.695 1 98.25 164 HIS B C 1
ATOM 3226 O O . HIS B 1 164 ? -11.031 21 14.961 1 98.25 164 HIS B O 1
ATOM 3232 N N . VAL B 1 165 ? -10.188 19.078 14.305 1 97.88 165 VAL B N 1
ATOM 3233 C CA . VAL B 1 165 ? -11.477 18.391 14.25 1 97.88 165 VAL B CA 1
ATOM 3234 C C . VAL B 1 165 ? -11.273 16.891 14.406 1 97.88 165 VAL B C 1
ATOM 3236 O O . VAL B 1 165 ? -10.219 16.359 14.039 1 97.88 165 VAL B O 1
ATOM 3239 N N . THR B 1 166 ? -12.258 16.25 15.062 1 97.75 166 THR B N 1
ATOM 3240 C CA . THR B 1 166 ? -12.273 14.789 15.141 1 97.75 166 THR B CA 1
ATOM 3241 C C . THR B 1 166 ? -12.906 14.18 13.891 1 97.75 166 THR B C 1
ATOM 3243 O O . THR B 1 166 ? -13.992 14.594 13.477 1 97.75 166 THR B O 1
ATOM 3246 N N . ILE B 1 167 ? -12.219 13.25 13.289 1 98.19 167 ILE B N 1
ATOM 3247 C CA . ILE B 1 167 ? -12.742 12.539 12.133 1 98.19 167 ILE B CA 1
ATOM 3248 C C . ILE B 1 167 ? -12.711 11.031 12.398 1 98.19 167 ILE B C 1
ATOM 3250 O O . ILE B 1 167 ? -12.203 10.586 13.43 1 98.19 167 ILE B O 1
ATOM 3254 N N . THR B 1 168 ? -13.297 10.328 11.453 1 98.31 168 THR B N 1
ATOM 3255 C CA . THR B 1 168 ? -13.398 8.875 11.602 1 98.31 168 THR B CA 1
ATOM 3256 C C . THR B 1 168 ? -12.688 8.164 10.453 1 98.31 168 THR B C 1
ATOM 3258 O O . THR B 1 168 ? -12.836 8.555 9.297 1 98.31 168 THR B O 1
ATOM 3261 N N . ILE B 1 169 ? -11.867 7.137 10.82 1 98.56 169 ILE B N 1
ATOM 3262 C CA . ILE B 1 169 ? -11.273 6.285 9.797 1 98.56 169 ILE B CA 1
ATOM 3263 C C . ILE B 1 169 ? -12.375 5.508 9.078 1 98.56 169 ILE B C 1
ATOM 3265 O O . ILE B 1 169 ? -13.289 4.98 9.711 1 98.56 169 ILE B O 1
ATOM 3269 N N . LEU B 1 170 ? -12.305 5.531 7.746 1 97.94 170 LEU B N 1
ATOM 3270 C CA . LEU B 1 170 ? -13.281 4.832 6.918 1 97.94 170 LEU B CA 1
ATOM 3271 C C . LEU B 1 170 ? -12.633 3.643 6.211 1 97.94 170 LEU B C 1
ATOM 3273 O O . LEU B 1 170 ? -11.406 3.57 6.098 1 97.94 170 LEU B O 1
ATOM 3277 N N . ASP B 1 171 ? -13.508 2.746 5.793 1 96.56 171 ASP B N 1
ATOM 3278 C CA . ASP B 1 171 ? -13.047 1.558 5.078 1 96.56 171 ASP B CA 1
ATOM 3279 C C . ASP B 1 171 ? -12.484 1.924 3.711 1 96.56 171 ASP B C 1
ATOM 3281 O O . ASP B 1 171 ? -13.141 2.598 2.918 1 96.56 171 ASP B O 1
ATOM 3285 N N . ARG B 1 172 ? -11.289 1.45 3.412 1 96.69 172 ARG B N 1
ATOM 3286 C CA . ARG B 1 172 ? -10.625 1.768 2.152 1 96.69 172 ARG B CA 1
ATOM 3287 C C . ARG B 1 172 ? -11.406 1.209 0.966 1 96.69 172 ARG B C 1
ATOM 3289 O O . ARG B 1 172 ? -11.438 1.819 -0.105 1 96.69 172 ARG B O 1
ATOM 3296 N N . GLN B 1 173 ? -11.945 0.012 1.146 1 94.88 173 GLN B N 1
ATOM 3297 C CA . GLN B 1 173 ? -12.727 -0.581 0.065 1 94.88 173 GLN B CA 1
ATOM 3298 C C . GLN B 1 173 ? -13.945 0.276 -0.269 1 94.88 173 GLN B C 1
ATOM 3300 O O . GLN B 1 173 ? -14.273 0.47 -1.441 1 94.88 173 GLN B O 1
ATOM 3305 N N . MET B 1 174 ? -14.562 0.779 0.767 1 96 174 MET B N 1
ATOM 3306 C CA . MET B 1 174 ? -15.68 1.69 0.539 1 96 174 MET B CA 1
ATOM 3307 C C . MET B 1 174 ? -15.219 2.947 -0.191 1 96 174 MET B C 1
ATOM 3309 O O . MET B 1 174 ? -15.859 3.387 -1.146 1 96 174 MET B O 1
ATOM 3313 N N . CYS B 1 175 ? -14.125 3.543 0.206 1 97.62 175 CYS B N 1
ATOM 3314 C CA . CYS B 1 175 ? -13.625 4.773 -0.391 1 97.62 175 CYS B CA 1
ATOM 3315 C C . CYS B 1 175 ? -13.25 4.562 -1.854 1 97.62 175 CYS B C 1
ATOM 3317 O O . CYS B 1 175 ? -13.219 5.512 -2.637 1 97.62 175 CYS B O 1
ATOM 3319 N N . ASN B 1 176 ? -13.008 3.299 -2.217 1 98.06 176 ASN B N 1
ATOM 3320 C CA . ASN B 1 176 ? -12.602 2.992 -3.584 1 98.06 176 ASN B CA 1
ATOM 3321 C C . ASN B 1 176 ? -13.797 2.607 -4.449 1 98.06 176 ASN B C 1
ATOM 3323 O O . ASN B 1 176 ? -13.656 2.377 -5.648 1 98.06 176 ASN B O 1
ATOM 3327 N N . ASP B 1 177 ? -14.977 2.525 -3.859 1 96.62 177 ASP B N 1
ATOM 3328 C CA . ASP B 1 177 ? -16.125 2.039 -4.625 1 96.62 177 ASP B CA 1
ATOM 3329 C C . ASP B 1 177 ? -16.641 3.111 -5.582 1 96.62 177 ASP B C 1
ATOM 3331 O O . ASP B 1 177 ? -16.109 4.227 -5.617 1 96.62 177 ASP B O 1
ATOM 3335 N N . LYS B 1 178 ? -17.641 2.828 -6.383 1 96.94 178 LYS B N 1
ATOM 3336 C CA . LYS B 1 178 ? -18.141 3.676 -7.457 1 96.94 178 LYS B CA 1
ATOM 3337 C C . LYS B 1 178 ? -18.781 4.945 -6.898 1 96.94 178 LYS B C 1
ATOM 3339 O O . LYS B 1 178 ? -18.828 5.973 -7.578 1 96.94 178 LYS B O 1
ATOM 3344 N N . LYS B 1 179 ? -19.234 4.953 -5.699 1 96.88 179 LYS B N 1
ATOM 3345 C CA . LYS B 1 179 ? -19.922 6.098 -5.102 1 96.88 179 LYS B CA 1
ATOM 3346 C C . LYS B 1 179 ? -18.922 7.066 -4.469 1 96.88 179 LYS B C 1
ATOM 3348 O O . LYS B 1 179 ? -19.281 8.18 -4.09 1 96.88 179 LYS B O 1
ATOM 3353 N N . HIS B 1 180 ? -17.672 6.613 -4.391 1 97.69 180 HIS B N 1
ATOM 3354 C CA . HIS B 1 180 ? -16.625 7.43 -3.773 1 97.69 180 HIS B CA 1
ATOM 3355 C C . HIS B 1 180 ? -15.523 7.758 -4.77 1 97.69 180 HIS B C 1
ATOM 3357 O O . HIS B 1 180 ? -15.773 8.391 -5.797 1 97.69 180 HIS B O 1
ATOM 3363 N N . TYR B 1 181 ? -14.289 7.34 -4.496 1 97.5 181 TYR B N 1
ATOM 3364 C CA . TYR B 1 181 ? -13.195 7.727 -5.379 1 97.5 181 TYR B CA 1
ATOM 3365 C C . TYR B 1 181 ? -13.18 6.867 -6.637 1 97.5 181 TYR B C 1
ATOM 3367 O O . TYR B 1 181 ? -12.547 7.219 -7.633 1 97.5 181 TYR B O 1
ATOM 3375 N N . ASN B 1 182 ? -13.797 5.695 -6.602 1 97.94 182 ASN B N 1
ATOM 3376 C CA . ASN B 1 182 ? -13.867 4.793 -7.742 1 97.94 182 ASN B CA 1
ATOM 3377 C C . ASN B 1 182 ? -12.477 4.473 -8.289 1 97.94 182 ASN B C 1
ATOM 3379 O O . ASN B 1 182 ? -12.25 4.559 -9.5 1 97.94 182 ASN B O 1
ATOM 3383 N N . CYS B 1 183 ? -11.547 4.219 -7.379 1 97.31 183 CYS B N 1
ATOM 3384 C CA . CYS B 1 183 ? -10.18 3.816 -7.672 1 97.31 183 CYS B CA 1
ATOM 3385 C C . CYS B 1 183 ? -9.43 4.922 -8.406 1 97.31 183 CYS B C 1
ATOM 3387 O O . CYS B 1 183 ? -8.484 4.648 -9.148 1 97.31 183 CYS B O 1
ATOM 3389 N N . ASN B 1 184 ? -9.891 6.172 -8.219 1 96 184 ASN B N 1
ATOM 3390 C CA . ASN B 1 184 ? -9.281 7.309 -8.906 1 96 184 ASN B CA 1
ATOM 3391 C C . ASN B 1 184 ? -9.203 8.531 -7.996 1 96 184 ASN B C 1
ATOM 3393 O O . ASN B 1 184 ? -10.102 9.375 -8.016 1 96 184 ASN B O 1
ATOM 3397 N N . PRO B 1 185 ? -8.094 8.703 -7.375 1 95.62 185 PRO B N 1
ATOM 3398 C CA . PRO B 1 185 ? -7.02 7.711 -7.328 1 95.62 185 PRO B CA 1
ATOM 3399 C C . PRO B 1 185 ? -7.379 6.496 -6.48 1 95.62 185 PRO B C 1
ATOM 3401 O O . PRO B 1 185 ? -8.375 6.516 -5.758 1 95.62 185 PRO B O 1
ATOM 3404 N N . ASP B 1 186 ? -6.574 5.414 -6.605 1 96.69 186 ASP B N 1
ATOM 3405 C CA . ASP B 1 186 ? -6.688 4.246 -5.742 1 96.69 186 ASP B CA 1
ATOM 3406 C C . ASP B 1 186 ? -6.258 4.574 -4.312 1 96.69 186 ASP B C 1
ATOM 3408 O O . ASP B 1 186 ? -5.176 5.121 -4.098 1 96.69 186 ASP B O 1
ATOM 3412 N N . ILE B 1 187 ? -7.156 4.324 -3.395 1 97.94 187 ILE B N 1
ATOM 3413 C CA . ILE B 1 187 ? -6.801 4.438 -1.983 1 97.94 187 ILE B CA 1
ATOM 3414 C C . ILE B 1 187 ? -6.168 3.137 -1.504 1 97.94 187 ILE B C 1
ATOM 3416 O O . ILE B 1 187 ? -6.871 2.188 -1.152 1 97.94 187 ILE B O 1
ATOM 3420 N N . THR B 1 188 ? -4.859 3.174 -1.435 1 97.31 188 THR B N 1
ATOM 3421 C CA . THR B 1 188 ? -4.09 1.955 -1.208 1 97.31 188 THR B CA 1
ATOM 3422 C C . THR B 1 188 ? -3.867 1.726 0.284 1 97.31 188 THR B C 1
ATOM 3424 O O . THR B 1 188 ? -4.281 2.541 1.111 1 97.31 188 THR B O 1
ATOM 3427 N N . ASN B 1 189 ? -3.139 0.607 0.577 1 96.44 189 ASN B N 1
ATOM 3428 C CA . ASN B 1 189 ? -2.836 0.265 1.963 1 96.44 189 ASN B CA 1
ATOM 3429 C C . ASN B 1 189 ? -1.82 1.229 2.568 1 96.44 189 ASN B C 1
ATOM 3431 O O . ASN B 1 189 ? -1.577 1.202 3.777 1 96.44 189 ASN B O 1
ATOM 3435 N N . ASN B 1 190 ? -1.318 2.111 1.795 1 97.75 190 ASN B N 1
ATOM 3436 C CA . ASN B 1 190 ? -0.373 3.123 2.258 1 97.75 190 ASN B CA 1
ATOM 3437 C C . ASN B 1 190 ? -1.084 4.41 2.664 1 97.75 190 ASN B C 1
ATOM 3439 O O . ASN B 1 190 ? -0.436 5.395 3.02 1 97.75 190 ASN B O 1
ATOM 3443 N N . MET B 1 191 ? -2.393 4.316 2.596 1 98.44 191 MET B N 1
ATOM 3444 C CA . MET B 1 191 ? -3.227 5.488 2.855 1 98.44 191 MET B CA 1
ATOM 3445 C C . MET B 1 191 ? -4.336 5.156 3.846 1 98.44 191 MET B C 1
ATOM 3447 O O . MET B 1 191 ? -4.676 3.986 4.039 1 98.44 191 MET B O 1
ATOM 3451 N N . PHE B 1 192 ? -4.789 6.191 4.508 1 98.69 192 PHE B N 1
ATOM 3452 C CA . PHE B 1 192 ? -6.066 6.152 5.207 1 98.69 192 PHE B CA 1
ATOM 3453 C C . PHE B 1 192 ? -7.105 7 4.488 1 98.69 192 PHE B C 1
ATOM 3455 O O . PHE B 1 192 ? -6.781 8.047 3.924 1 98.69 192 PHE B O 1
ATOM 3462 N N . CYS B 1 193 ? -8.281 6.508 4.477 1 98.31 193 CYS B N 1
ATOM 3463 C CA . CYS B 1 193 ? -9.477 7.277 4.156 1 98.31 193 CYS B CA 1
ATOM 3464 C C . CYS B 1 193 ? -10.211 7.684 5.426 1 98.31 193 CYS B C 1
ATOM 3466 O O . CYS B 1 193 ? -10.516 6.84 6.273 1 98.31 193 CYS B O 1
ATOM 3468 N N . ALA B 1 194 ? -10.422 9.016 5.59 1 98.5 194 ALA B N 1
ATOM 3469 C CA . ALA B 1 194 ? -11.039 9.438 6.848 1 98.5 194 ALA B CA 1
ATOM 3470 C C . ALA B 1 194 ? -11.891 10.688 6.652 1 98.5 194 ALA B C 1
ATOM 3472 O O . ALA B 1 194 ? -11.555 11.555 5.844 1 98.5 194 ALA B O 1
ATOM 3473 N N . GLY B 1 195 ? -12.914 10.773 7.324 1 96.75 195 GLY B N 1
ATOM 3474 C CA . GLY B 1 195 ? -13.867 11.875 7.324 1 96.75 195 GLY B CA 1
ATOM 3475 C C . GLY B 1 195 ? -15.078 11.625 8.203 1 96.75 195 GLY B C 1
ATOM 3476 O O . GLY B 1 195 ? -14.961 11.008 9.266 1 96.75 195 GLY B O 1
ATOM 3477 N N . ASP B 1 196 ? -16.047 12.305 7.918 1 93.25 196 ASP B N 1
ATOM 3478 C CA . ASP B 1 196 ? -17.344 12.086 8.555 1 93.25 196 ASP B CA 1
ATOM 3479 C C . ASP B 1 196 ? -18.328 11.43 7.586 1 93.25 196 ASP B C 1
ATOM 3481 O O . ASP B 1 196 ? -18.453 11.859 6.438 1 93.25 196 ASP B O 1
ATOM 3485 N N . LYS B 1 197 ? -18.938 10.359 8.062 1 86.12 197 LYS B N 1
ATOM 3486 C CA . LYS B 1 197 ? -19.844 9.617 7.191 1 86.12 197 LYS B CA 1
ATOM 3487 C C . LYS B 1 197 ? -20.938 10.523 6.617 1 86.12 197 LYS B C 1
ATOM 3489 O O . LYS B 1 197 ? -21.406 10.297 5.504 1 86.12 197 LYS B O 1
ATOM 3494 N N . ARG B 1 198 ? -21.328 11.531 7.387 1 87.62 198 ARG B N 1
ATOM 3495 C CA . ARG B 1 198 ? -22.359 12.461 6.938 1 87.62 198 ARG B CA 1
ATOM 3496 C C . ARG B 1 198 ? -21.75 13.672 6.25 1 87.62 198 ARG B C 1
ATOM 3498 O O . ARG B 1 198 ? -22.469 14.57 5.801 1 87.62 198 ARG B O 1
ATOM 3505 N N . GLY B 1 199 ? -20.422 13.609 6.215 1 86 199 GLY B N 1
ATOM 3506 C CA . GLY B 1 199 ? -19.719 14.766 5.672 1 86 199 GLY B CA 1
ATOM 3507 C C . GLY B 1 199 ? -19.531 15.883 6.68 1 86 199 GLY B C 1
ATOM 3508 O O . GLY B 1 199 ? -19.594 15.648 7.891 1 86 199 GLY B O 1
ATOM 3509 N N . ARG B 1 200 ? -18.875 17 6.203 1 90.06 200 ARG B N 1
ATOM 3510 C CA . ARG B 1 200 ? -18.844 18.266 6.918 1 90.06 200 ARG B CA 1
ATOM 3511 C C . ARG B 1 200 ? -17.594 18.375 7.793 1 90.06 200 ARG B C 1
ATOM 3513 O O . ARG B 1 200 ? -17.312 19.438 8.359 1 90.06 200 ARG B O 1
ATOM 3520 N N . LYS B 1 201 ? -16.984 17.328 8.062 1 94.81 201 LYS B N 1
ATOM 3521 C CA . LYS B 1 201 ? -15.695 17.406 8.766 1 94.81 201 LYS B CA 1
ATOM 3522 C C . LYS B 1 201 ? -14.562 16.875 7.883 1 94.81 201 LYS B C 1
ATOM 3524 O O . LYS B 1 201 ? -14.664 15.781 7.32 1 94.81 201 LYS B O 1
ATOM 3529 N N . ASP B 1 202 ? -13.516 17.609 7.789 1 96.25 202 ASP B N 1
ATOM 3530 C CA . ASP B 1 202 ? -12.461 17.266 6.84 1 96.25 202 ASP B CA 1
ATOM 3531 C C . ASP B 1 202 ? -11.273 18.203 6.973 1 96.25 202 ASP B C 1
ATOM 3533 O O . ASP B 1 202 ? -11.406 19.312 7.5 1 96.25 202 ASP B O 1
ATOM 3537 N N . THR B 1 203 ? -10.117 17.672 6.617 1 97.31 203 THR B N 1
ATOM 3538 C CA . THR B 1 203 ? -9.031 18.578 6.27 1 97.31 203 THR B CA 1
ATOM 3539 C C . THR B 1 203 ? -9.273 19.219 4.902 1 97.31 203 THR B C 1
ATOM 3541 O O . THR B 1 203 ? -10.055 18.688 4.102 1 97.31 203 THR B O 1
ATOM 3544 N N . CYS B 1 204 ? -8.609 20.281 4.68 1 96.69 204 CYS B N 1
ATOM 3545 C CA . CYS B 1 204 ? -8.75 20.984 3.41 1 96.69 204 CYS B CA 1
ATOM 3546 C C . CYS B 1 204 ? -7.441 21.672 3.02 1 96.69 204 CYS B C 1
ATOM 3548 O O . CYS B 1 204 ? -6.402 21.438 3.629 1 96.69 204 CYS B O 1
ATOM 3550 N N . SER B 1 205 ? -7.551 22.438 1.84 1 94.69 205 SER B N 1
ATOM 3551 C CA . SER B 1 205 ? -6.363 23.125 1.342 1 94.69 205 SER B CA 1
ATOM 3552 C C . SER B 1 205 ? -5.676 23.922 2.449 1 94.69 205 SER B C 1
ATOM 3554 O O . SER B 1 205 ? -6.32 24.703 3.146 1 94.69 205 SER B O 1
ATOM 3556 N N . GLY B 1 206 ? -4.434 23.688 2.629 1 96.06 206 GLY B N 1
ATOM 3557 C CA . GLY B 1 206 ? -3.654 24.359 3.654 1 96.06 206 GLY B CA 1
ATOM 3558 C C . GLY B 1 206 ? -3.348 23.469 4.848 1 96.06 206 GLY B C 1
ATOM 3559 O O . GLY B 1 206 ? -2.494 23.812 5.672 1 96.06 206 GLY B O 1
ATOM 3560 N N . ASP B 1 207 ? -4.059 22.391 4.984 1 97.75 207 ASP B N 1
ATOM 3561 C CA . ASP B 1 207 ? -3.85 21.469 6.094 1 97.75 207 ASP B CA 1
ATOM 3562 C C . ASP B 1 207 ? -2.828 20.391 5.734 1 97.75 207 ASP B C 1
ATOM 3564 O O . ASP B 1 207 ? -2.414 19.609 6.59 1 97.75 207 ASP B O 1
ATOM 3568 N N . SER B 1 208 ? -2.379 20.391 4.484 1 97.88 208 SER B N 1
ATOM 3569 C CA . SER B 1 208 ? -1.479 19.359 3.969 1 97.88 208 SER B CA 1
ATOM 3570 C C . SER B 1 208 ? -0.256 19.188 4.863 1 97.88 208 SER B C 1
ATOM 3572 O O . SER B 1 208 ? 0.308 20.188 5.34 1 97.88 208 SER B O 1
ATOM 3574 N N . GLY B 1 209 ? 0.062 17.906 5.07 1 98.5 209 GLY B N 1
ATOM 3575 C CA . GLY B 1 209 ? 1.254 17.641 5.859 1 98.5 209 GLY B CA 1
ATOM 3576 C C . GLY B 1 209 ? 0.987 17.594 7.352 1 98.5 209 GLY B C 1
ATOM 3577 O O . GLY B 1 209 ? 1.829 17.141 8.125 1 98.5 209 GLY B O 1
ATOM 3578 N N . GLY B 1 210 ? -0.227 18.047 7.801 1 98.75 210 GLY B N 1
ATOM 3579 C CA . GLY B 1 210 ? -0.61 18.016 9.203 1 98.75 210 GLY B CA 1
ATOM 3580 C C . GLY B 1 210 ? -0.826 16.609 9.727 1 98.75 210 GLY B C 1
ATOM 3581 O O . GLY B 1 210 ? -0.905 15.656 8.945 1 98.75 210 GLY B O 1
ATOM 3582 N N . PRO B 1 211 ? -1.019 16.516 11.016 1 98.88 211 PRO B N 1
ATOM 3583 C CA . PRO B 1 211 ? -1.029 15.195 11.648 1 98.88 211 PRO B CA 1
ATOM 3584 C C . PRO B 1 211 ? -2.396 14.516 11.586 1 98.88 211 PRO B C 1
ATOM 3586 O O . PRO B 1 211 ? -3.426 15.195 11.586 1 98.88 211 PRO B O 1
ATOM 3589 N N . LEU B 1 212 ? -2.412 13.258 11.422 1 98.88 212 LEU B N 1
ATOM 3590 C CA . LEU B 1 212 ? -3.516 12.383 11.805 1 98.88 212 LEU B CA 1
ATOM 3591 C C . LEU B 1 212 ? -3.203 11.641 13.102 1 98.88 212 LEU B C 1
ATOM 3593 O O . LEU B 1 212 ? -2.373 10.727 13.117 1 98.88 212 LEU B O 1
ATOM 3597 N N . LEU B 1 213 ? -3.867 12.078 14.188 1 98.81 213 LEU B N 1
ATOM 3598 C CA . LEU B 1 213 ? -3.619 11.523 15.516 1 98.81 213 LEU B CA 1
ATOM 3599 C C . LEU B 1 213 ? -4.758 10.602 15.945 1 98.81 213 LEU B C 1
ATOM 3601 O O . LEU B 1 213 ? -5.898 11.047 16.094 1 98.81 213 LEU B O 1
ATOM 3605 N N . CYS B 1 214 ? -4.465 9.336 16.094 1 98.62 214 CYS B N 1
ATOM 3606 C CA . CYS B 1 214 ? -5.434 8.367 16.609 1 98.62 214 CYS B CA 1
ATOM 3607 C C . CYS B 1 214 ? -5.066 7.938 18.031 1 98.62 214 CYS B C 1
ATOM 3609 O O . CYS B 1 214 ? -4.055 7.262 18.234 1 98.62 214 CYS B O 1
ATOM 3611 N N . LYS B 1 215 ? -5.871 8.32 18.969 1 97.12 215 LYS B N 1
ATOM 3612 C CA . LYS B 1 215 ? -5.582 8.109 20.391 1 97.12 215 LYS B CA 1
ATOM 3613 C C . LYS B 1 215 ? -4.238 8.727 20.781 1 97.12 215 LYS B C 1
ATOM 3615 O O . LYS B 1 215 ? -3.434 8.086 21.453 1 97.12 215 LYS B O 1
ATOM 3620 N N . GLY B 1 216 ? -3.979 9.812 20.172 1 97.62 216 GLY B N 1
ATOM 3621 C CA . GLY B 1 216 ? -2.791 10.586 20.516 1 97.62 216 GLY B CA 1
ATOM 3622 C C . GLY B 1 216 ? -1.547 10.109 19.781 1 97.62 216 GLY B C 1
ATOM 3623 O O . GLY B 1 216 ? -0.483 10.719 19.906 1 97.62 216 GLY B O 1
ATOM 3624 N N . ILE B 1 217 ? -1.692 9.047 19.031 1 98.69 217 ILE B N 1
ATOM 3625 C CA . ILE B 1 217 ? -0.557 8.492 18.297 1 98.69 217 ILE B CA 1
ATOM 3626 C C . ILE B 1 217 ? -0.556 9.016 16.859 1 98.69 217 ILE B C 1
ATOM 3628 O O . ILE B 1 217 ? -1.596 9.023 16.203 1 98.69 217 ILE B O 1
ATOM 3632 N N . LEU B 1 218 ? 0.58 9.477 16.406 1 98.88 218 LEU B N 1
ATOM 3633 C CA . LEU B 1 218 ? 0.724 9.922 15.031 1 98.88 218 LEU B CA 1
ATOM 3634 C C . LEU B 1 218 ? 0.644 8.75 14.062 1 98.88 218 LEU B C 1
ATOM 3636 O O . LEU B 1 218 ? 1.591 7.965 13.953 1 98.88 218 LEU B O 1
ATOM 3640 N N . ARG B 1 219 ? -0.465 8.664 13.328 1 98.81 219 ARG B N 1
ATOM 3641 C CA . ARG B 1 219 ? -0.67 7.508 12.469 1 98.81 219 ARG B CA 1
ATOM 3642 C C . ARG B 1 219 ? -0.553 7.895 10.992 1 98.81 219 ARG B C 1
ATOM 3644 O O . ARG B 1 219 ? -0.404 7.027 10.133 1 98.81 219 ARG B O 1
ATOM 3651 N N . GLY B 1 220 ? -0.624 9.156 10.734 1 98.81 220 GLY B N 1
ATOM 3652 C CA . GLY B 1 220 ? -0.56 9.594 9.352 1 98.81 220 GLY B CA 1
ATOM 3653 C C . GLY B 1 220 ? -0.365 11.094 9.211 1 98.81 220 GLY B C 1
ATOM 3654 O O . GLY B 1 220 ? -0.211 11.797 10.203 1 98.81 220 GLY B O 1
ATOM 3655 N N . ILE B 1 221 ? -0.318 11.516 7.973 1 98.69 221 ILE B N 1
ATOM 3656 C CA . ILE B 1 221 ? -0.231 12.938 7.664 1 98.69 221 ILE B CA 1
ATOM 3657 C C . ILE B 1 221 ? -1.236 13.289 6.57 1 98.69 221 ILE B C 1
ATOM 3659 O O . ILE B 1 221 ? -1.533 12.461 5.703 1 98.69 221 ILE B O 1
ATOM 3663 N N . THR B 1 222 ? -1.741 14.445 6.609 1 98.81 222 THR B N 1
ATOM 3664 C CA . THR B 1 222 ? -2.73 14.898 5.641 1 98.81 222 THR B CA 1
ATOM 3665 C C . THR B 1 222 ? -2.133 14.938 4.234 1 98.81 222 THR B C 1
ATOM 3667 O O . THR B 1 222 ? -1.108 15.586 4.008 1 98.81 222 THR B O 1
ATOM 3670 N N . SER B 1 223 ? -2.795 14.273 3.285 1 98.69 223 SER B N 1
ATOM 3671 C CA . SER B 1 223 ? -2.229 14.141 1.946 1 98.69 223 SER B CA 1
ATOM 3672 C C . SER B 1 223 ? -3.082 14.859 0.911 1 98.69 223 SER B C 1
ATOM 3674 O O . SER B 1 223 ? -2.682 15.906 0.386 1 98.69 223 SER B O 1
ATOM 3676 N N . PHE B 1 224 ? -4.316 14.328 0.693 1 97.88 224 PHE B N 1
ATOM 3677 C CA . PHE B 1 224 ? -5.094 14.953 -0.367 1 97.88 224 PHE B CA 1
ATOM 3678 C C . PHE B 1 224 ? -6.586 14.742 -0.141 1 97.88 224 PHE B C 1
ATOM 3680 O O . PHE B 1 224 ? -6.984 13.984 0.75 1 97.88 224 PHE B O 1
ATOM 3687 N N . GLY B 1 225 ? -7.34 15.344 -0.896 1 96.06 225 GLY B N 1
ATOM 3688 C CA . GLY B 1 225 ? -8.789 15.25 -0.954 1 96.06 225 GLY B CA 1
ATOM 3689 C C . GLY B 1 225 ? -9.383 15.906 -2.184 1 96.06 225 GLY B C 1
ATOM 3690 O O . GLY B 1 225 ? -8.656 16.281 -3.105 1 96.06 225 GLY B O 1
ATOM 3691 N N . HIS B 1 226 ? -10.68 15.953 -2.131 1 93.38 226 HIS B N 1
ATOM 3692 C CA . HIS B 1 226 ? -11.398 16.609 -3.217 1 93.38 226 HIS B CA 1
ATOM 3693 C C . HIS B 1 226 ? -11.414 18.125 -3.029 1 93.38 226 HIS B C 1
ATOM 3695 O O . HIS B 1 226 ? -11.141 18.625 -1.937 1 93.38 226 HIS B O 1
ATOM 3701 N N . LYS B 1 227 ? -11.711 18.781 -4.176 1 91.69 227 LYS B N 1
ATOM 3702 C CA . LYS B 1 227 ? -11.773 20.234 -4.145 1 91.69 227 LYS B CA 1
ATOM 3703 C C . LYS B 1 227 ? -12.828 20.719 -3.15 1 91.69 227 LYS B C 1
ATOM 3705 O O . LYS B 1 227 ? -12.648 21.75 -2.5 1 91.69 227 LYS B O 1
ATOM 3710 N N . THR B 1 228 ? -13.914 20.047 -3.15 1 94.5 228 THR B N 1
ATOM 3711 C CA . THR B 1 228 ? -14.93 20.344 -2.135 1 94.5 228 THR B CA 1
ATOM 3712 C C . THR B 1 228 ? -14.672 19.516 -0.873 1 94.5 228 THR B C 1
ATOM 3714 O O . THR B 1 228 ? -14.906 18.312 -0.852 1 94.5 228 THR B O 1
ATOM 3717 N N . CYS B 1 229 ? -14.219 20.172 0.163 1 95.88 229 CYS B N 1
ATOM 3718 C CA . CYS B 1 229 ? -13.891 19.484 1.412 1 95.88 229 CYS B CA 1
ATOM 3719 C C . CYS B 1 229 ? -15.156 19.172 2.199 1 95.88 229 CYS B C 1
ATOM 3721 O O . CYS B 1 229 ? -16.125 19.938 2.168 1 95.88 229 CYS B O 1
ATOM 3723 N N . GLY B 1 230 ? -15.18 18.094 2.922 1 95.56 230 GLY B N 1
ATOM 3724 C CA . GLY B 1 230 ? -16.328 17.719 3.729 1 95.56 230 GLY B CA 1
ATOM 3725 C C . GLY B 1 230 ? -17.391 16.969 2.939 1 95.56 230 GLY B C 1
ATOM 3726 O O . GLY B 1 230 ? -18.484 16.734 3.439 1 95.56 230 GLY B O 1
ATOM 3727 N N . ASP B 1 231 ? -17.062 16.641 1.657 1 95.19 231 ASP B N 1
ATOM 3728 C CA . ASP B 1 231 ? -17.938 15.797 0.848 1 95.19 231 ASP B CA 1
ATOM 3729 C C . ASP B 1 231 ? -17.875 14.344 1.313 1 95.19 231 ASP B C 1
ATOM 3731 O O . ASP B 1 231 ? -16.812 13.727 1.303 1 95.19 231 ASP B O 1
ATOM 3735 N N . PRO B 1 232 ? -19.062 13.773 1.747 1 95.56 232 PRO B N 1
ATOM 3736 C CA . PRO B 1 232 ? -19.031 12.398 2.246 1 95.56 232 PRO B CA 1
ATOM 3737 C C . PRO B 1 232 ? -18.594 11.398 1.185 1 95.56 232 PRO B C 1
ATOM 3739 O O . PRO B 1 232 ? -18.156 10.289 1.517 1 95.56 232 PRO B O 1
ATOM 3742 N N . LYS B 1 233 ? -18.641 11.742 -0.065 1 97.25 233 LYS B N 1
ATOM 3743 C CA . LYS B 1 233 ? -18.266 10.852 -1.156 1 97.25 233 LYS B CA 1
ATOM 3744 C C . LYS B 1 233 ? -16.781 11.008 -1.497 1 97.25 233 LYS B C 1
ATOM 3746 O O . LYS B 1 233 ? -16.234 10.227 -2.281 1 97.25 233 LYS B O 1
ATOM 3751 N N . LYS B 1 234 ? -16.188 11.961 -0.898 1 97.19 234 LYS B N 1
ATOM 3752 C CA . LYS B 1 234 ? -14.766 12.227 -1.149 1 97.19 234 LYS B CA 1
ATOM 3753 C C . LYS B 1 234 ? -14.039 12.594 0.141 1 97.19 234 LYS B C 1
ATOM 3755 O O . LYS B 1 234 ? -13.492 13.695 0.262 1 97.19 234 LYS B O 1
ATOM 3760 N N . PRO B 1 235 ? -14.008 11.656 1.067 1 97.69 235 PRO B N 1
ATOM 3761 C CA . PRO B 1 235 ? -13.344 11.938 2.344 1 97.69 235 PRO B CA 1
ATOM 3762 C C . PRO B 1 235 ? -11.859 12.273 2.176 1 97.69 235 PRO B C 1
ATOM 3764 O O . PRO B 1 235 ? -11.289 12.047 1.105 1 97.69 235 PRO B O 1
ATOM 3767 N N . GLY B 1 236 ? -11.289 12.875 3.178 1 98.12 236 GLY B N 1
ATOM 3768 C CA . GLY B 1 236 ? -9.867 13.18 3.154 1 98.12 236 GLY B CA 1
ATOM 3769 C C . GLY B 1 236 ? -9 11.938 3.152 1 98.12 236 GLY B C 1
ATOM 3770 O O . GLY B 1 236 ? -9.367 10.906 3.727 1 98.12 236 GLY B O 1
ATOM 3771 N N . ILE B 1 237 ? -7.848 12.039 2.486 1 98.81 237 ILE B N 1
ATOM 3772 C CA . ILE B 1 237 ? -6.895 10.938 2.408 1 98.81 237 ILE B CA 1
ATOM 3773 C C . ILE B 1 237 ? -5.605 11.312 3.135 1 98.81 237 ILE B C 1
ATOM 3775 O O . ILE B 1 237 ? -5.148 12.453 3.045 1 98.81 237 ILE B O 1
ATOM 3779 N N . TYR B 1 238 ? -5.109 10.359 3.83 1 98.88 238 TYR B N 1
ATOM 3780 C CA . TYR B 1 238 ? -3.936 10.555 4.676 1 98.88 238 TYR B CA 1
ATOM 3781 C C . TYR B 1 238 ? -2.875 9.5 4.387 1 98.88 238 TYR B C 1
ATOM 3783 O O . TYR B 1 238 ? -3.195 8.32 4.207 1 98.88 238 TYR B O 1
ATOM 3791 N N . THR B 1 239 ? -1.667 9.938 4.266 1 98.81 239 THR B N 1
ATOM 3792 C CA . THR B 1 239 ? -0.585 8.961 4.168 1 98.81 239 THR B CA 1
ATOM 3793 C C . THR B 1 239 ? -0.431 8.195 5.48 1 98.81 239 THR B C 1
ATOM 3795 O O . THR B 1 239 ? -0.24 8.805 6.539 1 98.81 239 THR B O 1
ATOM 3798 N N . ARG B 1 240 ? -0.584 6.949 5.426 1 98.81 240 ARG B N 1
ATOM 3799 C CA . ARG B 1 240 ? -0.408 6.086 6.59 1 98.81 240 ARG B CA 1
ATOM 3800 C C . ARG B 1 240 ? 1.07 5.895 6.91 1 98.81 240 ARG B C 1
ATOM 3802 O O . ARG B 1 240 ? 1.875 5.625 6.016 1 98.81 240 ARG B O 1
ATOM 3809 N N . LEU B 1 241 ? 1.422 6.09 8.164 1 98.69 241 LEU B N 1
ATOM 3810 C CA . LEU B 1 241 ? 2.797 5.809 8.57 1 98.69 241 LEU B CA 1
ATOM 3811 C C . LEU B 1 241 ? 3.008 4.312 8.773 1 98.69 241 LEU B C 1
ATOM 3813 O O . LEU B 1 241 ? 3.064 3.842 9.914 1 98.69 241 LEU B O 1
ATOM 3817 N N . THR B 1 242 ? 3.229 3.604 7.688 1 97.38 242 THR B N 1
ATOM 3818 C CA . THR B 1 242 ? 3.486 2.168 7.699 1 97.38 242 THR B CA 1
ATOM 3819 C C . THR B 1 242 ? 4.879 1.875 8.25 1 97.38 242 THR B C 1
ATOM 3821 O O . THR B 1 242 ? 5.695 2.787 8.406 1 97.38 242 THR B O 1
ATOM 3824 N N . ASP B 1 243 ? 5.137 0.564 8.523 1 95.56 243 ASP B N 1
ATOM 3825 C CA . ASP B 1 243 ? 6.469 0.174 8.969 1 95.56 243 ASP B CA 1
ATOM 3826 C C . ASP B 1 243 ? 7.531 0.549 7.938 1 95.56 243 ASP B C 1
ATOM 3828 O O . ASP B 1 243 ? 8.641 0.954 8.297 1 95.56 243 ASP B O 1
ATOM 3832 N N . THR B 1 244 ? 7.195 0.43 6.723 1 94.88 244 THR B N 1
ATOM 3833 C CA . THR B 1 244 ? 8.125 0.779 5.656 1 94.88 244 THR B CA 1
ATOM 3834 C C . THR B 1 244 ? 8.453 2.27 5.688 1 94.88 244 THR B C 1
ATOM 3836 O O . THR B 1 244 ? 9.609 2.658 5.562 1 94.88 244 THR B O 1
ATOM 3839 N N . TYR B 1 245 ? 7.449 3.084 5.895 1 97.62 245 TYR B N 1
ATOM 3840 C CA . TYR B 1 245 ? 7.672 4.523 5.938 1 97.62 245 TYR B CA 1
ATOM 3841 C C . TYR B 1 245 ? 8.43 4.918 7.199 1 97.62 245 TYR B C 1
ATOM 3843 O O . TYR B 1 245 ? 9.289 5.805 7.164 1 97.62 245 TYR B O 1
ATOM 3851 N N . LEU B 1 246 ? 8.07 4.297 8.305 1 97.75 246 LEU B N 1
ATOM 3852 C CA . LEU B 1 246 ? 8.797 4.57 9.539 1 97.75 246 LEU B CA 1
ATOM 3853 C C . LEU B 1 246 ? 10.273 4.23 9.383 1 97.75 246 LEU B C 1
ATOM 3855 O O . LEU B 1 246 ? 11.141 4.977 9.852 1 97.75 246 LEU B O 1
ATOM 3859 N N . SER B 1 247 ? 10.57 3.152 8.75 1 95.31 247 SER B N 1
ATOM 3860 C CA . SER B 1 247 ? 11.953 2.771 8.477 1 95.31 247 SER B CA 1
ATOM 3861 C C . SER B 1 247 ? 12.648 3.807 7.598 1 95.31 247 SER B C 1
ATOM 3863 O O . SER B 1 247 ? 13.789 4.191 7.867 1 95.31 247 SER B O 1
ATOM 3865 N N . TRP B 1 248 ? 12.016 4.23 6.562 1 96.75 248 TRP B N 1
ATOM 3866 C CA . TRP B 1 248 ? 12.578 5.242 5.68 1 96.75 248 TRP B CA 1
ATOM 3867 C C . TRP B 1 248 ? 12.883 6.523 6.445 1 96.75 248 TRP B C 1
ATOM 3869 O O . TRP B 1 248 ? 13.945 7.125 6.262 1 96.75 248 TRP B O 1
ATOM 3879 N N . ILE B 1 249 ? 11.945 6.949 7.281 1 98.31 249 ILE B N 1
ATOM 3880 C CA . ILE B 1 249 ? 12.109 8.164 8.07 1 98.31 249 ILE B CA 1
ATOM 3881 C C . ILE B 1 249 ? 13.344 8.039 8.961 1 98.31 249 ILE B C 1
ATOM 3883 O O . ILE B 1 249 ? 14.195 8.93 8.984 1 98.31 249 ILE B O 1
ATOM 3887 N N . LYS B 1 250 ? 13.445 6.961 9.664 1 97.06 250 LYS B N 1
ATOM 3888 C CA . LYS B 1 250 ? 14.547 6.75 10.594 1 97.06 250 LYS B CA 1
ATOM 3889 C C . LYS B 1 250 ? 15.883 6.703 9.859 1 97.06 250 LYS B C 1
ATOM 3891 O O . LYS B 1 250 ? 16.859 7.312 10.305 1 97.06 250 LYS B O 1
ATOM 3896 N N . LYS B 1 251 ? 15.867 6.023 8.789 1 95.25 251 LYS B N 1
ATOM 3897 C CA . LYS B 1 251 ? 17.094 5.914 8.008 1 95.25 251 LYS B CA 1
ATOM 3898 C C . LYS B 1 251 ? 17.516 7.273 7.457 1 95.25 251 LYS B C 1
ATOM 3900 O O . LYS B 1 251 ? 18.703 7.613 7.461 1 95.25 251 LYS B O 1
ATOM 3905 N N . THR B 1 252 ? 16.594 8 6.977 1 96.44 252 THR B N 1
ATOM 3906 C CA . THR B 1 252 ? 16.859 9.312 6.402 1 96.44 252 THR B CA 1
ATOM 3907 C C . THR B 1 252 ? 17.406 10.266 7.461 1 96.44 252 THR B C 1
ATOM 3909 O O . THR B 1 252 ? 18.406 10.945 7.238 1 96.44 252 THR B O 1
ATOM 3912 N N . ILE B 1 253 ? 16.797 10.297 8.586 1 96.62 253 ILE B N 1
ATOM 3913 C CA . ILE B 1 253 ? 17.203 11.172 9.672 1 96.62 253 ILE B CA 1
ATOM 3914 C C . ILE B 1 253 ? 18.578 10.742 10.188 1 96.62 253 ILE B C 1
ATOM 3916 O O . ILE B 1 253 ? 19.391 11.578 10.57 1 96.62 253 ILE B O 1
ATOM 3920 N N . GLY B 1 254 ? 18.828 9.43 10.141 1 91.38 254 GLY B N 1
ATOM 3921 C CA . GLY B 1 254 ? 20.109 8.898 10.578 1 91.38 254 GLY B CA 1
ATOM 3922 C C . GLY B 1 254 ? 21.219 9.117 9.562 1 91.38 254 GLY B C 1
ATOM 3923 O O . GLY B 1 254 ? 22.391 8.812 9.836 1 91.38 254 GLY B O 1
ATOM 3924 N N . GLY B 1 255 ? 20.953 9.617 8.477 1 83.69 255 GLY B N 1
ATOM 3925 C CA . GLY B 1 255 ? 21.953 9.969 7.48 1 83.69 255 GLY B CA 1
ATOM 3926 C C . GLY B 1 255 ? 22.047 8.961 6.348 1 83.69 255 GLY B C 1
ATOM 3927 O O . GLY B 1 255 ? 22.953 9.047 5.508 1 83.69 255 GLY B O 1
ATOM 3928 N N . ASP B 1 256 ? 21.188 7.992 6.445 1 68.62 256 ASP B N 1
ATOM 3929 C CA . ASP B 1 256 ? 21.203 6.969 5.402 1 68.62 256 ASP B CA 1
ATOM 3930 C C . ASP B 1 256 ? 20.109 7.238 4.359 1 68.62 256 ASP B C 1
ATOM 3932 O O . ASP B 1 256 ? 18.984 6.766 4.496 1 68.62 256 ASP B O 1
ATOM 3936 N N . PHE B 1 257 ? 20.297 8.32 3.49 1 61.28 257 PHE B N 1
ATOM 3937 C CA . PHE B 1 257 ? 19.328 8.516 2.428 1 61.28 257 PHE B CA 1
ATOM 3938 C C . PHE B 1 257 ? 20 8.562 1.065 1 61.28 257 PHE B C 1
ATOM 3940 O O . PHE B 1 257 ? 21.188 8.867 0.97 1 61.28 257 PHE B O 1
#

pLDDT: mean 89.65, std 19.33, range [23.59, 98.94]